Protein AF-0000000076618784 (afdb_homodimer)

pLDDT: mean 94.61, std 9.06, range [37.25, 99.0]

Secondary structure (DSSP, 8-state):
-------TT-EEEETTTTSHHHHHHHHHHHHTT-EEEEE-----TTS----SHHHHHHHHHHHHTT-EEEEE-S-GGGHHHHHHHHHHHHS---EEEE---------TTT--HHHHHHHIIIIIIHHHHHHHHHHHHHHHHT-EEEEEE--HHHHH--TT-HHHHHHHHHHHHHHHHHHHHHGGGTEEEEEEEE----HHHHTTS-HHHHHHTSGGGTHHHHHHHHSTT----S-EEEEETTEEEEEEEEEE--EE--S---HHHHHHTHHHHT--SSEE---SHHHHHHHHHHHHHHTTPPPP--/-------TT-EEEEETTTSHHHHHHHHHHHHTT-EEEEE-----TTS----SHHHHHHHHHHHHTT-EEEEE-S-GGGHHHHHHHHHHHHS---EEEE---------TTT--HHHHHHHIIIIIIHHHHHHHHHHHHHHHHT-EEEEEE--HHHHH--TT-HHHHHHHHHHHHHHHHHHHHHGGGTEEEEEEEE----HHHHTTS-HHHHHHTSGGGTHHHHHHHHSTT----S-EEEEETTEEEEEEEEEE--EE--S---HHHHHHTHHHHT--SSEE---SHHHHHHHHHHHHHHTTPPPP--

Sequence (612 aa):
MAGRLRFDNRVVVITGAGSGLGKAYALEFAKRGAKVVVNDLGCSLSGEGSSHGPADSTVAEIKQTGGIAFPNYDSAEFGDKIIKAALDHFGRVDIIINNAGVLRDNSMVKITEKDWDTVQRFHLKTTFSVTKSAWNHMKNQRYGRIINTSSGAGLYGNFGQVNYSSAKMGIHGFTQSLAKEGEKHNIKINTIAPIGASRMTSSIFTKDILEMLSADKIVPLIICLAHENCSDNGALFETSGGWVTKLRWQRGKGTFFSKNFTAEDIEKHWVEINSFEHCDYPRNGNETFQKVLTLMEEANFPKPKIMAGRLRFDNRVVVITGAGSGLGKAYALEFAKRGAKVVVNDLGCSLSGEGSSHGPADSTVAEIKQTGGIAFPNYDSAEFGDKIIKAALDHFGRVDIIINNAGVLRDNSMVKITEKDWDTVQRFHLKTTFSVTKSAWNHMKNQRYGRIINTSSGAGLYGNFGQVNYSSAKMGIHGFTQSLAKEGEKHNIKINTIAPIGASRMTSSIFTKDILEMLSADKIVPLIICLAHENCSDNGALFETSGGWVTKLRWQRGKGTFFSKNFTAEDIEKHWVEINSFEHCDYPRNGNETFQKVLTLMEEANFPKPKI

Solvent-accessible surface area (backbone atoms only — not comparable to full-atom values): 29487 Å² total; per-residue (Å²): 124,90,70,82,85,63,34,70,90,32,29,34,40,31,32,37,13,32,46,69,55,29,25,52,42,51,47,54,44,19,74,31,45,16,35,32,34,28,22,10,40,39,42,44,63,69,60,48,72,68,36,61,58,35,9,49,53,42,34,51,54,33,43,72,73,71,26,46,56,44,66,38,56,60,55,50,67,46,10,53,60,56,43,47,51,33,35,76,74,68,69,44,62,36,32,39,36,43,56,37,63,52,54,67,75,36,42,77,89,68,49,47,70,64,43,40,51,51,33,32,43,41,38,36,45,18,48,50,29,34,48,53,49,40,42,65,59,14,48,75,65,48,31,31,22,36,42,38,59,38,23,39,3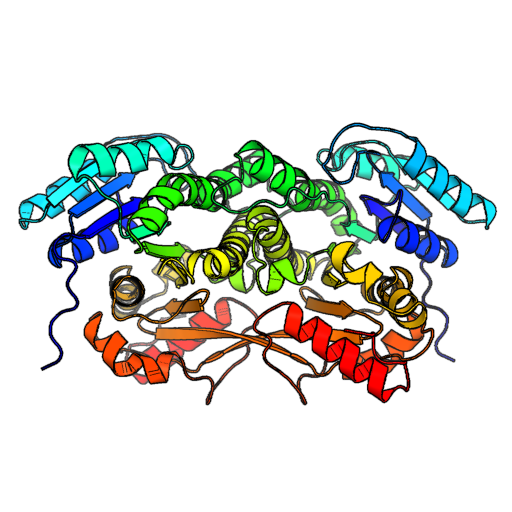7,12,76,32,13,31,74,34,25,33,48,55,6,12,25,22,21,13,47,46,8,28,31,25,6,44,17,62,63,24,50,88,31,50,24,33,20,34,33,36,20,56,50,63,70,46,80,82,51,49,79,46,42,46,68,69,55,48,59,37,30,34,54,74,54,53,40,25,58,54,52,37,64,55,32,89,84,44,80,73,54,39,42,42,31,42,35,32,52,31,31,37,23,30,49,48,57,36,29,23,65,26,45,74,45,89,58,93,72,47,31,64,56,49,60,75,41,42,68,51,21,68,33,66,89,49,62,49,67,73,73,38,47,65,57,54,52,52,49,43,50,50,54,39,42,74,67,67,40,81,75,54,71,124,125,89,71,82,83,64,34,70,91,33,29,34,39,30,33,36,13,32,45,70,55,29,26,51,43,51,48,52,44,20,73,32,46,15,35,30,36,28,22,10,41,39,41,43,63,69,61,49,72,67,35,60,59,36,10,48,53,40,34,49,55,33,43,73,74,73,26,45,57,42,67,37,55,59,53,49,68,46,9,54,60,57,43,46,50,34,36,74,76,68,68,44,64,37,32,38,36,43,56,36,64,51,54,67,76,37,42,76,88,67,51,46,70,65,43,38,50,50,32,33,42,42,37,35,46,16,46,49,29,34,49,54,50,40,42,65,58,13,49,74,65,48,31,30,22,36,42,37,59,40,24,40,37,12,77,33,14,30,74,34,27,33,47,54,6,12,24,22,20,13,44,48,9,26,31,26,5,44,17,61,62,24,49,88,31,51,24,32,19,33,32,37,21,59,49,60,67,44,81,82,51,48,79,45,42,44,68,69,54,50,58,36,30,33,54,73,55,52,38,25,58,53,51,38,64,56,32,89,83,43,79,73,55,41,43,43,32,42,35,34,53,31,28,39,24,29,50,47,56,35,29,23,65,27,45,75,43,89,58,94,71,48,32,65,56,48,59,75,40,41,69,49,21,66,32,66,88,49,61,50,69,72,74,39,46,63,56,54,52,51,50,42,51,49,52,39,40,74,68,69,40,81,75,53,69,124

InterPro domains:
  IPR002347 Short-chain dehydrogenase/reductase SDR [PF00106] (10-196)
  IPR002347 Short-chain dehydrogenase/reductase SDR [PR00080] (91-102)
  IPR002347 Short-chain dehydrogenase/reductase SDR [PR00080] (144-152)
  IPR002347 Short-chain dehydrogenase/reductase SDR [PR00080] (164-183)
  IPR002347 Short-chain dehydrogenase/reductase SDR [PR00081] (11-28)
  IPR002347 Short-chain dehydrogenase/reductase SDR [PR00081] (91-102)
  IPR002347 Short-chain dehydrogenase/reductase SDR [PR00081] (138-154)
  IPR002347 Short-chain dehydrogenase/reductase SDR [PR00081] (164-183)
  IPR002347 Short-chain dehydrogenase/reductase SDR [PR00081] (185-202)
  IPR020904 Short-chain dehydrogenase/reductase, conserved site [PS00061] (151-179)
  IPR036291 NAD(P)-binding domain superfamily [SSF51735] (5-266)
  IPR051687 Peroxisomal Beta-Oxidation Enzymes [PTHR45024] (4-299)
  IPR057326 Ketoreductase domain [SM00822] (10-198)

Organism: NCBI:txid5963

Structure (mmCIF, N/CA/C/O backbone):
data_AF-0000000076618784-model_v1
#
loop_
_entity.id
_entity.type
_entity.pdbx_description
1 polymer 'Ketoreductase domain-containing protein'
#
loop_
_atom_site.group_PDB
_atom_site.id
_atom_site.type_symbol
_atom_site.label_atom_id
_atom_site.label_alt_id
_atom_site.label_comp_id
_atom_site.label_asym_id
_atom_site.label_entity_id
_atom_site.label_seq_id
_atom_site.pdbx_PDB_ins_code
_atom_site.Cartn_x
_atom_site.Cartn_y
_atom_site.Cartn_z
_atom_site.occupancy
_atom_site.B_iso_or_equiv
_atom_site.auth_seq_id
_atom_site.auth_comp_id
_atom_site.auth_asym_id
_atom_site.auth_atom_id
_atom_site.pdbx_PDB_model_num
ATOM 1 N N . MET A 1 1 ? 5.652 23.969 32.438 1 37.5 1 MET A N 1
ATOM 2 C CA . MET A 1 1 ? 4.328 23.891 31.812 1 37.5 1 MET A CA 1
ATOM 3 C C . MET A 1 1 ? 4.438 23.609 30.328 1 37.5 1 MET A C 1
ATOM 5 O O . MET A 1 1 ? 5.141 24.328 29.609 1 37.5 1 MET A O 1
ATOM 9 N N . ALA A 1 2 ? 4.391 22.438 29.844 1 50.88 2 ALA A N 1
ATOM 10 C CA . ALA A 1 2 ? 4.949 22.078 28.547 1 50.88 2 ALA A CA 1
ATOM 11 C C . ALA A 1 2 ? 4.402 22.969 27.438 1 50.88 2 ALA A C 1
ATOM 13 O O . ALA A 1 2 ? 3.189 23.156 27.328 1 50.88 2 ALA A O 1
ATOM 14 N N . GLY A 1 3 ? 5.113 24 26.938 1 75.5 3 GLY A N 1
ATOM 15 C CA . GLY A 1 3 ? 4.727 25.125 26.094 1 75.5 3 GLY A CA 1
ATOM 16 C C . GLY A 1 3 ? 4.07 24.703 24.797 1 75.5 3 GLY A C 1
ATOM 17 O O . GLY A 1 3 ? 4.039 23.5 24.469 1 75.5 3 GLY A O 1
ATOM 18 N N . ARG A 1 4 ? 3.18 25.547 24.203 1 92 4 ARG A N 1
ATOM 19 C CA . ARG A 1 4 ? 2.486 25.359 22.938 1 92 4 ARG A CA 1
ATOM 20 C C . ARG A 1 4 ? 3.441 24.859 21.859 1 92 4 ARG A C 1
ATOM 22 O O . ARG A 1 4 ? 4.578 25.328 21.75 1 92 4 ARG A O 1
ATOM 29 N N . LEU A 1 5 ? 3.092 23.719 21.188 1 97.88 5 LEU A N 1
ATOM 30 C CA . LEU A 1 5 ? 3.875 23.266 20.031 1 97.88 5 LEU A CA 1
ATOM 31 C C . LEU A 1 5 ? 3.875 24.312 18.922 1 97.88 5 LEU A C 1
ATOM 33 O O . LEU A 1 5 ? 2.852 24.531 18.281 1 97.88 5 LEU A O 1
ATOM 37 N N . ARG A 1 6 ? 4.996 24.922 18.797 1 98.44 6 ARG A N 1
ATOM 38 C CA . ARG A 1 6 ? 5.102 26.047 17.859 1 98.44 6 ARG A CA 1
ATOM 39 C C . ARG A 1 6 ? 5.961 25.672 16.656 1 98.44 6 ARG A C 1
ATOM 41 O O . ARG A 1 6 ? 6.715 24.688 16.703 1 98.44 6 ARG A O 1
ATOM 48 N N . PHE A 1 7 ? 5.859 26.469 15.586 1 98.62 7 PHE A N 1
ATOM 49 C CA . PHE A 1 7 ? 6.582 26.25 14.336 1 98.62 7 PHE A CA 1
ATOM 50 C C . PHE A 1 7 ? 7.207 27.531 13.828 1 98.62 7 PHE A C 1
ATOM 52 O O . PHE A 1 7 ? 7.262 27.781 12.625 1 98.62 7 PHE A O 1
ATOM 59 N N . ASP A 1 8 ? 7.695 28.328 14.773 1 97.81 8 ASP A N 1
ATOM 60 C CA . ASP A 1 8 ? 8.32 29.594 14.391 1 97.81 8 ASP A CA 1
ATOM 61 C C . ASP A 1 8 ? 9.484 29.359 13.438 1 97.81 8 ASP A C 1
ATOM 63 O O . ASP A 1 8 ? 10.328 28.484 13.672 1 97.81 8 ASP A O 1
ATOM 67 N N . ASN A 1 9 ? 9.5 30.078 12.328 1 96 9 ASN A N 1
ATOM 68 C CA . ASN A 1 9 ? 10.539 30.078 11.297 1 96 9 ASN A CA 1
ATOM 69 C C . ASN A 1 9 ? 10.508 28.812 10.453 1 96 9 ASN A C 1
ATOM 71 O O . ASN A 1 9 ? 11.445 28.531 9.711 1 96 9 ASN A O 1
ATOM 75 N N . ARG A 1 10 ? 9.453 28.031 10.664 1 98.69 10 ARG A N 1
ATOM 76 C CA . ARG A 1 10 ? 9.289 26.859 9.812 1 98.69 10 ARG A CA 1
ATOM 77 C C . ARG A 1 10 ? 8.367 27.156 8.633 1 98.69 10 ARG A C 1
ATOM 79 O O . ARG A 1 10 ? 7.43 27.953 8.758 1 98.69 10 ARG A O 1
ATOM 86 N N . VAL A 1 11 ? 8.664 26.562 7.551 1 98.94 11 VAL A N 1
ATOM 87 C CA . VAL A 1 11 ? 7.84 26.688 6.352 1 98.94 11 VAL A CA 1
ATOM 88 C C . VAL A 1 11 ? 7.129 25.359 6.082 1 98.94 11 VAL A C 1
ATOM 90 O O . VAL A 1 11 ? 7.766 24.312 6.008 1 98.94 11 VAL A O 1
ATOM 93 N N . VAL A 1 12 ? 5.82 25.438 5.934 1 98.94 12 VAL A N 1
ATOM 94 C CA . VAL A 1 12 ? 4.977 24.266 5.723 1 98.94 12 VAL A CA 1
ATOM 95 C C . VAL A 1 12 ? 4.309 24.344 4.352 1 98.94 12 VAL A C 1
ATOM 97 O O . VAL A 1 12 ? 3.768 25.391 3.979 1 98.94 12 VAL A O 1
ATOM 100 N N . VAL A 1 13 ? 4.43 23.281 3.578 1 99 13 VAL A N 1
ATOM 101 C CA . VAL A 1 13 ? 3.707 23.125 2.32 1 99 13 VAL A CA 1
ATOM 102 C C . VAL A 1 13 ? 2.568 22.125 2.498 1 99 13 VAL A C 1
ATOM 104 O O . VAL A 1 13 ? 2.791 21 2.939 1 99 13 VAL A O 1
ATOM 107 N N . ILE A 1 14 ? 1.367 22.547 2.182 1 98.94 14 ILE A N 1
ATOM 108 C CA . ILE A 1 14 ? 0.205 21.672 2.305 1 98.94 14 ILE A CA 1
ATOM 109 C C . ILE A 1 14 ? -0.521 21.578 0.963 1 98.94 14 ILE A C 1
ATOM 111 O O . ILE A 1 14 ? -0.968 22.594 0.427 1 98.94 14 ILE A O 1
ATOM 115 N N . THR A 1 15 ? -0.634 20.406 0.425 1 98.88 15 THR A N 1
ATOM 116 C CA . THR A 1 15 ? -1.369 20.219 -0.822 1 98.88 15 THR A CA 1
ATOM 117 C C . THR A 1 15 ? -2.852 19.984 -0.547 1 98.88 15 THR A C 1
ATOM 119 O O . THR A 1 15 ? -3.217 19.375 0.458 1 98.88 15 THR A O 1
ATOM 122 N N . GLY A 1 16 ? -3.68 20.453 -1.468 1 97.94 16 GLY A N 1
ATOM 123 C CA . GLY A 1 16 ? -5.113 20.375 -1.243 1 97.94 16 GLY A CA 1
ATOM 124 C C . GLY A 1 16 ? -5.574 21.188 -0.051 1 97.94 16 GLY A C 1
ATOM 125 O O . GLY A 1 16 ? -6.406 20.734 0.735 1 97.94 16 GLY A O 1
ATOM 126 N N . ALA A 1 17 ? -5.074 22.391 0.111 1 98.25 17 ALA A N 1
ATOM 127 C CA . ALA A 1 17 ? -5.254 23.156 1.346 1 98.25 17 ALA A CA 1
ATOM 128 C C . ALA A 1 17 ? -6.324 24.219 1.18 1 98.25 17 ALA A C 1
ATOM 130 O O . ALA A 1 17 ? -6.426 25.141 1.997 1 98.25 17 ALA A O 1
ATOM 131 N N . GLY A 1 18 ? -7.07 24.141 0.115 1 97.5 18 GLY A N 1
ATOM 132 C CA . GLY A 1 18 ? -8.102 25.141 -0.137 1 97.5 18 GLY A CA 1
ATOM 133 C C . GLY A 1 18 ? -9.406 24.844 0.583 1 97.5 18 GLY A C 1
ATOM 134 O O . GLY A 1 18 ? -10.266 25.703 0.695 1 97.5 18 GLY A O 1
ATOM 135 N N . SER A 1 19 ? -9.586 23.641 1.077 1 94.38 19 SER A N 1
ATOM 136 C CA . SER A 1 19 ? -10.805 23.25 1.779 1 94.38 19 SER A CA 1
ATOM 137 C C . SER A 1 19 ? -10.547 22.047 2.684 1 94.38 19 SER A C 1
ATOM 139 O O . SER A 1 19 ? -9.438 21.516 2.717 1 94.38 19 SER A O 1
ATOM 141 N N . GLY A 1 20 ? -11.5 21.781 3.5 1 93.06 20 GLY A N 1
ATOM 142 C CA . GLY A 1 20 ? -11.492 20.531 4.262 1 93.06 20 GLY A CA 1
ATOM 143 C C . GLY A 1 20 ? -10.312 20.422 5.203 1 93.06 20 GLY A C 1
ATOM 144 O O . GLY A 1 20 ? -9.984 21.375 5.914 1 93.06 20 GLY A O 1
ATOM 145 N N . LEU A 1 21 ? -9.773 19.219 5.242 1 95.38 21 LEU A N 1
ATOM 146 C CA . LEU A 1 21 ? -8.656 18.891 6.129 1 95.38 21 LEU A CA 1
ATOM 147 C C . LEU A 1 21 ? -7.465 19.812 5.859 1 95.38 21 LEU A C 1
ATOM 149 O O . LEU A 1 21 ? -6.883 20.359 6.793 1 95.38 21 LEU A O 1
ATOM 153 N N . GLY A 1 22 ? -7.148 19.969 4.559 1 97.5 22 GLY A N 1
ATOM 154 C CA . GLY A 1 22 ? -5.992 20.781 4.199 1 97.5 22 GLY A CA 1
ATOM 155 C C . GLY A 1 22 ? -6.094 22.219 4.688 1 97.5 22 GLY A C 1
ATOM 156 O O . GLY A 1 22 ? -5.117 22.766 5.199 1 97.5 22 GLY A O 1
ATOM 157 N N . LYS A 1 23 ? -7.281 22.75 4.531 1 98.06 23 LYS A N 1
ATOM 158 C CA . LYS A 1 23 ? -7.5 24.109 5.016 1 98.06 23 LYS A CA 1
ATOM 159 C C . LYS A 1 23 ? -7.336 24.188 6.531 1 98.06 23 LYS A C 1
ATOM 161 O O . LYS A 1 23 ? -6.688 25.094 7.047 1 98.06 23 LYS A O 1
ATOM 166 N N . ALA A 1 24 ? -7.91 23.234 7.234 1 97.31 24 ALA A N 1
ATOM 167 C CA . ALA A 1 24 ? -7.82 23.203 8.688 1 97.31 24 ALA A CA 1
ATOM 168 C C . ALA A 1 24 ? -6.371 23.094 9.148 1 97.31 24 ALA A C 1
ATOM 170 O O . ALA A 1 24 ? -5.969 23.75 10.117 1 97.31 24 ALA A O 1
ATOM 171 N N . TYR A 1 25 ? -5.57 22.25 8.461 1 98.69 25 TYR A N 1
ATOM 172 C CA . TYR A 1 25 ? -4.148 22.156 8.766 1 98.69 25 TYR A CA 1
ATOM 173 C C . TYR A 1 25 ? -3.453 23.5 8.594 1 98.69 25 TYR A C 1
ATOM 175 O O . TYR A 1 25 ? -2.709 23.938 9.469 1 98.69 25 TYR A O 1
ATOM 183 N N . ALA A 1 26 ? -3.73 24.125 7.434 1 98.88 26 ALA A N 1
ATOM 184 C CA . ALA A 1 26 ? -3.066 25.375 7.082 1 98.88 26 ALA A CA 1
ATOM 185 C C . ALA A 1 26 ? -3.328 26.453 8.133 1 98.88 26 ALA A C 1
ATOM 187 O O . ALA A 1 26 ? -2.4 27.125 8.578 1 98.88 26 ALA A O 1
ATOM 188 N N . LEU A 1 27 ? -4.551 26.578 8.516 1 98.69 27 LEU A N 1
ATOM 189 C CA . LEU A 1 27 ? -4.934 27.578 9.508 1 98.69 27 LEU A CA 1
ATOM 190 C C . LEU A 1 27 ? -4.23 27.328 10.836 1 98.69 27 LEU A C 1
ATOM 192 O O . LEU A 1 27 ? -3.709 28.25 11.453 1 98.69 27 LEU A O 1
ATOM 196 N N . GLU A 1 28 ? -4.195 26.094 11.258 1 98.5 28 GLU A N 1
ATOM 197 C CA . GLU A 1 28 ? -3.602 25.781 12.555 1 98.5 28 GLU A CA 1
ATOM 198 C C . GLU A 1 28 ? -2.09 25.984 12.539 1 98.5 28 GLU A C 1
ATOM 200 O O . GLU A 1 28 ? -1.52 26.531 13.492 1 98.5 28 GLU A O 1
ATOM 205 N N . PHE A 1 29 ? -1.391 25.562 11.469 1 98.81 29 PHE A N 1
ATOM 206 C CA . PHE A 1 29 ? 0.048 25.766 11.359 1 98.81 29 PHE A CA 1
ATOM 207 C C . PHE A 1 29 ? 0.383 27.25 11.406 1 98.81 29 PHE A C 1
ATOM 209 O O . PHE A 1 29 ? 1.316 27.656 12.102 1 98.81 29 PHE A O 1
ATOM 216 N N . ALA A 1 30 ? -0.395 28.047 10.68 1 98.81 30 ALA A N 1
ATOM 217 C CA . ALA A 1 30 ? -0.165 29.5 10.664 1 98.81 30 ALA A CA 1
ATOM 218 C C . ALA A 1 30 ? -0.364 30.094 12.055 1 98.81 30 ALA A C 1
ATOM 220 O O . ALA A 1 30 ? 0.436 30.922 12.5 1 98.81 30 ALA A O 1
ATOM 221 N N . LYS A 1 31 ? -1.385 29.656 12.688 1 98.25 31 LYS A N 1
ATOM 222 C CA . LYS A 1 31 ? -1.679 30.125 14.039 1 98.25 31 LYS A CA 1
ATOM 223 C C . LYS A 1 31 ? -0.522 29.828 14.992 1 98.25 31 LYS A C 1
ATOM 225 O O . LYS A 1 31 ? -0.297 30.562 15.953 1 98.25 31 LYS A O 1
ATOM 230 N N . ARG A 1 32 ? 0.18 28.828 14.648 1 98.38 32 ARG A N 1
ATOM 231 C CA . ARG A 1 32 ? 1.261 28.375 15.523 1 98.38 32 ARG A CA 1
ATOM 232 C C . ARG A 1 32 ? 2.607 28.906 15.047 1 98.38 32 ARG A C 1
ATOM 234 O O . ARG A 1 32 ? 3.658 28.422 15.461 1 98.38 32 ARG A O 1
ATOM 241 N N . GLY A 1 33 ? 2.637 29.781 14.117 1 98.5 33 GLY A N 1
ATOM 242 C CA . GLY A 1 33 ? 3.826 30.562 13.797 1 98.5 33 GLY A CA 1
ATOM 243 C C . GLY A 1 33 ? 4.484 30.125 12.5 1 98.5 33 GLY A C 1
ATOM 244 O O . GLY A 1 33 ? 5.457 30.75 12.055 1 98.5 33 GLY A O 1
ATOM 245 N N . ALA A 1 34 ? 3.955 29.172 11.852 1 98.88 34 ALA A N 1
ATOM 246 C CA . ALA A 1 34 ? 4.555 28.703 10.602 1 98.88 34 ALA A CA 1
ATOM 247 C C . ALA A 1 34 ? 4.211 29.625 9.445 1 98.88 34 ALA A C 1
ATOM 249 O O . ALA A 1 34 ? 3.197 30.328 9.477 1 98.88 34 ALA A O 1
ATOM 250 N N . LYS A 1 35 ? 5.09 29.672 8.477 1 98.94 35 LYS A N 1
ATOM 251 C CA . LYS A 1 35 ? 4.762 30.188 7.16 1 98.94 35 LYS A CA 1
ATOM 252 C C . LYS A 1 35 ? 4.219 29.094 6.246 1 98.94 35 LYS A C 1
ATOM 254 O O . LYS A 1 35 ? 4.824 28.031 6.125 1 98.94 35 LYS A O 1
ATOM 259 N N . VAL A 1 36 ? 3.068 29.391 5.613 1 98.94 36 VAL A N 1
ATOM 260 C CA . VAL A 1 36 ? 2.359 28.281 4.98 1 98.94 36 VAL A CA 1
ATOM 261 C C . VAL A 1 36 ? 2.236 28.547 3.48 1 98.94 36 VAL A C 1
ATOM 263 O O . VAL A 1 36 ? 1.802 29.625 3.061 1 98.94 36 VAL A O 1
ATOM 266 N N . VAL A 1 37 ? 2.715 27.609 2.672 1 98.94 37 VAL A N 1
ATOM 267 C CA . VAL A 1 37 ? 2.318 27.562 1.27 1 98.94 37 VAL A CA 1
ATOM 268 C C . VAL A 1 37 ? 1.023 26.766 1.13 1 98.94 37 VAL A C 1
ATOM 270 O O . VAL A 1 37 ? 1.002 25.547 1.38 1 98.94 37 VAL A O 1
ATOM 273 N N . VAL A 1 38 ? -0.051 27.469 0.711 1 98.94 38 VAL A N 1
ATOM 274 C CA . VAL A 1 38 ? -1.372 26.875 0.519 1 98.94 38 VAL A CA 1
ATOM 275 C C . VAL A 1 38 ? -1.541 26.453 -0.938 1 98.94 38 VAL A C 1
ATOM 277 O O . VAL A 1 38 ? -1.907 27.266 -1.79 1 98.94 38 VAL A O 1
ATOM 280 N N . ASN A 1 39 ? -1.307 25.172 -1.191 1 98.88 39 ASN A N 1
ATOM 281 C CA . ASN A 1 39 ? -1.49 24.656 -2.545 1 98.88 39 ASN A CA 1
ATOM 282 C C . ASN A 1 39 ? -2.887 24.078 -2.738 1 98.88 39 ASN A C 1
ATOM 284 O O . ASN A 1 39 ? -3.355 23.297 -1.913 1 98.88 39 ASN A O 1
ATOM 288 N N . ASP A 1 40 ? -3.508 24.469 -3.797 1 98.62 40 ASP A N 1
ATOM 289 C CA . ASP A 1 40 ? -4.777 23.875 -4.203 1 98.62 40 ASP A CA 1
ATOM 290 C C . ASP A 1 40 ? -5.059 24.141 -5.684 1 98.62 40 ASP A C 1
ATOM 292 O O . ASP A 1 40 ? -5.141 25.281 -6.109 1 98.62 40 ASP A O 1
ATOM 296 N N . LEU A 1 41 ? -5.223 23.062 -6.395 1 96.38 41 LEU A N 1
ATOM 297 C CA . LEU A 1 41 ? -5.539 23.188 -7.812 1 96.38 41 LEU A CA 1
ATOM 298 C C . LEU A 1 41 ? -6.918 23.797 -8.016 1 96.38 41 LEU A C 1
ATOM 300 O O . LEU A 1 41 ? -7.168 24.453 -9.031 1 96.38 41 LEU A O 1
ATOM 304 N N . GLY A 1 42 ? -7.797 23.609 -7.031 1 95.94 42 GLY A N 1
ATOM 305 C CA . GLY A 1 42 ? -9.148 24.156 -7.062 1 95.94 42 GLY A CA 1
ATOM 306 C C . GLY A 1 42 ? -10.094 23.344 -7.938 1 95.94 42 GLY A C 1
ATOM 307 O O . GLY A 1 42 ? -11.008 23.906 -8.547 1 95.94 42 GLY A O 1
ATOM 308 N N . CYS A 1 43 ? -9.836 22.047 -8.023 1 92.75 43 CYS A N 1
ATOM 309 C CA . CYS A 1 43 ? -10.719 21.188 -8.797 1 92.75 43 CYS A CA 1
ATOM 310 C C . CYS A 1 43 ? -11.82 20.609 -7.922 1 92.75 43 CYS A C 1
ATOM 312 O O . CYS A 1 43 ? -11.789 20.766 -6.699 1 92.75 43 CYS A O 1
ATOM 314 N N . SER A 1 44 ? -12.773 20.016 -8.594 1 90.06 44 SER A N 1
ATOM 315 C CA . SER A 1 44 ? -13.852 19.344 -7.875 1 90.06 44 SER A CA 1
ATOM 316 C C . SER A 1 44 ? -13.352 18.078 -7.184 1 90.06 44 SER A C 1
ATOM 318 O O . SER A 1 44 ? -12.219 17.656 -7.402 1 90.06 44 SER A O 1
ATOM 320 N N . LEU A 1 45 ? -14.227 17.5 -6.398 1 87.5 45 LEU A N 1
ATOM 321 C CA . LEU A 1 45 ? -13.891 16.266 -5.699 1 87.5 45 LEU A CA 1
ATOM 322 C C . LEU A 1 45 ? -13.594 15.141 -6.691 1 87.5 45 LEU A C 1
ATOM 324 O O . LEU A 1 45 ? -12.898 14.18 -6.355 1 87.5 45 LEU A O 1
ATOM 328 N N . SER A 1 46 ? -14.086 15.273 -7.922 1 89.88 46 SER A N 1
ATOM 329 C CA . SER A 1 46 ? -13.844 14.258 -8.938 1 89.88 46 SER A CA 1
ATOM 330 C C . SER A 1 46 ? -12.633 14.602 -9.797 1 89.88 46 SER A C 1
ATOM 332 O O . SER A 1 46 ? -12.297 13.875 -10.727 1 89.88 46 SER A O 1
ATOM 334 N N . GLY A 1 47 ? -12.016 15.742 -9.492 1 90.88 47 GLY A N 1
ATOM 335 C CA . GLY A 1 47 ? -10.789 16.109 -10.172 1 90.88 47 GLY A CA 1
ATOM 336 C C . GLY A 1 47 ? -11.023 16.938 -11.43 1 90.88 47 GLY A C 1
ATOM 337 O O . GLY A 1 47 ? -10.172 16.969 -12.32 1 90.88 47 GLY A O 1
ATOM 338 N N . GLU A 1 48 ? -12.148 17.531 -11.508 1 92.69 48 GLU A N 1
ATOM 339 C CA . GLU A 1 48 ? -12.484 18.312 -12.695 1 92.69 48 GLU A CA 1
ATOM 340 C C . GLU A 1 48 ? -12.375 19.812 -12.422 1 92.69 48 GLU A C 1
ATOM 342 O O . GLU A 1 48 ? -12.711 20.281 -11.328 1 92.69 48 GLU A O 1
ATOM 347 N N . GLY A 1 49 ? -11.875 20.516 -13.352 1 91.44 49 GLY A N 1
ATOM 348 C CA . GLY A 1 49 ? -11.82 21.969 -13.273 1 91.44 49 GLY A CA 1
ATOM 349 C C . GLY A 1 49 ? -10.664 22.484 -12.43 1 91.44 49 GLY A C 1
ATOM 350 O O . GLY A 1 49 ? -9.883 21.688 -11.891 1 91.44 49 GLY A O 1
ATOM 351 N N . SER A 1 50 ? -10.492 23.781 -12.484 1 93.5 50 SER A N 1
ATOM 352 C CA . SER A 1 50 ? -9.477 24.453 -11.672 1 93.5 50 SER A CA 1
ATOM 353 C C . SER A 1 50 ? -9.875 25.891 -11.383 1 93.5 50 SER A C 1
ATOM 355 O O . SER A 1 50 ? -10.57 26.531 -12.18 1 93.5 50 SER A O 1
ATOM 357 N N . SER A 1 51 ? -9.5 26.281 -10.164 1 95.88 51 SER A N 1
ATOM 358 C CA . SER A 1 51 ? -9.758 27.656 -9.75 1 95.88 51 SER A CA 1
ATOM 359 C C . SER A 1 51 ? -8.773 28.109 -8.672 1 95.88 51 SER A C 1
ATOM 361 O O . SER A 1 51 ? -8.273 27.281 -7.898 1 95.88 51 SER A O 1
ATOM 363 N N . HIS A 1 52 ? -8.531 29.422 -8.641 1 96.88 52 HIS A N 1
ATOM 364 C CA . HIS A 1 52 ? -7.645 29.953 -7.613 1 96.88 52 HIS A CA 1
ATOM 365 C C . HIS A 1 52 ? -8.391 30.188 -6.305 1 96.88 52 HIS A C 1
ATOM 367 O O . HIS A 1 52 ? -7.777 30.344 -5.25 1 96.88 52 HIS A O 1
ATOM 373 N N . GLY A 1 53 ? -9.641 30.125 -6.34 1 96.38 53 GLY A N 1
ATOM 374 C CA . GLY A 1 53 ? -10.531 30.547 -5.266 1 96.38 53 GLY A CA 1
ATOM 375 C C . GLY A 1 53 ? -10.234 29.859 -3.947 1 96.38 53 GLY A C 1
ATOM 376 O O . GLY A 1 53 ? -10 30.516 -2.936 1 96.38 53 GLY A O 1
ATOM 377 N N . PRO A 1 54 ? -10.219 28.594 -3.998 1 97.75 54 PRO A N 1
ATOM 378 C CA . PRO A 1 54 ? -10.039 27.875 -2.732 1 97.75 54 PRO A CA 1
ATOM 379 C C . PRO A 1 54 ? -8.727 28.219 -2.039 1 97.75 54 PRO A C 1
ATOM 381 O O . PRO A 1 54 ? -8.719 28.516 -0.84 1 97.75 54 PRO A O 1
ATOM 384 N N . ALA A 1 55 ? -7.609 28.25 -2.707 1 98.69 55 ALA A N 1
ATOM 385 C CA . ALA A 1 55 ? -6.324 28.594 -2.109 1 98.69 55 ALA A CA 1
ATOM 386 C C . ALA A 1 55 ? -6.32 30.047 -1.62 1 98.69 55 ALA A C 1
ATOM 388 O O . ALA A 1 55 ? -5.848 30.328 -0.519 1 98.69 55 ALA A O 1
ATOM 389 N N . ASP A 1 56 ? -6.852 30.953 -2.393 1 98.81 56 ASP A N 1
ATOM 390 C CA . ASP A 1 56 ? -6.898 32.375 -2.035 1 98.81 56 ASP A CA 1
ATOM 391 C C . ASP A 1 56 ? -7.715 32.562 -0.761 1 98.81 56 ASP A C 1
ATOM 393 O O . ASP A 1 56 ? -7.344 33.406 0.088 1 98.81 56 ASP A O 1
ATOM 397 N N . SER A 1 57 ? -8.82 31.891 -0.729 1 98.69 57 SER A N 1
ATOM 398 C CA . SER A 1 57 ? -9.68 32.031 0.442 1 98.69 57 SER A CA 1
ATOM 399 C C . SER A 1 57 ? -8.961 31.594 1.714 1 98.69 57 SER A C 1
ATOM 401 O O . SER A 1 57 ? -9.047 32.281 2.74 1 98.69 57 SER A O 1
ATOM 403 N N . THR A 1 58 ? -8.258 30.5 1.662 1 98.81 58 THR A N 1
ATOM 404 C CA . THR A 1 58 ? -7.504 30.016 2.812 1 98.81 58 THR A CA 1
ATOM 405 C C . THR A 1 58 ? -6.395 31 3.18 1 98.81 58 THR A C 1
ATOM 407 O O . THR A 1 58 ? -6.211 31.328 4.355 1 98.81 58 THR A O 1
ATOM 410 N N . VAL A 1 59 ? -5.672 31.516 2.25 1 98.88 59 VAL A N 1
ATOM 411 C CA . VAL A 1 59 ? -4.598 32.469 2.48 1 98.88 59 VAL A CA 1
ATOM 412 C C . VAL A 1 59 ? -5.164 33.75 3.119 1 98.88 59 VAL A C 1
ATOM 414 O O . VAL A 1 59 ? -4.59 34.281 4.07 1 98.88 59 VAL A O 1
ATOM 417 N N . ALA A 1 60 ? -6.297 34.188 2.588 1 98.81 60 ALA A N 1
ATOM 418 C CA . ALA A 1 60 ? -6.934 35.406 3.127 1 98.81 60 ALA A CA 1
ATOM 419 C C . ALA A 1 60 ? -7.297 35.219 4.598 1 98.81 60 ALA A C 1
ATOM 421 O O . ALA A 1 60 ? -7.082 36.094 5.414 1 98.81 60 ALA A O 1
ATOM 422 N N . GLU A 1 61 ? -7.832 34.062 4.887 1 98.75 61 GLU A N 1
ATOM 423 C CA . GLU A 1 61 ? -8.211 33.781 6.262 1 98.75 61 GLU A CA 1
ATOM 424 C C . GLU A 1 61 ? -6.992 33.75 7.18 1 98.75 61 GLU A C 1
ATOM 426 O O . GLU A 1 61 ? -7.039 34.25 8.305 1 98.75 61 GLU A O 1
ATOM 431 N N . ILE A 1 62 ? -5.91 33.125 6.719 1 98.81 62 ILE A N 1
ATOM 432 C CA . ILE A 1 62 ? -4.676 33.094 7.488 1 98.81 62 ILE A CA 1
ATOM 433 C C . ILE A 1 62 ? -4.168 34.5 7.746 1 98.81 62 ILE A C 1
ATOM 435 O O . ILE A 1 62 ? -3.834 34.844 8.883 1 98.81 62 ILE A O 1
ATOM 439 N N . LYS A 1 63 ? -4.156 35.312 6.766 1 98.69 63 LYS A N 1
ATOM 440 C CA . LYS A 1 63 ? -3.627 36.656 6.867 1 98.69 63 LYS A CA 1
ATOM 441 C C . LYS A 1 63 ? -4.508 37.531 7.77 1 98.69 63 LYS A C 1
ATOM 443 O O . LYS A 1 63 ? -4.008 38.406 8.477 1 98.69 63 LYS A O 1
ATOM 448 N N . GLN A 1 64 ? -5.746 37.281 7.742 1 98.38 64 GLN A N 1
ATOM 449 C CA . GLN A 1 64 ? -6.688 38 8.578 1 98.38 64 GLN A CA 1
ATOM 450 C C . GLN A 1 64 ? -6.379 37.812 10.062 1 98.38 64 GLN A C 1
ATOM 452 O O . GLN A 1 64 ? -6.656 38.688 10.875 1 98.38 64 GLN A O 1
ATOM 457 N N . THR A 1 65 ? -5.805 36.719 10.375 1 96.94 65 THR A N 1
ATOM 458 C CA . THR A 1 65 ? -5.508 36.438 11.773 1 96.94 65 THR A CA 1
ATOM 459 C C . THR A 1 65 ? -4.031 36.656 12.078 1 96.94 65 THR A C 1
ATOM 461 O O . THR A 1 65 ? -3.518 36.219 13.102 1 96.94 65 THR A O 1
ATOM 464 N N . GLY A 1 66 ? -3.326 37.281 11.172 1 97.81 66 GLY A N 1
ATOM 465 C CA . GLY A 1 66 ? -1.951 37.688 11.398 1 97.81 66 GLY A CA 1
ATOM 466 C C . GLY A 1 66 ? -0.936 36.656 10.961 1 97.81 66 GLY A C 1
ATOM 467 O O . GLY A 1 66 ? 0.265 36.812 11.188 1 97.81 66 GLY A O 1
ATOM 468 N N . GLY A 1 67 ? -1.427 35.594 10.312 1 98.5 67 GLY A N 1
ATOM 469 C CA . GLY A 1 67 ? -0.519 34.562 9.836 1 98.5 67 GLY A CA 1
ATOM 470 C C . GLY A 1 67 ? 0.127 34.906 8.508 1 98.5 67 GLY A C 1
ATOM 471 O O . GLY A 1 67 ? -0.202 35.938 7.898 1 98.5 67 GLY A O 1
ATOM 472 N N . ILE A 1 68 ? 1.092 34.125 8.133 1 98.81 68 ILE A N 1
ATOM 473 C CA . ILE A 1 68 ? 1.817 34.312 6.883 1 98.81 68 ILE A CA 1
ATOM 474 C C . ILE A 1 68 ? 1.549 33.125 5.953 1 98.81 68 ILE A C 1
ATOM 476 O O . ILE A 1 68 ? 1.736 31.969 6.336 1 98.81 68 ILE A O 1
ATOM 480 N N . ALA A 1 69 ? 1.082 33.406 4.793 1 98.88 69 ALA A N 1
ATOM 481 C CA . ALA A 1 69 ? 0.8 32.344 3.832 1 98.88 69 ALA A CA 1
ATOM 482 C C . ALA A 1 69 ? 0.934 32.844 2.398 1 98.88 69 ALA A C 1
ATOM 484 O O . ALA A 1 69 ? 0.839 34.062 2.145 1 98.88 69 ALA A O 1
ATOM 485 N N . PHE A 1 70 ? 1.222 32 1.522 1 98.81 70 PHE A N 1
ATOM 486 C CA . PHE A 1 70 ? 1.315 32.25 0.087 1 98.81 70 PHE A CA 1
ATOM 487 C C . PHE A 1 70 ? 0.536 31.188 -0.688 1 98.81 70 PHE A C 1
ATOM 489 O O . PHE A 1 70 ? 0.665 29.984 -0.421 1 98.81 70 PHE A O 1
ATOM 496 N N . PRO A 1 71 ? -0.33 31.625 -1.65 1 98.81 71 PRO A N 1
ATOM 497 C CA . PRO A 1 71 ? -1.094 30.656 -2.439 1 98.81 71 PRO A CA 1
ATOM 498 C C . PRO A 1 71 ? -0.279 30.062 -3.582 1 98.81 71 PRO A C 1
ATOM 500 O O . PRO A 1 71 ? 0.622 30.719 -4.113 1 98.81 71 PRO A O 1
ATOM 503 N N . ASN A 1 72 ? -0.496 28.844 -3.887 1 98.81 72 ASN A N 1
ATOM 504 C CA . ASN A 1 72 ? -0.003 28.156 -5.074 1 98.81 72 ASN A CA 1
ATOM 505 C C . ASN A 1 72 ? -1.113 27.375 -5.77 1 98.81 72 ASN A C 1
ATOM 507 O O . ASN A 1 72 ? -1.898 26.688 -5.117 1 98.81 72 ASN A O 1
ATOM 511 N N . TYR A 1 73 ? -1.154 27.469 -7.105 1 98.44 73 TYR A N 1
ATOM 512 C CA . TYR A 1 73 ? -2.301 26.938 -7.836 1 98.44 73 TYR A CA 1
ATOM 513 C C . TYR A 1 73 ? -1.888 25.781 -8.734 1 98.44 73 TYR A C 1
ATOM 515 O O . TYR A 1 73 ? -2.697 25.281 -9.516 1 98.44 73 TYR A O 1
ATOM 523 N N . ASP A 1 74 ? -0.681 25.406 -8.672 1 98 74 ASP A N 1
ATOM 524 C CA . ASP A 1 74 ? -0.162 24.359 -9.547 1 98 74 ASP A CA 1
ATOM 525 C C . ASP A 1 74 ? -0.705 22.984 -9.148 1 98 74 ASP A C 1
ATOM 527 O O . ASP A 1 74 ? -1.021 22.75 -7.977 1 98 74 ASP A O 1
ATOM 531 N N . SER A 1 75 ? -0.829 22.109 -10.156 1 97.5 75 SER A N 1
ATOM 532 C CA . SER A 1 75 ? -1.053 20.703 -9.836 1 97.5 75 SER A CA 1
ATOM 533 C C . SER A 1 75 ? 0.102 20.125 -9.023 1 97.5 75 SER A C 1
ATOM 535 O O . SER A 1 75 ? 1.27 20.391 -9.328 1 97.5 75 SER A O 1
ATOM 537 N N . ALA A 1 76 ? -0.255 19.344 -8.039 1 97.44 76 ALA A N 1
ATOM 538 C CA . ALA A 1 76 ? 0.772 18.734 -7.199 1 97.44 76 ALA A CA 1
ATOM 539 C C . ALA A 1 76 ? 1.591 17.719 -7.984 1 97.44 76 ALA A C 1
ATOM 541 O O . ALA A 1 76 ? 2.652 17.281 -7.531 1 97.44 76 ALA A O 1
ATOM 542 N N . GLU A 1 77 ? 1.148 17.344 -9.195 1 96.5 77 GLU A N 1
ATOM 543 C CA . GLU A 1 77 ? 1.976 16.531 -10.078 1 96.5 77 GLU A CA 1
ATOM 544 C C . GLU A 1 77 ? 3.277 17.25 -10.43 1 96.5 77 GLU A C 1
ATOM 546 O O . GLU A 1 77 ? 4.273 16.609 -10.766 1 96.5 77 GLU A O 1
ATOM 551 N N . PHE A 1 78 ? 3.16 18.5 -10.352 1 97.94 78 PHE A N 1
ATOM 552 C CA . PHE A 1 78 ? 4.34 19.328 -10.594 1 97.94 78 PHE A CA 1
ATOM 553 C C . PHE A 1 78 ? 4.875 19.906 -9.281 1 97.94 78 PHE A C 1
ATOM 555 O O . PHE A 1 78 ? 4.91 21.125 -9.102 1 97.94 78 PHE A O 1
ATOM 562 N N . GLY A 1 79 ? 5.391 19.016 -8.422 1 98.69 79 GLY A N 1
ATOM 563 C CA . GLY A 1 79 ? 5.863 19.359 -7.098 1 98.69 79 GLY A CA 1
ATOM 564 C C . GLY A 1 79 ? 6.988 20.391 -7.117 1 98.69 79 GLY A C 1
ATOM 565 O O . GLY A 1 79 ? 7.133 21.172 -6.18 1 98.69 79 GLY A O 1
ATOM 566 N N . ASP A 1 80 ? 7.719 20.391 -8.188 1 98.69 80 ASP A N 1
ATOM 567 C CA . ASP A 1 80 ? 8.836 21.328 -8.312 1 98.69 80 ASP A CA 1
ATOM 568 C C . ASP A 1 80 ? 8.344 22.766 -8.312 1 98.69 80 ASP A C 1
ATOM 570 O O . ASP A 1 80 ? 8.992 23.656 -7.734 1 98.69 80 ASP A O 1
ATOM 574 N N . LYS A 1 81 ? 7.207 23.016 -8.859 1 98.81 81 LYS A N 1
ATOM 575 C CA . LYS A 1 81 ? 6.645 24.359 -8.891 1 98.81 81 LYS A CA 1
ATOM 576 C C . LYS A 1 81 ? 6.164 24.781 -7.508 1 98.81 81 LYS A C 1
ATOM 578 O O . LYS A 1 81 ? 6.293 25.953 -7.129 1 98.81 81 LYS A O 1
ATOM 583 N N . ILE A 1 82 ? 5.621 23.875 -6.809 1 98.88 82 ILE A N 1
ATOM 584 C CA . ILE A 1 82 ? 5.117 24.156 -5.469 1 98.88 82 ILE A CA 1
ATOM 585 C C . ILE A 1 82 ? 6.285 24.438 -4.527 1 98.88 82 ILE A C 1
ATOM 587 O O . ILE A 1 82 ? 6.258 25.406 -3.762 1 98.88 82 ILE A O 1
ATOM 591 N N . ILE A 1 83 ? 7.312 23.578 -4.586 1 98.94 83 ILE A N 1
ATOM 592 C CA . ILE A 1 83 ? 8.469 23.734 -3.713 1 98.94 83 ILE A CA 1
ATOM 593 C C . ILE A 1 83 ? 9.227 25.016 -4.086 1 98.94 83 ILE A C 1
ATOM 595 O O . ILE A 1 83 ? 9.719 25.719 -3.211 1 98.94 83 ILE A O 1
ATOM 599 N N . LYS A 1 84 ? 9.281 25.297 -5.367 1 98.81 84 LYS A N 1
ATOM 600 C CA . LYS A 1 84 ? 9.898 26.531 -5.805 1 98.81 84 LYS A CA 1
ATOM 601 C C . LYS A 1 84 ? 9.195 27.75 -5.191 1 98.81 84 LYS A C 1
ATOM 603 O O . LYS A 1 84 ? 9.844 28.734 -4.832 1 98.81 84 LYS A O 1
ATOM 608 N N . ALA A 1 85 ? 7.902 27.719 -5.098 1 98.5 85 ALA A N 1
ATOM 609 C CA . ALA A 1 85 ? 7.152 28.812 -4.477 1 98.5 85 ALA A CA 1
ATOM 610 C C . ALA A 1 85 ? 7.562 28.984 -3.016 1 98.5 85 ALA A C 1
ATOM 612 O O . ALA A 1 85 ? 7.715 30.125 -2.547 1 98.5 85 ALA A O 1
ATOM 613 N N . ALA A 1 86 ? 7.695 27.859 -2.301 1 98.81 86 ALA A N 1
ATOM 614 C CA . ALA A 1 86 ? 8.133 27.922 -0.909 1 98.81 86 ALA A CA 1
ATOM 615 C C . ALA A 1 86 ? 9.523 28.547 -0.798 1 98.81 86 ALA A C 1
ATOM 617 O O . ALA A 1 86 ? 9.758 29.406 0.05 1 98.81 86 ALA A O 1
ATOM 618 N N . LEU A 1 87 ? 10.43 28.141 -1.659 1 98.81 87 LEU A N 1
ATOM 619 C CA . LEU A 1 87 ? 11.805 28.625 -1.627 1 98.81 87 LEU A CA 1
ATOM 620 C C . LEU A 1 87 ? 11.883 30.094 -2.02 1 98.81 87 LEU A C 1
ATOM 622 O O . LEU A 1 87 ? 12.594 30.875 -1.384 1 98.81 87 LEU A O 1
ATOM 626 N N . ASP A 1 88 ? 11.148 30.484 -3.045 1 98.69 88 ASP A N 1
ATOM 627 C CA . ASP A 1 88 ? 11.172 31.859 -3.529 1 98.69 88 ASP A CA 1
ATOM 628 C C . ASP A 1 88 ? 10.617 32.812 -2.48 1 98.69 88 ASP A C 1
ATOM 630 O O . ASP A 1 88 ? 11.125 33.938 -2.316 1 98.69 88 ASP A O 1
ATOM 634 N N . HIS A 1 89 ? 9.625 32.406 -1.768 1 98.5 89 HIS A N 1
ATOM 635 C CA . HIS A 1 89 ? 8.906 33.312 -0.891 1 98.5 89 HIS A CA 1
ATOM 636 C C . HIS A 1 89 ? 9.438 33.25 0.536 1 98.5 89 HIS A C 1
ATOM 638 O O . HIS A 1 89 ? 9.43 34.25 1.261 1 98.5 89 HIS A O 1
ATOM 644 N N . PHE A 1 90 ? 9.891 32.031 0.895 1 98.69 90 PHE A N 1
ATOM 645 C CA . PHE A 1 90 ? 10.203 31.891 2.311 1 98.69 90 PHE A CA 1
ATOM 646 C C . PHE A 1 90 ? 11.617 31.359 2.5 1 98.69 90 PHE A C 1
ATOM 648 O O . PHE A 1 90 ? 12.125 31.312 3.625 1 98.69 90 PHE A O 1
ATOM 655 N N . GLY A 1 91 ? 12.297 30.812 1.445 1 98.56 91 GLY A N 1
ATOM 656 C CA . GLY A 1 91 ? 13.719 30.5 1.446 1 98.56 91 GLY A CA 1
ATOM 657 C C . GLY A 1 91 ?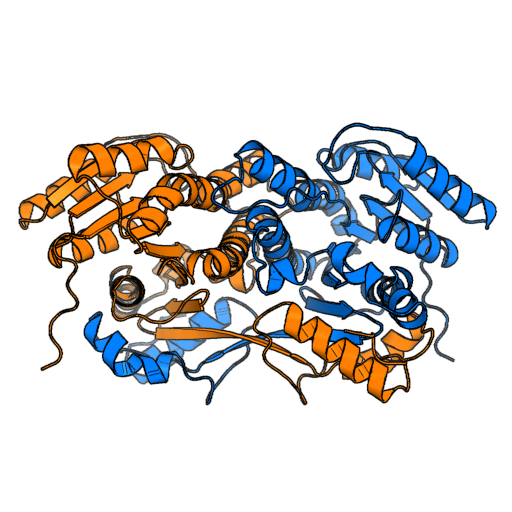 14.008 29.078 1.916 1 98.56 91 GLY A C 1
ATOM 658 O O . GLY A 1 91 ? 15.164 28.641 1.908 1 98.56 91 GLY A O 1
ATOM 659 N N . ARG A 1 92 ? 12.984 28.391 2.352 1 98.5 92 ARG A N 1
ATOM 660 C CA . ARG A 1 92 ? 13.195 27.047 2.871 1 98.5 92 ARG A CA 1
ATOM 661 C C . ARG A 1 92 ? 11.906 26.234 2.818 1 98.5 92 ARG A C 1
ATOM 663 O O . ARG A 1 92 ? 10.844 26.766 2.484 1 98.5 92 ARG A O 1
ATOM 670 N N . VAL A 1 93 ? 11.969 24.969 3.057 1 98.88 93 VAL A N 1
ATOM 671 C CA . VAL A 1 93 ? 10.852 24.047 3.219 1 98.88 93 VAL A CA 1
ATOM 672 C C . VAL A 1 93 ? 11.156 23.047 4.328 1 98.88 93 VAL A C 1
ATOM 674 O O . VAL A 1 93 ? 12.172 22.328 4.273 1 98.88 93 VAL A O 1
ATOM 677 N N . ASP A 1 94 ? 10.289 22.969 5.336 1 98.94 94 ASP A N 1
ATOM 678 C CA . ASP A 1 94 ? 10.578 22.188 6.531 1 98.94 94 ASP A CA 1
ATOM 679 C C . ASP A 1 94 ? 9.562 21.062 6.703 1 98.94 94 ASP A C 1
ATOM 681 O O . ASP A 1 94 ? 9.906 19.969 7.184 1 98.94 94 ASP A O 1
ATOM 685 N N . ILE A 1 95 ? 8.32 21.344 6.355 1 98.94 95 ILE A N 1
ATOM 686 C CA . ILE A 1 95 ? 7.215 20.422 6.609 1 98.94 95 ILE A CA 1
ATOM 687 C C . ILE A 1 95 ? 6.359 20.281 5.355 1 98.94 95 ILE A C 1
ATOM 689 O O . ILE A 1 95 ? 6.047 21.266 4.691 1 98.94 95 ILE A O 1
ATOM 693 N N . ILE A 1 96 ? 6.07 19.078 4.988 1 98.94 96 ILE A N 1
ATOM 694 C CA . ILE A 1 96 ? 5.168 18.781 3.879 1 98.94 96 ILE A CA 1
ATOM 695 C C . ILE A 1 96 ? 3.975 17.969 4.383 1 98.94 96 ILE A C 1
ATOM 697 O O . ILE A 1 96 ? 4.148 16.938 5.039 1 98.94 96 ILE A O 1
ATOM 701 N N . ILE A 1 97 ? 2.797 18.469 4.145 1 98.94 97 ILE A N 1
ATOM 702 C CA . ILE A 1 97 ? 1.574 17.688 4.348 1 98.94 97 ILE A CA 1
ATOM 703 C C . ILE A 1 97 ? 0.985 17.297 2.994 1 98.94 97 ILE A C 1
ATOM 705 O O . ILE A 1 97 ? 0.394 18.125 2.301 1 98.94 97 ILE A O 1
ATOM 709 N N . ASN A 1 98 ? 1.212 16.062 2.613 1 98.88 98 ASN A N 1
ATOM 710 C CA . ASN A 1 98 ? 0.568 15.531 1.417 1 98.88 98 ASN A CA 1
ATOM 711 C C . ASN A 1 98 ? -0.879 15.133 1.689 1 98.88 98 ASN A C 1
ATOM 713 O O . ASN A 1 98 ? -1.139 14.07 2.258 1 98.88 98 ASN A O 1
ATOM 717 N N . ASN A 1 99 ? -1.764 16.016 1.207 1 97.62 99 ASN A N 1
ATOM 718 C CA . ASN A 1 99 ? -3.166 15.875 1.587 1 97.62 99 ASN A CA 1
ATOM 719 C C . ASN A 1 99 ? -4.082 15.898 0.368 1 97.62 99 ASN A C 1
ATOM 721 O O . ASN A 1 99 ? -5.246 15.508 0.453 1 97.62 99 ASN A O 1
ATOM 725 N N . ALA A 1 100 ? -3.531 16.297 -0.775 1 95.44 100 ALA A N 1
ATOM 726 C CA . ALA A 1 100 ? -4.344 16.422 -1.981 1 95.44 100 ALA A CA 1
ATOM 727 C C . ALA A 1 100 ? -4.922 15.078 -2.402 1 95.44 100 ALA A C 1
ATOM 729 O O . ALA A 1 100 ? -4.266 14.047 -2.266 1 95.44 100 ALA A O 1
ATOM 730 N N . GLY A 1 101 ? -6.148 15.133 -2.957 1 93.5 101 GLY A N 1
ATOM 731 C CA . GLY A 1 101 ? -6.754 13.914 -3.467 1 93.5 101 GLY A CA 1
ATOM 732 C C . GLY A 1 101 ? -8.117 14.141 -4.102 1 93.5 101 GLY A C 1
ATOM 733 O O . GLY A 1 101 ? -8.688 15.219 -3.973 1 93.5 101 GLY A O 1
ATOM 734 N N . VAL A 1 102 ? -8.547 13.18 -4.824 1 94.62 102 VAL A N 1
ATOM 735 C CA . VAL A 1 102 ? -9.852 13.156 -5.473 1 94.62 102 VAL A CA 1
ATOM 736 C C . VAL A 1 102 ? -10.508 11.789 -5.27 1 94.62 102 VAL A C 1
ATOM 738 O O . VAL A 1 102 ? -9.859 10.852 -4.805 1 94.62 102 VAL A O 1
ATOM 741 N N . LEU A 1 103 ? -11.805 11.758 -5.574 1 92.88 103 LEU A N 1
ATOM 742 C CA . LEU A 1 103 ? -12.539 10.5 -5.492 1 92.88 103 LEU A CA 1
ATOM 743 C C . LEU A 1 103 ? -13.133 10.133 -6.848 1 92.88 103 LEU A C 1
ATOM 745 O O . LEU A 1 103 ? -13.688 10.992 -7.539 1 92.88 103 LEU A O 1
ATOM 749 N N . ARG A 1 104 ? -12.898 8.906 -7.223 1 94.38 104 ARG A N 1
ATOM 750 C CA . ARG A 1 104 ? -13.555 8.258 -8.352 1 94.38 104 ARG A CA 1
ATOM 751 C C . ARG A 1 104 ? -14 6.848 -7.988 1 94.38 104 ARG A C 1
ATOM 753 O O . ARG A 1 104 ? -13.5 5.867 -8.547 1 94.38 104 ARG A O 1
ATOM 760 N N . ASP A 1 105 ? -15.062 6.762 -7.16 1 95 105 ASP A N 1
ATOM 761 C CA . ASP A 1 105 ? -15.523 5.473 -6.656 1 95 105 ASP A CA 1
ATOM 762 C C . ASP A 1 105 ? -16.359 4.738 -7.699 1 95 105 ASP A C 1
ATOM 764 O O . ASP A 1 105 ? -17.266 5.324 -8.297 1 95 105 ASP A O 1
ATOM 768 N N . ASN A 1 106 ? -16.016 3.584 -7.941 1 96.88 106 ASN A N 1
ATOM 769 C CA . ASN A 1 106 ? -16.781 2.688 -8.805 1 96.88 106 ASN A CA 1
ATOM 770 C C . ASN A 1 106 ? -16.422 1.227 -8.555 1 96.88 106 ASN A C 1
ATOM 772 O O . ASN A 1 106 ? -15.289 0.917 -8.18 1 96.88 106 ASN A O 1
ATOM 776 N N . SER A 1 107 ? -17.422 0.353 -8.711 1 97.62 107 SER A N 1
ATOM 777 C CA . SER A 1 107 ? -17.125 -1.074 -8.656 1 97.62 107 SER A CA 1
ATOM 778 C C . SER A 1 107 ? -16.172 -1.485 -9.773 1 97.62 107 SER A C 1
ATOM 780 O O . SER A 1 107 ? -16 -0.757 -10.75 1 97.62 107 SER A O 1
ATOM 782 N N . MET A 1 108 ? -15.531 -2.686 -9.633 1 98.31 108 MET A N 1
ATOM 783 C CA . MET A 1 108 ? -14.609 -3.191 -10.648 1 98.31 108 MET A CA 1
ATOM 784 C C . MET A 1 108 ? -15.32 -3.389 -11.984 1 98.31 108 MET A C 1
ATOM 786 O O . MET A 1 108 ? -14.719 -3.229 -13.047 1 98.31 108 MET A O 1
ATOM 790 N N . VAL A 1 109 ? -16.594 -3.658 -11.922 1 97.62 109 VAL A N 1
ATOM 791 C CA . VAL A 1 109 ? -17.375 -3.84 -13.133 1 97.62 109 VAL A CA 1
ATOM 792 C C . VAL A 1 109 ? -17.406 -2.535 -13.93 1 97.62 109 VAL A C 1
ATOM 794 O O . VAL A 1 109 ? -17.281 -2.543 -15.156 1 97.62 109 VAL A O 1
ATOM 797 N N . LYS A 1 110 ? -17.438 -1.436 -13.242 1 97.88 110 LYS A N 1
ATOM 798 C CA . LYS A 1 110 ? -17.75 -0.172 -13.898 1 97.88 110 LYS A CA 1
ATOM 799 C C . LYS A 1 110 ? -16.516 0.732 -13.969 1 97.88 110 LYS A C 1
ATOM 801 O O . LYS A 1 110 ? -16.484 1.675 -14.766 1 97.88 110 LYS A O 1
ATOM 806 N N . ILE A 1 111 ? -15.547 0.501 -13.18 1 98 111 ILE A N 1
ATOM 807 C CA . ILE A 1 111 ? -14.383 1.377 -13.094 1 98 111 ILE A CA 1
ATOM 808 C C . ILE A 1 111 ? -13.695 1.443 -14.453 1 98 111 ILE A C 1
ATOM 810 O O . ILE A 1 111 ? -13.578 0.431 -15.148 1 98 111 ILE A O 1
ATOM 814 N N . THR A 1 112 ? -13.289 2.633 -14.875 1 97.56 112 THR A N 1
ATOM 815 C CA . THR A 1 112 ? -12.586 2.816 -16.141 1 97.56 112 THR A CA 1
ATOM 816 C C . THR A 1 112 ? -11.094 3.033 -15.914 1 97.56 112 THR A C 1
ATOM 818 O O . THR A 1 112 ? -10.672 3.297 -14.781 1 97.56 112 THR A O 1
ATOM 821 N N . GLU A 1 113 ? -10.344 2.908 -16.969 1 97.19 113 GLU A N 1
ATOM 822 C CA . GLU A 1 113 ? -8.922 3.225 -16.891 1 97.19 113 GLU A CA 1
ATOM 823 C C . GLU A 1 113 ? -8.695 4.68 -16.484 1 97.19 113 GLU A C 1
ATOM 825 O O . GLU A 1 113 ? -7.758 4.988 -15.75 1 97.19 113 GLU A O 1
ATOM 830 N N . LYS A 1 114 ? -9.492 5.516 -16.984 1 97.25 114 LYS A N 1
ATOM 831 C CA . LYS A 1 114 ? -9.398 6.926 -16.625 1 97.25 114 LYS A CA 1
ATOM 832 C C . LYS A 1 114 ? -9.625 7.137 -15.133 1 97.25 114 LYS A C 1
ATOM 834 O O . LYS A 1 114 ? -8.93 7.934 -14.5 1 97.25 114 LYS A O 1
ATOM 839 N N . ASP A 1 115 ? -10.602 6.434 -14.547 1 97.81 115 ASP A N 1
ATOM 840 C CA . ASP A 1 115 ? -10.844 6.5 -13.109 1 97.81 115 ASP A CA 1
ATOM 841 C C . ASP A 1 115 ? -9.609 6.074 -12.328 1 97.81 115 ASP A C 1
ATOM 843 O O . ASP A 1 115 ? -9.211 6.75 -11.375 1 97.81 115 ASP A O 1
ATOM 847 N N . TRP A 1 116 ? -9.047 4.973 -12.773 1 98.38 116 TRP A N 1
ATOM 848 C CA . TRP A 1 116 ? -7.852 4.441 -12.117 1 98.38 116 TRP A CA 1
ATOM 849 C C . TRP A 1 116 ? -6.699 5.441 -12.195 1 98.38 116 TRP A C 1
ATOM 851 O O . TRP A 1 116 ? -6.117 5.805 -11.172 1 98.38 116 TRP A O 1
ATOM 861 N N . ASP A 1 117 ? -6.457 5.934 -13.367 1 97.69 117 ASP A N 1
ATOM 862 C CA . ASP A 1 117 ? -5.309 6.801 -13.594 1 97.69 117 ASP A CA 1
ATOM 863 C C . ASP A 1 117 ? -5.461 8.125 -12.844 1 97.69 117 ASP A C 1
ATOM 865 O O . ASP A 1 117 ? -4.488 8.648 -12.297 1 97.69 117 ASP A O 1
ATOM 869 N N . THR A 1 118 ? -6.633 8.648 -12.859 1 97.38 118 THR A N 1
ATOM 870 C CA . THR A 1 118 ? -6.895 9.914 -12.18 1 97.38 118 THR A CA 1
ATOM 871 C C . THR A 1 118 ? -6.605 9.797 -10.68 1 97.38 118 THR A C 1
ATOM 873 O O . THR A 1 118 ? -5.906 10.633 -10.109 1 97.38 118 THR A O 1
ATOM 876 N N . VAL A 1 119 ? -7.059 8.758 -10.094 1 98.19 119 VAL A N 1
ATOM 877 C CA . VAL A 1 119 ? -6.902 8.578 -8.648 1 98.19 119 VAL A CA 1
ATOM 878 C C . VAL A 1 119 ? -5.434 8.32 -8.32 1 98.19 119 VAL A C 1
ATOM 880 O O . VAL A 1 119 ? -4.895 8.898 -7.371 1 98.19 119 VAL A O 1
ATOM 883 N N . GLN A 1 120 ? -4.781 7.473 -9.117 1 98.56 120 GLN A N 1
ATOM 884 C CA . GLN A 1 120 ? -3.365 7.215 -8.883 1 98.56 120 GLN A CA 1
ATOM 885 C C . GLN A 1 120 ? -2.539 8.484 -9.039 1 98.56 120 GLN A C 1
ATOM 887 O O . GLN A 1 120 ? -1.627 8.742 -8.25 1 98.56 120 GLN A O 1
ATOM 892 N N . ARG A 1 121 ? -2.889 9.258 -9.969 1 97.25 121 ARG A N 1
ATOM 893 C CA . ARG A 1 121 ? -2.166 10.492 -10.242 1 97.25 121 ARG A CA 1
ATOM 894 C C . ARG A 1 121 ? -2.352 11.492 -9.109 1 97.25 121 ARG A C 1
ATOM 896 O O . ARG A 1 121 ? -1.375 12.047 -8.594 1 97.25 121 ARG A O 1
ATOM 903 N N . PHE A 1 122 ? -3.543 11.672 -8.648 1 96.94 122 PHE A N 1
ATOM 904 C CA . PHE A 1 122 ? -3.883 12.75 -7.734 1 96.94 122 PHE A CA 1
ATOM 905 C C . PHE A 1 122 ? -3.496 12.398 -6.305 1 96.94 122 PHE A C 1
ATOM 907 O O . PHE A 1 122 ? -3.41 13.273 -5.441 1 96.94 122 PHE A O 1
ATOM 914 N N . HIS A 1 123 ? -3.299 11.133 -6.062 1 98.19 123 HIS A N 1
ATOM 915 C CA . HIS A 1 123 ? -2.938 10.75 -4.703 1 98.19 123 HIS A CA 1
ATOM 916 C C . HIS A 1 123 ? -1.485 10.289 -4.629 1 98.19 123 HIS A C 1
ATOM 918 O O . HIS A 1 123 ? -0.667 10.914 -3.945 1 98.19 123 HIS A O 1
ATOM 924 N N . LEU A 1 124 ? -1.143 9.281 -5.406 1 98.5 124 LEU A N 1
ATOM 925 C CA . LEU A 1 124 ? 0.146 8.617 -5.273 1 98.5 124 LEU A CA 1
ATOM 926 C C . LEU A 1 124 ? 1.245 9.406 -5.977 1 98.5 124 LEU A C 1
ATOM 928 O O . LEU A 1 124 ? 2.279 9.711 -5.375 1 98.5 124 LEU A O 1
ATOM 932 N N . LYS A 1 125 ? 0.99 9.766 -7.234 1 98.38 125 LYS A N 1
ATOM 933 C CA . LYS A 1 125 ? 1.996 10.492 -8.008 1 98.38 125 LYS A CA 1
ATOM 934 C C . LYS A 1 125 ? 2.283 11.859 -7.391 1 98.38 125 LYS A C 1
ATOM 936 O O . LYS A 1 125 ? 3.434 12.297 -7.352 1 98.38 125 LYS A O 1
ATOM 941 N N . THR A 1 126 ? 1.292 12.531 -6.949 1 98.62 126 THR A N 1
ATOM 942 C CA . THR A 1 126 ? 1.481 13.844 -6.355 1 98.62 126 THR A CA 1
ATOM 943 C C . THR A 1 126 ? 2.307 13.75 -5.074 1 98.62 126 THR A C 1
ATOM 945 O O . THR A 1 126 ? 3.154 14.602 -4.809 1 98.62 126 THR A O 1
ATOM 948 N N . THR A 1 127 ? 2.041 12.719 -4.215 1 98.88 127 THR A N 1
ATOM 949 C CA . THR A 1 127 ? 2.824 12.492 -3.004 1 98.88 127 THR A CA 1
ATOM 950 C C . THR A 1 127 ? 4.305 12.344 -3.34 1 98.88 127 THR A C 1
ATOM 952 O O . THR A 1 127 ? 5.156 12.961 -2.697 1 98.88 127 THR A O 1
ATOM 955 N N . PHE A 1 128 ? 4.582 11.594 -4.359 1 98.88 128 PHE A N 1
ATOM 956 C CA . PHE A 1 128 ? 5.953 11.391 -4.809 1 98.88 128 PHE A CA 1
ATOM 957 C C . PHE A 1 128 ? 6.547 12.703 -5.32 1 98.88 128 PHE A C 1
ATOM 959 O O . PHE A 1 128 ? 7.652 13.086 -4.93 1 98.88 128 PHE A O 1
ATOM 966 N N . SER A 1 129 ? 5.824 13.391 -6.188 1 98.81 129 SER A N 1
ATOM 967 C CA . SER A 1 129 ? 6.305 14.57 -6.898 1 98.81 129 SER A CA 1
ATOM 968 C C . SER A 1 129 ? 6.688 15.688 -5.93 1 98.81 129 SER A C 1
ATOM 970 O O . SER A 1 129 ? 7.789 16.234 -6.004 1 98.81 129 SER A O 1
ATOM 972 N N . VAL A 1 130 ? 5.805 15.945 -4.984 1 98.94 130 VAL A N 1
ATOM 973 C CA . VAL A 1 130 ? 6.043 17.031 -4.039 1 98.94 130 VAL A CA 1
ATOM 974 C C . VAL A 1 130 ? 7.188 16.656 -3.102 1 98.94 130 VAL A C 1
ATOM 976 O O . VAL A 1 130 ? 8.086 17.469 -2.863 1 98.94 130 VAL A O 1
ATOM 979 N N . THR A 1 131 ? 7.172 15.453 -2.6 1 98.94 131 THR A N 1
ATOM 980 C CA . THR A 1 131 ? 8.203 15 -1.667 1 98.94 131 THR A CA 1
ATOM 981 C C . THR A 1 131 ? 9.57 14.984 -2.334 1 98.94 131 THR A C 1
ATOM 983 O O . THR A 1 131 ? 10.555 15.453 -1.754 1 98.94 131 THR A O 1
ATOM 986 N N . LYS A 1 132 ? 9.609 14.492 -3.592 1 98.81 132 LYS A N 1
ATOM 987 C CA . LYS A 1 132 ? 10.852 14.453 -4.348 1 98.81 132 LYS A CA 1
ATOM 988 C C . LYS A 1 132 ? 11.43 15.859 -4.527 1 98.81 132 LYS A C 1
ATOM 990 O O . LYS A 1 132 ? 12.633 16.062 -4.371 1 98.81 132 LYS A O 1
ATOM 995 N N . SER A 1 133 ? 10.609 16.766 -4.828 1 98.88 133 SER A N 1
ATOM 996 C CA . SER A 1 133 ? 11.039 18.141 -5.109 1 98.88 133 SER A CA 1
ATOM 997 C C . SER A 1 133 ? 11.602 18.812 -3.863 1 98.88 133 SER A C 1
ATOM 999 O O . SER A 1 133 ? 12.469 19.672 -3.961 1 98.88 133 SER A O 1
ATOM 1001 N N . ALA A 1 134 ? 11.148 18.375 -2.684 1 98.88 134 ALA A N 1
ATOM 1002 C CA . ALA A 1 134 ? 11.578 18.984 -1.432 1 98.88 134 ALA A CA 1
ATOM 1003 C C . ALA A 1 134 ? 12.773 18.266 -0.838 1 98.88 134 ALA A C 1
ATOM 1005 O O . ALA A 1 134 ? 13.469 18.797 0.029 1 98.88 134 ALA A O 1
ATOM 1006 N N . TRP A 1 135 ? 13.039 17.062 -1.245 1 98.81 135 TRP A N 1
ATOM 1007 C CA . TRP A 1 135 ? 13.867 16.094 -0.541 1 98.81 135 TRP A CA 1
ATOM 1008 C C . TRP A 1 135 ? 15.289 16.625 -0.354 1 98.81 135 TRP A C 1
ATOM 1010 O O . TRP A 1 135 ? 15.805 16.656 0.765 1 98.81 135 TRP A O 1
ATOM 1020 N N . ASN A 1 136 ? 15.883 17.094 -1.435 1 98.56 136 ASN A N 1
ATOM 1021 C CA . ASN A 1 136 ? 17.281 17.516 -1.338 1 98.56 136 ASN A CA 1
ATOM 1022 C C . ASN A 1 136 ? 17.422 18.766 -0.479 1 98.56 136 ASN A C 1
ATOM 1024 O O . ASN A 1 136 ? 18.438 18.953 0.199 1 98.56 136 ASN A O 1
ATOM 1028 N N . HIS A 1 137 ? 16.453 19.625 -0.494 1 98.81 137 HIS A N 1
ATOM 1029 C CA . HIS A 1 137 ? 16.469 20.812 0.361 1 98.81 137 HIS A CA 1
ATOM 1030 C C . HIS A 1 137 ? 16.391 20.422 1.835 1 98.81 137 HIS A C 1
ATOM 1032 O O . HIS A 1 137 ? 17.141 20.953 2.658 1 98.81 137 HIS A O 1
ATOM 1038 N N . MET A 1 138 ? 15.508 19.484 2.127 1 98.88 138 MET A N 1
ATOM 1039 C CA . MET A 1 138 ? 15.375 19 3.498 1 98.88 138 MET A CA 1
ATOM 1040 C C . MET A 1 138 ? 16.641 18.297 3.953 1 98.88 138 MET A C 1
ATOM 1042 O O . MET A 1 138 ? 17.094 18.469 5.09 1 98.88 138 MET A O 1
ATOM 1046 N N . LYS A 1 139 ? 17.156 17.516 3.053 1 98.69 139 LYS A N 1
ATOM 1047 C CA . LYS A 1 139 ? 18.391 16.812 3.354 1 98.69 139 LYS A CA 1
ATOM 1048 C C . LYS A 1 139 ? 19.5 17.781 3.707 1 98.69 139 LYS A C 1
ATOM 1050 O O . LYS A 1 139 ? 20.188 17.609 4.715 1 98.69 139 LYS A O 1
ATOM 1055 N N . ASN A 1 140 ? 19.641 18.797 2.926 1 98.38 140 ASN A N 1
ATOM 1056 C CA . ASN A 1 140 ? 20.688 19.781 3.15 1 98.38 140 ASN A CA 1
ATOM 1057 C C . ASN A 1 140 ? 20.453 20.562 4.441 1 98.38 140 ASN A C 1
ATOM 1059 O O . ASN A 1 140 ? 21.406 20.938 5.129 1 98.38 140 ASN A O 1
ATOM 1063 N N . GLN A 1 141 ? 19.219 20.781 4.777 1 98.25 141 GLN A N 1
ATOM 1064 C CA . GLN A 1 141 ? 18.828 21.484 5.988 1 98.25 141 GLN A CA 1
ATOM 1065 C C . GLN A 1 141 ? 18.969 20.594 7.219 1 98.25 141 GLN A C 1
ATOM 1067 O O . GLN A 1 141 ? 18.906 21.078 8.352 1 98.25 141 GLN A O 1
ATOM 1072 N N . ARG A 1 142 ? 19.062 19.312 7.012 1 98.5 142 ARG A N 1
ATOM 1073 C CA . ARG A 1 142 ? 19.078 18.297 8.062 1 98.5 142 ARG A CA 1
ATOM 1074 C C . ARG A 1 142 ? 17.812 18.391 8.922 1 98.5 142 ARG A C 1
ATOM 1076 O O . ARG A 1 142 ? 17.891 18.359 10.148 1 98.5 142 ARG A O 1
ATOM 1083 N N . TYR A 1 143 ? 16.75 18.625 8.242 1 98.75 143 TYR A N 1
ATOM 1084 C CA . TYR A 1 143 ? 15.445 18.672 8.898 1 98.75 143 TYR A CA 1
ATOM 1085 C C . TYR A 1 143 ? 14.32 18.453 7.891 1 98.75 143 TYR A C 1
ATOM 1087 O O . TYR A 1 143 ? 14.344 19.016 6.789 1 98.75 143 TYR A O 1
ATOM 1095 N N . GLY A 1 144 ? 13.406 17.703 8.219 1 98.81 144 GLY A N 1
ATOM 1096 C CA . GLY A 1 144 ? 12.188 17.5 7.449 1 98.81 144 GLY A CA 1
ATOM 1097 C C . GLY A 1 144 ? 11.109 16.75 8.211 1 98.81 144 GLY A C 1
ATOM 1098 O O . GLY A 1 144 ? 11.414 15.82 8.969 1 98.81 144 GLY A O 1
ATOM 1099 N N . ARG A 1 145 ? 9.898 17.172 8.125 1 98.94 145 ARG A N 1
ATOM 1100 C CA . ARG A 1 145 ? 8.711 16.469 8.602 1 98.94 145 ARG A CA 1
ATOM 1101 C C . ARG A 1 145 ? 7.684 16.312 7.484 1 98.94 145 ARG A C 1
ATOM 1103 O O . ARG A 1 145 ? 7.227 17.297 6.91 1 98.94 145 ARG A O 1
ATOM 1110 N N . ILE A 1 146 ? 7.43 15.062 7.145 1 98.94 146 ILE A N 1
ATOM 1111 C CA . ILE A 1 146 ? 6.48 14.781 6.074 1 98.94 146 ILE A CA 1
ATOM 1112 C C . ILE A 1 146 ? 5.332 13.93 6.617 1 98.94 146 ILE A C 1
ATOM 1114 O O . ILE A 1 146 ? 5.562 12.898 7.254 1 98.94 146 ILE A O 1
ATOM 1118 N N . ILE A 1 147 ? 4.133 14.391 6.469 1 98.94 147 ILE A N 1
ATOM 1119 C CA . ILE A 1 147 ? 2.943 13.625 6.836 1 98.94 147 ILE A CA 1
ATOM 1120 C C . ILE A 1 147 ? 2.15 13.273 5.578 1 98.94 147 ILE A C 1
ATOM 1122 O O . ILE A 1 147 ? 1.749 14.156 4.82 1 98.94 147 ILE A O 1
ATOM 1126 N N . ASN A 1 148 ? 2.021 11.992 5.371 1 98.94 148 ASN A N 1
ATOM 1127 C CA . ASN A 1 148 ? 1.265 11.461 4.242 1 98.94 148 ASN A CA 1
ATOM 1128 C C . ASN A 1 148 ? -0.115 10.977 4.672 1 98.94 148 ASN A C 1
ATOM 1130 O O . ASN A 1 148 ? -0.274 10.438 5.766 1 98.94 148 ASN A O 1
ATOM 1134 N N . THR A 1 149 ? -1.074 11.141 3.797 1 98.5 149 THR A N 1
ATOM 1135 C CA . THR A 1 149 ? -2.457 10.82 4.137 1 98.5 149 THR A CA 1
ATOM 1136 C C . THR A 1 149 ? -2.908 9.547 3.422 1 98.5 149 THR A C 1
ATOM 1138 O O . THR A 1 149 ? -3.084 9.547 2.203 1 98.5 149 THR A O 1
ATOM 1141 N N . SER A 1 150 ? -3.047 8.539 4.176 1 98.12 150 SER A N 1
ATOM 1142 C CA . SER A 1 150 ? -3.729 7.34 3.715 1 98.12 150 SER A CA 1
ATOM 1143 C C . SER A 1 150 ? -5.211 7.375 4.062 1 98.12 150 SER A C 1
ATOM 1145 O O . SER A 1 150 ? -5.863 8.414 3.928 1 98.12 150 SER A O 1
ATOM 1147 N N . SER A 1 151 ? -5.785 6.215 4.375 1 96.44 151 SER A N 1
ATOM 1148 C CA . SER A 1 151 ? -7.199 6.098 4.723 1 96.44 151 SER A CA 1
ATOM 1149 C C . SER A 1 151 ? -7.523 4.707 5.258 1 96.44 151 SER A C 1
ATOM 1151 O O . SER A 1 151 ? -6.746 3.77 5.07 1 96.44 151 SER A O 1
ATOM 1153 N N . GLY A 1 152 ? -8.68 4.68 5.961 1 94.81 152 GLY A N 1
ATOM 1154 C CA . GLY A 1 152 ? -9.18 3.363 6.316 1 94.81 152 GLY A CA 1
ATOM 1155 C C . GLY A 1 152 ? -9.383 2.457 5.117 1 94.81 152 GLY A C 1
ATOM 1156 O O . GLY A 1 152 ? -9.133 1.253 5.191 1 94.81 152 GLY A O 1
ATOM 1157 N N . ALA A 1 153 ? -9.852 3.031 4.051 1 95.25 153 ALA A N 1
ATOM 1158 C CA . ALA A 1 153 ? -10.016 2.258 2.822 1 95.25 153 ALA A CA 1
ATOM 1159 C C . ALA A 1 153 ? -8.672 1.702 2.346 1 95.25 153 ALA A C 1
ATOM 1161 O O . ALA A 1 153 ? -8.609 0.605 1.785 1 95.25 153 ALA A O 1
ATOM 1162 N N . GLY A 1 154 ? -7.613 2.473 2.494 1 96.94 154 GLY A N 1
ATOM 1163 C CA . GLY A 1 154 ? -6.285 1.977 2.172 1 96.94 154 GLY A CA 1
ATOM 1164 C C . GLY A 1 154 ? -5.863 0.803 3.037 1 96.94 154 GLY A C 1
ATOM 1165 O O . GLY A 1 154 ? -5.41 -0.222 2.521 1 96.94 154 GLY A O 1
ATOM 1166 N N . LEU A 1 155 ? -6.145 0.924 4.309 1 97.31 155 LEU A N 1
ATOM 1167 C CA . LEU A 1 155 ? -5.66 -0.046 5.285 1 97.31 155 LEU A CA 1
ATOM 1168 C C . LEU A 1 155 ? -6.41 -1.367 5.156 1 97.31 155 LEU A C 1
ATOM 1170 O O . LEU A 1 155 ? -5.812 -2.439 5.273 1 97.31 155 LEU A O 1
ATOM 1174 N N . TYR A 1 156 ? -7.766 -1.243 4.855 1 97.25 156 TYR A N 1
ATOM 1175 C CA . TYR A 1 156 ? -8.578 -2.445 5.016 1 97.25 156 TYR A CA 1
ATOM 1176 C C . TYR A 1 156 ? -9.305 -2.791 3.721 1 97.25 156 TYR A C 1
ATOM 1178 O O . TYR A 1 156 ? -9.961 -3.828 3.631 1 97.25 156 TYR A O 1
ATOM 1186 N N . GLY A 1 157 ? -9.195 -1.958 2.754 1 96.94 157 GLY A N 1
ATOM 1187 C CA . GLY A 1 157 ? -10.023 -2.1 1.569 1 96.94 157 GLY A CA 1
ATOM 1188 C C . GLY A 1 157 ? -11.445 -1.601 1.771 1 96.94 157 GLY A C 1
ATOM 1189 O O . GLY A 1 157 ? -11.922 -1.504 2.904 1 96.94 157 GLY A O 1
ATOM 1190 N N . ASN A 1 158 ? -12.031 -1.246 0.692 1 95.88 158 ASN A N 1
ATOM 1191 C CA . ASN A 1 158 ? -13.43 -0.811 0.679 1 95.88 158 ASN A CA 1
ATOM 1192 C C . ASN A 1 158 ? -14.102 -1.128 -0.654 1 95.88 158 ASN A C 1
ATOM 1194 O O . ASN A 1 158 ? -13.531 -0.87 -1.717 1 95.88 158 ASN A O 1
ATOM 1198 N N . PHE A 1 159 ? -15.352 -1.682 -0.541 1 96.06 159 PHE A N 1
ATOM 1199 C CA . PHE A 1 159 ? -16.109 -1.98 -1.752 1 96.06 159 PHE A CA 1
ATOM 1200 C C . PHE A 1 159 ? -16.203 -0.749 -2.645 1 96.06 159 PHE A C 1
ATOM 1202 O O . PHE A 1 159 ? -16.562 0.336 -2.176 1 96.06 159 PHE A O 1
ATOM 1209 N N . GLY A 1 160 ? -15.828 -0.885 -3.893 1 96.94 160 GLY A N 1
ATOM 1210 C CA . GLY A 1 160 ? -16.016 0.18 -4.863 1 96.94 160 GLY A CA 1
ATOM 1211 C C . GLY A 1 160 ? -14.906 1.209 -4.848 1 96.94 160 GLY A C 1
ATOM 1212 O O . GLY A 1 160 ? -15.062 2.311 -5.379 1 96.94 160 GLY A O 1
ATOM 1213 N N . GLN A 1 161 ? -13.781 0.843 -4.211 1 97.62 161 GLN A N 1
ATOM 1214 C CA . GLN A 1 161 ? -12.703 1.816 -4.094 1 97.62 161 GLN A CA 1
ATOM 1215 C C . GLN A 1 161 ? -11.344 1.165 -4.355 1 97.62 161 GLN A C 1
ATOM 1217 O O . GLN A 1 161 ? -10.367 1.461 -3.664 1 97.62 161 GLN A O 1
ATOM 1222 N N . VAL A 1 162 ? -11.242 0.274 -5.324 1 98.5 162 VAL A N 1
ATOM 1223 C CA . VAL A 1 162 ? -10 -0.443 -5.594 1 98.5 162 VAL A CA 1
ATOM 1224 C C . VAL A 1 162 ? -8.906 0.548 -5.969 1 98.5 162 VAL A C 1
ATOM 1226 O O . VAL A 1 162 ? -7.754 0.4 -5.547 1 98.5 162 VAL A O 1
ATOM 1229 N N . ASN A 1 163 ? -9.273 1.55 -6.809 1 98.62 163 ASN A N 1
ATOM 1230 C CA . ASN A 1 163 ? -8.289 2.555 -7.207 1 98.62 163 ASN A CA 1
ATOM 1231 C C . ASN A 1 163 ? -7.836 3.396 -6.016 1 98.62 163 ASN A C 1
ATOM 1233 O O . ASN A 1 163 ? -6.637 3.578 -5.801 1 98.62 163 ASN A O 1
ATOM 1237 N N . TYR A 1 164 ? -8.734 3.867 -5.207 1 98.19 164 TYR A N 1
ATOM 1238 C CA . TYR A 1 164 ? -8.461 4.707 -4.043 1 98.19 164 TYR A CA 1
ATOM 1239 C C . TYR A 1 164 ? -7.691 3.932 -2.98 1 98.19 164 TYR A C 1
ATOM 1241 O O . TYR A 1 164 ? -6.672 4.402 -2.477 1 98.19 164 TYR A O 1
ATOM 1249 N N . SER A 1 165 ? -8.18 2.695 -2.689 1 98.5 165 SER A N 1
ATOM 1250 C CA . SER A 1 165 ? -7.52 1.859 -1.69 1 98.5 165 SER A CA 1
ATOM 1251 C C . SER A 1 165 ? -6.082 1.544 -2.094 1 98.5 165 SER A C 1
ATOM 1253 O O . SER A 1 165 ? -5.18 1.549 -1.252 1 98.5 165 SER A O 1
ATOM 1255 N N . SER A 1 166 ? -5.91 1.277 -3.328 1 98.88 166 SER A N 1
ATOM 1256 C CA . SER A 1 166 ? -4.574 0.998 -3.85 1 98.88 166 SER A CA 1
ATOM 1257 C C . SER A 1 166 ? -3.65 2.195 -3.668 1 98.88 166 SER A C 1
ATOM 1259 O O . SER A 1 166 ? -2.535 2.055 -3.16 1 98.88 166 SER A O 1
ATOM 1261 N N . ALA A 1 167 ? -4.102 3.354 -4.012 1 98.81 167 ALA A N 1
ATOM 1262 C CA . ALA A 1 167 ? -3.295 4.562 -3.898 1 98.81 167 ALA A CA 1
ATOM 1263 C C . ALA A 1 167 ? -2.93 4.848 -2.443 1 98.81 167 ALA A C 1
ATOM 1265 O O . ALA A 1 167 ? -1.77 5.121 -2.131 1 98.81 167 ALA A O 1
ATOM 1266 N N . LYS A 1 168 ? -3.895 4.762 -1.625 1 98.75 168 LYS A N 1
ATOM 1267 C CA . LYS A 1 168 ? -3.709 5.137 -0.227 1 98.75 168 LYS A CA 1
ATOM 1268 C C . LYS A 1 168 ? -2.777 4.16 0.487 1 98.75 168 LYS A C 1
ATOM 1270 O O . LYS A 1 168 ? -1.979 4.562 1.333 1 98.75 168 LYS A O 1
ATOM 1275 N N . MET A 1 169 ? -2.891 2.891 0.154 1 98.81 169 MET A N 1
ATOM 1276 C CA . MET A 1 169 ? -1.945 1.937 0.726 1 98.81 169 MET A CA 1
ATOM 1277 C C . MET A 1 169 ? -0.556 2.119 0.126 1 98.81 169 MET A C 1
ATOM 1279 O O . MET A 1 169 ? 0.45 1.95 0.817 1 98.81 169 MET A O 1
ATOM 1283 N N . GLY A 1 170 ? -0.515 2.412 -1.162 1 98.94 170 GLY A N 1
ATOM 1284 C CA . GLY A 1 170 ? 0.755 2.723 -1.8 1 98.94 170 GLY A CA 1
ATOM 1285 C C . GLY A 1 170 ? 1.49 3.871 -1.136 1 98.94 170 GLY A C 1
ATOM 1286 O O . GLY A 1 170 ? 2.719 3.852 -1.034 1 98.94 170 GLY A O 1
ATOM 1287 N N . ILE A 1 171 ? 0.756 4.812 -0.646 1 98.88 171 ILE A N 1
ATOM 1288 C CA . ILE A 1 171 ? 1.33 5.961 0.046 1 98.88 171 ILE A CA 1
ATOM 1289 C C . ILE A 1 171 ? 2.029 5.496 1.322 1 98.88 171 ILE A C 1
ATOM 1291 O O . ILE A 1 171 ? 3.092 6.012 1.677 1 98.88 171 ILE A O 1
ATOM 1295 N N . HIS A 1 172 ? 1.443 4.543 1.999 1 98.88 172 HIS A N 1
ATOM 1296 C CA . HIS A 1 172 ? 2.109 4.047 3.197 1 98.88 172 HIS A CA 1
ATOM 1297 C C . HIS A 1 172 ? 3.369 3.264 2.844 1 98.88 172 HIS A C 1
ATOM 1299 O O . HIS A 1 172 ? 4.371 3.34 3.557 1 98.88 172 HIS A O 1
ATOM 1305 N N . GLY A 1 173 ? 3.324 2.471 1.75 1 98.81 173 GLY A N 1
ATOM 1306 C CA . GLY A 1 173 ? 4.543 1.834 1.277 1 98.81 173 GLY A CA 1
ATOM 1307 C C . GLY A 1 173 ? 5.645 2.824 0.949 1 98.81 173 GLY A C 1
ATOM 1308 O O . GLY A 1 173 ? 6.805 2.611 1.303 1 98.81 173 GLY A O 1
ATOM 1309 N N . PHE A 1 174 ? 5.262 3.908 0.299 1 98.88 174 PHE A N 1
ATOM 1310 C CA . PHE A 1 174 ? 6.152 5.027 0.01 1 98.88 174 PHE A CA 1
ATOM 1311 C C . PHE A 1 174 ? 6.77 5.574 1.292 1 98.88 174 PHE A C 1
ATOM 1313 O O . PHE A 1 174 ? 7.984 5.758 1.374 1 98.88 174 PHE A O 1
ATOM 1320 N N . THR A 1 175 ? 5.969 5.734 2.312 1 98.94 175 THR A N 1
ATOM 1321 C CA . THR A 1 175 ? 6.34 6.34 3.586 1 98.94 175 THR A CA 1
ATOM 1322 C C . THR A 1 175 ? 7.387 5.496 4.305 1 98.94 175 THR A C 1
ATOM 1324 O O . THR A 1 175 ? 8.406 6.016 4.754 1 98.94 175 THR A O 1
ATOM 1327 N N . GLN A 1 176 ? 7.145 4.242 4.355 1 98.69 176 GLN A N 1
ATOM 1328 C CA . GLN A 1 176 ? 8.016 3.35 5.105 1 98.69 176 GLN A CA 1
ATOM 1329 C C . GLN A 1 176 ? 9.414 3.297 4.492 1 98.69 176 GLN A C 1
ATOM 1331 O O . GLN A 1 176 ? 10.414 3.264 5.211 1 98.69 176 GLN A O 1
ATOM 1336 N N . SER A 1 177 ? 9.469 3.254 3.18 1 98.56 177 SER A N 1
ATOM 1337 C CA . SER A 1 177 ? 10.758 3.225 2.504 1 98.56 177 SER A CA 1
ATOM 1338 C C . SER A 1 177 ? 11.5 4.547 2.674 1 98.56 177 SER A C 1
ATOM 1340 O O . SER A 1 177 ? 12.695 4.559 2.99 1 98.56 177 SER A O 1
ATOM 1342 N N . LEU A 1 178 ? 10.766 5.594 2.506 1 98.75 178 LEU A N 1
ATOM 1343 C CA . LEU A 1 178 ? 11.43 6.898 2.531 1 98.75 178 LEU A CA 1
ATOM 1344 C C . LEU A 1 178 ? 11.859 7.258 3.947 1 98.75 178 LEU A C 1
ATOM 1346 O O . LEU A 1 178 ? 12.867 7.945 4.137 1 98.75 178 LEU A O 1
ATOM 1350 N N . ALA A 1 179 ? 11.133 6.832 4.934 1 98.81 179 ALA A N 1
ATOM 1351 C CA . ALA A 1 179 ? 11.516 7.035 6.324 1 98.81 179 ALA A CA 1
ATOM 1352 C C . ALA A 1 179 ? 12.914 6.477 6.594 1 98.81 179 ALA A C 1
ATOM 1354 O O . ALA A 1 179 ? 13.703 7.082 7.32 1 98.81 179 ALA A O 1
ATOM 1355 N N . LYS A 1 180 ? 13.203 5.352 6.004 1 98.12 180 LYS A N 1
ATOM 1356 C CA . LYS A 1 180 ? 14.516 4.734 6.176 1 98.12 180 LYS A CA 1
ATOM 1357 C C . LYS A 1 180 ? 15.609 5.586 5.539 1 98.12 180 LYS A C 1
ATOM 1359 O O . LYS A 1 180 ? 16.703 5.711 6.09 1 98.12 180 LYS A O 1
ATOM 1364 N N . GLU A 1 181 ? 15.297 6.203 4.449 1 97.88 181 GLU A N 1
ATOM 1365 C CA . GLU A 1 181 ? 16.281 7.047 3.771 1 97.88 181 GLU A CA 1
ATOM 1366 C C . GLU A 1 181 ? 16.5 8.352 4.527 1 97.88 181 GLU A C 1
ATOM 1368 O O . GLU A 1 181 ? 17.594 8.914 4.508 1 97.88 181 GLU A O 1
ATOM 1373 N N . GLY A 1 182 ? 15.461 8.836 5.129 1 98.31 182 GLY A N 1
ATOM 1374 C CA . GLY A 1 182 ? 15.5 10.164 5.723 1 98.31 182 GLY A CA 1
ATOM 1375 C C . GLY A 1 182 ? 16.078 10.18 7.121 1 98.31 182 GLY A C 1
ATOM 1376 O O . GLY A 1 182 ? 16.5 11.227 7.617 1 98.31 182 GLY A O 1
ATOM 1377 N N . GLU A 1 183 ? 16.156 9 7.738 1 97.56 183 GLU A N 1
ATOM 1378 C CA . GLU A 1 183 ? 16.5 8.898 9.156 1 97.56 183 GLU A CA 1
ATOM 1379 C C . GLU A 1 183 ? 17.828 9.578 9.453 1 97.56 183 GLU A C 1
ATOM 1381 O O . GLU A 1 183 ? 17.938 10.383 10.383 1 97.56 183 GLU A O 1
ATOM 1386 N N . LYS A 1 184 ? 18.812 9.375 8.656 1 96.94 184 LYS A N 1
ATOM 1387 C CA . LYS A 1 184 ? 20.156 9.883 8.922 1 96.94 184 LYS A CA 1
ATOM 1388 C C . LYS A 1 184 ? 20.234 11.391 8.68 1 96.94 184 LYS A C 1
ATOM 1390 O O . LYS A 1 184 ? 21.203 12.031 9.062 1 96.94 184 LYS A O 1
ATOM 1395 N N . HIS A 1 185 ? 19.234 11.93 8.07 1 98.25 185 HIS A N 1
ATOM 1396 C CA . HIS A 1 185 ? 19.219 13.352 7.738 1 98.25 185 HIS A CA 1
ATOM 1397 C C . HIS A 1 185 ? 18.219 14.109 8.586 1 98.25 185 HIS A C 1
ATOM 1399 O O . HIS A 1 185 ? 17.828 15.234 8.25 1 98.25 185 HIS A O 1
ATOM 1405 N N . ASN A 1 186 ? 17.719 13.453 9.664 1 98.56 186 ASN A N 1
ATOM 1406 C CA . ASN A 1 186 ? 16.703 14.039 10.539 1 98.56 186 ASN A CA 1
ATOM 1407 C C . ASN A 1 186 ? 15.445 14.406 9.766 1 98.56 186 ASN A C 1
ATOM 1409 O O . ASN A 1 186 ? 14.867 15.469 9.984 1 98.56 186 ASN A O 1
ATOM 1413 N N . ILE A 1 187 ? 15.117 13.633 8.797 1 98.81 187 ILE A N 1
ATOM 1414 C CA . ILE A 1 187 ? 13.836 13.719 8.109 1 98.81 187 ILE A CA 1
ATOM 1415 C C . ILE A 1 187 ? 12.922 12.586 8.578 1 98.81 187 ILE A C 1
ATOM 1417 O O . ILE A 1 187 ? 13.273 11.406 8.453 1 98.81 187 ILE A O 1
ATOM 1421 N N . LYS A 1 188 ? 11.781 12.953 9.195 1 98.81 188 LYS A N 1
ATOM 1422 C CA . LYS A 1 188 ? 10.797 11.984 9.664 1 98.81 188 LYS A CA 1
ATOM 1423 C C . LYS A 1 188 ? 9.539 12.016 8.805 1 98.81 188 LYS A C 1
ATOM 1425 O O . LYS A 1 188 ? 9.07 13.094 8.414 1 98.81 188 LYS A O 1
ATOM 1430 N N . ILE A 1 189 ? 9.062 10.859 8.438 1 98.88 189 ILE A N 1
ATOM 1431 C CA . ILE A 1 189 ? 7.906 10.711 7.555 1 98.88 189 ILE A CA 1
ATOM 1432 C C . ILE A 1 189 ? 6.91 9.734 8.172 1 98.88 189 ILE A C 1
ATOM 1434 O O . ILE A 1 189 ? 7.273 8.609 8.531 1 98.88 189 ILE A O 1
ATOM 1438 N N . ASN A 1 190 ? 5.703 10.148 8.336 1 98.94 190 ASN A N 1
ATOM 1439 C CA . ASN A 1 190 ? 4.664 9.312 8.93 1 98.94 190 ASN A CA 1
ATOM 1440 C C . ASN A 1 190 ? 3.373 9.359 8.117 1 98.94 190 ASN A C 1
ATOM 1442 O O . ASN A 1 190 ? 3.184 10.258 7.293 1 98.94 190 ASN A O 1
ATOM 1446 N N . THR A 1 191 ? 2.551 8.352 8.32 1 98.94 191 THR A N 1
ATOM 1447 C CA . THR A 1 191 ? 1.274 8.219 7.625 1 98.94 191 THR A CA 1
ATOM 1448 C C . THR A 1 191 ? 0.111 8.305 8.609 1 98.94 191 THR A C 1
ATOM 1450 O O . THR A 1 191 ? 0.161 7.715 9.688 1 98.94 191 THR A O 1
ATOM 1453 N N . ILE A 1 192 ? -0.919 9.055 8.219 1 98.75 192 ILE A N 1
ATOM 1454 C CA . ILE A 1 192 ? -2.172 9.023 8.961 1 98.75 192 ILE A CA 1
ATOM 1455 C C . ILE A 1 192 ? -3.273 8.422 8.086 1 98.75 192 ILE A C 1
ATOM 1457 O O . ILE A 1 192 ? -3.23 8.531 6.863 1 98.75 192 ILE A O 1
ATOM 1461 N N . ALA A 1 193 ? -4.184 7.789 8.703 1 98 193 ALA A N 1
ATOM 1462 C CA . ALA A 1 193 ? -5.406 7.277 8.086 1 98 193 ALA A CA 1
ATOM 1463 C C . ALA A 1 193 ? -6.645 7.828 8.789 1 98 193 ALA A C 1
ATOM 1465 O O . ALA A 1 193 ? -7.23 7.16 9.641 1 98 193 ALA A O 1
ATOM 1466 N N . PRO A 1 194 ? -7.07 8.969 8.375 1 95.38 194 PRO A N 1
ATOM 1467 C CA . PRO A 1 194 ? -8.266 9.555 8.984 1 95.38 194 PRO A CA 1
ATOM 1468 C C . PRO A 1 194 ? -9.562 8.914 8.492 1 95.38 194 PRO A C 1
ATOM 1470 O O . PRO A 1 194 ? -9.633 8.484 7.332 1 95.38 194 PRO A O 1
ATOM 1473 N N . ILE A 1 195 ? -10.508 8.828 9.367 1 85.31 195 ILE A N 1
ATOM 1474 C CA . ILE A 1 195 ? -11.852 8.398 9 1 85.31 195 ILE A CA 1
ATOM 1475 C C . ILE A 1 195 ? -12.859 9.484 9.375 1 85.31 195 ILE A C 1
ATOM 1477 O O . ILE A 1 195 ? -12.922 9.914 10.523 1 85.31 195 ILE A O 1
ATOM 1481 N N . GLY A 1 196 ? -13.492 10.008 8.438 1 77.56 196 GLY A N 1
ATOM 1482 C CA . GLY A 1 196 ? -14.508 11.023 8.648 1 77.56 196 GLY A CA 1
ATOM 1483 C C . GLY A 1 196 ? -15.914 10.547 8.32 1 77.56 196 GLY A C 1
ATOM 1484 O O . GLY A 1 196 ? -16.125 9.367 8.039 1 77.56 196 GLY A O 1
ATOM 1485 N N . ALA A 1 197 ? -16.766 11.492 8.555 1 69.81 197 ALA A N 1
ATOM 1486 C CA . ALA A 1 197 ? -18.141 11.195 8.148 1 69.81 197 ALA A CA 1
ATOM 1487 C C . ALA A 1 197 ? -18.281 11.18 6.629 1 69.81 197 ALA A C 1
ATOM 1489 O O . ALA A 1 197 ? -17.672 12.008 5.941 1 69.81 197 ALA A O 1
ATOM 1490 N N . SER A 1 198 ? -18.797 10.023 6.191 1 62.72 198 SER A N 1
ATOM 1491 C CA . SER A 1 198 ? -19.125 10.078 4.77 1 62.72 198 SER A CA 1
ATOM 1492 C C . SER A 1 198 ? -20.422 10.836 4.527 1 62.72 198 SER A C 1
ATOM 1494 O O . SER A 1 198 ? -21.219 11.039 5.453 1 62.72 198 SER A O 1
ATOM 1496 N N . ARG A 1 199 ? -20.453 11.359 3.342 1 55.81 199 ARG A N 1
ATOM 1497 C CA . ARG A 1 199 ? -21.688 12.023 2.965 1 55.81 199 ARG A CA 1
ATOM 1498 C C . ARG A 1 199 ? -22.891 11.125 3.223 1 55.81 199 ARG A C 1
ATOM 1500 O O . ARG A 1 199 ? -23.938 11.594 3.672 1 55.81 199 ARG A O 1
ATOM 1507 N N . MET A 1 200 ? -22.641 9.883 3.02 1 50.91 200 MET A N 1
ATOM 1508 C CA . MET A 1 200 ? -23.75 8.93 3.107 1 50.91 200 MET A CA 1
ATOM 1509 C C . MET A 1 200 ? -24.188 8.75 4.551 1 50.91 200 MET A C 1
ATOM 1511 O O . MET A 1 200 ? -25.391 8.562 4.816 1 50.91 200 MET A O 1
ATOM 1515 N N . THR A 1 201 ? -23.328 8.914 5.383 1 62.25 201 THR A N 1
ATOM 1516 C CA . THR A 1 201 ? -23.688 8.594 6.758 1 62.25 201 THR A CA 1
ATOM 1517 C C . THR A 1 201 ? -24.031 9.859 7.535 1 62.25 201 THR A C 1
ATOM 1519 O O . THR A 1 201 ? -24.547 9.781 8.648 1 62.25 201 THR A O 1
ATOM 1522 N N . SER A 1 202 ? -23.891 10.953 6.824 1 70.38 202 SER A N 1
ATOM 1523 C CA . SER A 1 202 ? -24.031 12.211 7.559 1 70.38 202 SER A CA 1
ATOM 1524 C C . SER A 1 202 ? -25.484 12.453 7.957 1 70.38 202 SER A C 1
ATOM 1526 O O . SER A 1 202 ? -25.75 13.102 8.969 1 70.38 202 SER A O 1
ATOM 1528 N N . SER A 1 203 ? -26.297 11.867 7.168 1 70.25 203 SER A N 1
ATOM 1529 C CA . SER A 1 203 ? -27.719 12.141 7.43 1 70.25 203 SER A CA 1
ATOM 1530 C C . SER A 1 203 ? -28.219 11.375 8.648 1 70.25 203 SER A C 1
ATOM 1532 O O . SER A 1 203 ? -29.234 11.727 9.242 1 70.25 203 SER A O 1
ATOM 1534 N N . ILE A 1 204 ? -27.5 10.414 9.055 1 74.69 204 ILE A N 1
ATOM 1535 C CA . ILE A 1 204 ? -28 9.547 10.117 1 74.69 204 ILE A CA 1
ATOM 1536 C C . ILE A 1 204 ? -27.359 9.945 11.445 1 74.69 204 ILE A C 1
ATOM 1538 O O . ILE A 1 204 ? -27.812 9.516 12.508 1 74.69 204 ILE A O 1
ATOM 1542 N N . PHE A 1 205 ? -26.469 10.891 11.375 1 80.69 205 PHE A N 1
ATOM 1543 C CA . PHE A 1 205 ? -25.734 11.203 12.594 1 80.69 205 PHE A CA 1
ATOM 1544 C C . PHE A 1 205 ? -26.266 12.477 13.242 1 80.69 205 PHE A C 1
ATOM 1546 O O . PHE A 1 205 ? -26.766 13.367 12.547 1 80.69 205 PHE A O 1
ATOM 1553 N N . THR A 1 206 ? -26.281 12.477 14.57 1 84.69 206 THR A N 1
ATOM 1554 C CA . THR A 1 206 ? -26.625 13.695 15.297 1 84.69 206 THR A CA 1
ATOM 1555 C C . THR A 1 206 ? -25.578 14.781 15.047 1 84.69 206 THR A C 1
ATOM 1557 O O . THR A 1 206 ? -24.484 14.492 14.539 1 84.69 206 THR A O 1
ATOM 1560 N N . LYS A 1 207 ? -25.922 15.953 15.359 1 85.44 207 LYS A N 1
ATOM 1561 C CA . LYS A 1 207 ? -25 17.078 15.195 1 85.44 207 LYS A CA 1
ATOM 1562 C C . LYS A 1 207 ? -23.734 16.875 16.016 1 85.44 207 LYS A C 1
ATOM 1564 O O . LYS A 1 207 ? -22.641 17.203 15.555 1 85.44 207 LYS A O 1
ATOM 1569 N N . ASP A 1 208 ? -23.906 16.359 17.156 1 83.94 208 ASP A N 1
ATOM 1570 C CA . ASP A 1 208 ? -22.766 16.141 18.047 1 83.94 208 ASP A CA 1
ATOM 1571 C C . ASP A 1 208 ? -21.797 15.133 17.453 1 83.94 208 ASP A C 1
ATOM 1573 O O . ASP A 1 208 ? -20.578 15.312 17.531 1 83.94 208 ASP A O 1
ATOM 1577 N N . ILE A 1 209 ? -22.391 14.172 16.859 1 83.81 209 ILE A N 1
ATOM 1578 C CA . ILE A 1 209 ? -21.562 13.141 16.25 1 83.81 209 ILE A CA 1
ATOM 1579 C C . ILE A 1 209 ? -20.859 13.711 15.016 1 83.81 209 ILE A C 1
ATOM 1581 O O . ILE A 1 209 ? -19.672 13.469 14.797 1 83.81 209 ILE A O 1
ATOM 1585 N N . LEU A 1 210 ? -21.562 14.484 14.328 1 86.38 210 LEU A N 1
ATOM 1586 C CA . LEU A 1 210 ? -21 15.094 13.133 1 86.38 210 LEU A CA 1
ATOM 1587 C C . LEU A 1 210 ? -19.844 16.031 13.492 1 86.38 210 LEU A C 1
ATOM 1589 O O . LEU A 1 210 ? -18.844 16.094 12.773 1 86.38 210 LEU A O 1
ATOM 1593 N N . GLU A 1 211 ? -19.984 16.703 14.594 1 86.94 211 GLU A N 1
ATOM 1594 C CA . GLU A 1 211 ? -18.938 17.594 15.055 1 86.94 211 GLU A CA 1
ATOM 1595 C C . GLU A 1 211 ? -17.672 16.812 15.43 1 86.94 211 GLU A C 1
ATOM 1597 O O . GLU A 1 211 ? -16.562 17.281 15.188 1 86.94 211 GLU A O 1
ATOM 1602 N N . MET A 1 212 ? -17.891 15.664 15.977 1 87.5 212 MET A N 1
ATOM 1603 C CA . MET A 1 212 ? -16.75 14.852 16.391 1 87.5 212 MET A CA 1
ATOM 1604 C C . MET A 1 212 ? -16.031 14.25 15.18 1 87.5 212 MET A C 1
ATOM 1606 O O . MET A 1 212 ? -14.867 13.867 15.266 1 87.5 212 MET A O 1
ATOM 1610 N N . LEU A 1 213 ? -16.75 14.211 14.094 1 88.12 213 LEU A N 1
ATOM 1611 C CA . LEU A 1 213 ? -16.188 13.625 12.891 1 88.12 213 LEU A CA 1
ATOM 1612 C C . LEU A 1 213 ? -15.656 14.703 11.945 1 88.12 213 LEU A C 1
ATOM 1614 O O . LEU A 1 213 ? -15.312 14.422 10.797 1 88.12 213 LEU A O 1
ATOM 1618 N N . SER A 1 214 ? -15.625 15.922 12.523 1 88.94 214 SER A N 1
ATOM 1619 C CA . SER A 1 214 ? -15.188 17.047 11.711 1 88.94 214 SER A CA 1
ATOM 1620 C C . SER A 1 214 ? -13.672 17.047 11.531 1 88.94 214 SER A C 1
ATOM 1622 O O . SER A 1 214 ? -12.953 16.391 12.289 1 88.94 214 SER A O 1
ATOM 1624 N N . ALA A 1 215 ? -13.125 17.781 10.57 1 87.88 215 ALA A N 1
ATOM 1625 C CA . ALA A 1 215 ? -11.719 17.891 10.211 1 87.88 215 ALA A CA 1
ATOM 1626 C C . ALA A 1 215 ? -10.883 18.375 11.398 1 87.88 215 ALA A C 1
ATOM 1628 O O . ALA A 1 215 ? -9.727 17.969 11.562 1 87.88 215 ALA A O 1
ATOM 1629 N N . ASP A 1 216 ? -11.461 19.203 12.25 1 91.06 216 ASP A N 1
ATOM 1630 C CA . ASP A 1 216 ? -10.742 19.828 13.359 1 91.06 216 ASP A CA 1
ATOM 1631 C C . ASP A 1 216 ? -10.219 18.766 14.328 1 91.06 216 ASP A C 1
ATOM 1633 O O . ASP A 1 216 ? -9.266 19 15.07 1 91.06 216 ASP A O 1
ATOM 1637 N N . LYS A 1 217 ? -10.867 17.594 14.297 1 94.19 217 LYS A N 1
ATOM 1638 C CA . LYS A 1 217 ? -10.492 16.547 15.234 1 94.19 217 LYS A CA 1
ATOM 1639 C C . LYS A 1 217 ? -9.258 15.781 14.742 1 94.19 217 LYS A C 1
ATOM 1641 O O . LYS A 1 217 ? -8.633 15.047 15.508 1 94.19 217 LYS A O 1
ATOM 1646 N N . ILE A 1 218 ? -8.859 16.031 13.508 1 96.44 218 ILE A N 1
ATOM 1647 C CA . ILE A 1 218 ? -7.695 15.367 12.922 1 96.44 218 ILE A CA 1
ATOM 1648 C C . ILE A 1 218 ? -6.461 16.25 13.086 1 96.44 218 ILE A C 1
ATOM 1650 O O . ILE A 1 218 ? -5.336 15.75 13.164 1 96.44 218 ILE A O 1
ATOM 1654 N N . VAL A 1 219 ? -6.613 17.562 13.188 1 97.31 219 VAL A N 1
ATOM 1655 C CA . VAL A 1 219 ? -5.578 18.594 13.125 1 97.31 219 VAL A CA 1
ATOM 1656 C C . VAL A 1 219 ? -4.559 18.359 14.242 1 97.31 219 VAL A C 1
ATOM 1658 O O . VAL A 1 219 ? -3.35 18.406 14 1 97.31 219 VAL A O 1
ATOM 1661 N N . PRO A 1 220 ? -4.996 17.984 15.477 1 97.94 220 PRO A N 1
ATOM 1662 C CA . PRO A 1 220 ? -4.027 17.844 16.578 1 97.94 220 PRO A CA 1
ATOM 1663 C C . PRO A 1 220 ? -2.979 16.766 16.297 1 97.94 220 PRO A C 1
ATOM 1665 O O . PRO A 1 220 ? -1.808 16.938 16.656 1 97.94 220 PRO A O 1
ATOM 1668 N N . LEU A 1 221 ? -3.395 15.711 15.695 1 98.56 221 LEU A N 1
ATOM 1669 C CA . LEU A 1 221 ? -2.436 14.648 15.398 1 98.56 221 LEU A CA 1
ATOM 1670 C C . LEU A 1 221 ? -1.404 15.125 14.383 1 98.56 221 LEU A C 1
ATOM 1672 O O . LEU A 1 221 ? -0.212 14.844 14.516 1 98.56 221 LEU A O 1
ATOM 1676 N N . ILE A 1 222 ? -1.828 15.883 13.383 1 98.69 222 ILE A N 1
ATOM 1677 C CA . ILE A 1 222 ? -0.951 16.391 12.336 1 98.69 222 ILE A CA 1
ATOM 1678 C C . ILE A 1 222 ? 0.094 17.328 12.945 1 98.69 222 ILE A C 1
ATOM 1680 O O . ILE A 1 222 ? 1.282 17.219 12.633 1 98.69 222 ILE A O 1
ATOM 1684 N N . ILE A 1 223 ? -0.348 18.172 13.836 1 98.75 223 ILE A N 1
ATOM 1685 C CA . ILE A 1 223 ? 0.537 19.125 14.492 1 98.75 223 ILE A CA 1
ATOM 1686 C C . ILE A 1 223 ? 1.578 18.375 15.32 1 98.75 223 ILE A C 1
ATOM 1688 O O . ILE A 1 223 ? 2.768 18.703 15.273 1 98.75 223 ILE A O 1
ATOM 1692 N N . CYS A 1 224 ? 1.167 17.359 16.016 1 98.56 224 CYS A N 1
ATOM 1693 C CA . CYS A 1 224 ? 2.078 16.594 16.844 1 98.56 224 CYS A CA 1
ATOM 1694 C C . CYS A 1 224 ? 3.109 15.859 16 1 98.56 224 CYS A C 1
ATOM 1696 O O . CYS A 1 224 ? 4.305 15.906 16.281 1 98.56 224 CYS A O 1
ATOM 1698 N N . LEU A 1 225 ? 2.664 15.266 14.93 1 98.69 225 LEU A N 1
ATOM 1699 C CA . LEU A 1 225 ? 3.547 14.484 14.07 1 98.69 225 LEU A CA 1
ATOM 1700 C C . LEU A 1 225 ? 4.539 15.383 13.344 1 98.69 225 LEU A C 1
ATOM 1702 O O . LEU A 1 225 ? 5.66 14.969 13.047 1 98.69 225 LEU A O 1
ATOM 1706 N N . ALA A 1 226 ? 4.156 16.609 13.109 1 98.81 226 ALA A N 1
ATOM 1707 C CA . ALA A 1 226 ? 4.984 17.516 12.328 1 98.81 226 ALA A CA 1
ATOM 1708 C C . ALA A 1 226 ? 5.969 18.266 13.227 1 98.81 226 ALA A C 1
ATOM 1710 O O . ALA A 1 226 ? 6.887 18.922 12.742 1 98.81 226 ALA A O 1
ATOM 1711 N N . HIS A 1 227 ? 5.793 18.219 14.516 1 98.75 227 HIS A N 1
ATOM 1712 C CA . HIS A 1 227 ? 6.621 18.984 15.438 1 98.75 227 HIS A CA 1
ATOM 1713 C C . HIS A 1 227 ? 7.977 18.328 15.648 1 98.75 227 HIS A C 1
ATOM 1715 O O . HIS A 1 227 ? 8.094 17.094 15.523 1 98.75 227 HIS A O 1
ATOM 1721 N N . GLU A 1 228 ? 8.945 19.062 16 1 97.75 228 GLU A N 1
ATOM 1722 C CA . GLU A 1 228 ? 10.312 18.578 16.172 1 97.75 228 GLU A CA 1
ATOM 1723 C C . GLU A 1 228 ? 10.414 17.625 17.359 1 97.75 228 GLU A C 1
ATOM 1725 O O . GLU A 1 228 ? 11.336 16.812 17.422 1 97.75 228 GLU A O 1
ATOM 1730 N N . ASN A 1 229 ? 9.391 17.672 18.234 1 97.25 229 ASN A N 1
ATOM 1731 C CA . ASN A 1 229 ? 9.391 16.781 19.391 1 97.25 229 ASN A CA 1
ATOM 1732 C C . ASN A 1 229 ? 9.023 15.352 19.016 1 97.25 229 ASN A C 1
ATOM 1734 O O . ASN A 1 229 ? 9.258 14.422 19.797 1 97.25 229 ASN A O 1
ATOM 1738 N N . CYS A 1 230 ? 8.359 15.18 17.875 1 96.19 230 CYS A N 1
ATOM 1739 C CA . CYS A 1 230 ? 7.906 13.844 17.484 1 96.19 230 CYS A CA 1
ATOM 1740 C C . CYS A 1 230 ? 9.086 12.969 17.078 1 96.19 230 CYS A C 1
ATOM 1742 O O . CYS A 1 230 ? 9.922 13.383 16.266 1 96.19 230 CYS A O 1
ATOM 1744 N N . SER A 1 231 ? 9.117 11.781 17.594 1 96.56 231 SER A N 1
ATOM 1745 C CA . SER A 1 231 ? 10.234 10.891 17.297 1 96.56 231 SER A CA 1
ATOM 1746 C C . SER A 1 231 ? 9.812 9.773 16.344 1 96.56 231 SER A C 1
ATOM 1748 O O . SER A 1 231 ? 10.664 9.078 15.781 1 96.56 231 SER A O 1
ATOM 1750 N N . ASP A 1 232 ? 8.531 9.648 16.141 1 98.38 232 ASP A N 1
ATOM 1751 C CA . ASP A 1 232 ? 8.062 8.57 15.273 1 98.38 232 ASP A CA 1
ATOM 1752 C C . ASP A 1 232 ? 8.484 8.812 13.828 1 98.38 232 ASP A C 1
ATOM 1754 O O . ASP A 1 232 ? 8.547 9.961 13.375 1 98.38 232 ASP A O 1
ATOM 1758 N N . ASN A 1 233 ? 8.82 7.785 13.18 1 98.69 233 ASN A N 1
ATOM 1759 C CA . ASN A 1 233 ? 9.266 7.762 11.789 1 98.69 233 ASN A CA 1
ATOM 1760 C C . ASN A 1 233 ? 8.844 6.473 11.086 1 98.69 233 ASN A C 1
ATOM 1762 O O . ASN A 1 233 ? 9.109 5.379 11.578 1 98.69 233 ASN A O 1
ATOM 1766 N N . GLY A 1 234 ? 8.156 6.605 9.961 1 98.69 234 GLY A N 1
ATOM 1767 C CA . GLY A 1 234 ? 7.656 5.453 9.234 1 98.69 234 GLY A CA 1
ATOM 1768 C C . GLY A 1 234 ? 6.414 4.848 9.867 1 98.69 234 GLY A C 1
ATOM 1769 O O . GLY A 1 234 ? 6.031 3.725 9.539 1 98.69 234 GLY A O 1
ATOM 1770 N N . ALA A 1 235 ? 5.75 5.605 10.75 1 98.75 235 ALA A N 1
ATOM 1771 C CA . ALA A 1 235 ? 4.641 5.074 11.539 1 98.75 235 ALA A CA 1
ATOM 1772 C C . ALA A 1 235 ? 3.311 5.277 10.82 1 98.75 235 ALA A C 1
ATOM 1774 O O . ALA A 1 235 ? 3.219 6.078 9.883 1 98.75 235 ALA A O 1
ATOM 1775 N N . LEU A 1 236 ? 2.352 4.5 11.25 1 98.75 236 LEU A N 1
ATOM 1776 C CA . LEU A 1 236 ? 0.98 4.555 10.758 1 98.75 236 LEU A CA 1
ATOM 1777 C C . LEU A 1 236 ? 0.003 4.805 11.898 1 98.75 236 LEU A C 1
ATOM 1779 O O . LEU A 1 236 ? -0.029 4.043 12.867 1 98.75 236 LEU A O 1
ATOM 1783 N N . PHE A 1 237 ? -0.779 5.898 11.758 1 98.88 237 PHE A N 1
ATOM 1784 C CA . PHE A 1 237 ? -1.765 6.242 12.773 1 98.88 237 PHE A CA 1
ATOM 1785 C C . PHE A 1 237 ? -3.166 6.281 12.18 1 98.88 237 PHE A C 1
ATOM 1787 O O . PHE A 1 237 ? -3.359 6.777 11.07 1 98.88 237 PHE A O 1
ATOM 1794 N N . GLU A 1 238 ? -4.066 5.742 12.852 1 97.81 238 GLU A N 1
ATOM 1795 C CA . GLU A 1 238 ? -5.484 5.898 12.547 1 97.81 238 GLU A CA 1
ATOM 1796 C C . GLU A 1 238 ? -6.148 6.898 13.484 1 97.81 238 GLU A C 1
ATOM 1798 O O . GLU A 1 238 ? -5.84 6.938 14.68 1 97.81 238 GLU A O 1
ATOM 1803 N N . THR A 1 239 ? -7.008 7.746 12.945 1 96.69 239 THR A N 1
ATOM 1804 C CA . THR A 1 239 ? -7.684 8.742 13.766 1 96.69 239 THR A CA 1
ATOM 1805 C C . THR A 1 239 ? -9.102 8.992 13.25 1 96.69 239 THR A C 1
ATOM 1807 O O . THR A 1 239 ? -9.336 9.016 12.039 1 96.69 239 THR A O 1
ATOM 1810 N N . SER A 1 240 ? -10.008 9.016 14.188 1 93.31 240 SER A N 1
ATOM 1811 C CA . SER A 1 240 ? -11.422 9.25 13.898 1 93.31 240 SER A CA 1
ATOM 1812 C C . SER A 1 240 ? -12.172 9.688 15.156 1 93.31 240 SER A C 1
ATOM 1814 O O . SER A 1 240 ? -11.984 9.125 16.234 1 93.31 240 SER A O 1
ATOM 1816 N N . GLY A 1 241 ? -13.016 10.664 15.039 1 90.88 241 GLY A N 1
ATOM 1817 C CA . GLY A 1 241 ? -13.922 11.062 16.109 1 90.88 241 GLY A CA 1
ATOM 1818 C C . GLY A 1 241 ? -13.227 11.289 17.438 1 90.88 241 GLY A C 1
ATOM 1819 O O . GLY A 1 241 ? -13.711 10.836 18.469 1 90.88 241 GLY A O 1
ATOM 1820 N N . GLY A 1 242 ? -12.039 11.82 17.375 1 94 242 GLY A N 1
ATOM 1821 C CA . GLY A 1 242 ? -11.297 12.086 18.594 1 94 242 GLY A CA 1
ATOM 1822 C C . GLY A 1 242 ? -10.453 10.914 19.047 1 94 242 GLY A C 1
ATOM 1823 O O . GLY A 1 242 ? -9.758 10.992 20.062 1 94 242 GLY A O 1
ATOM 1824 N N . TRP A 1 243 ? -10.594 9.852 18.359 1 96.69 243 TRP A N 1
ATOM 1825 C CA . TRP A 1 243 ? -9.805 8.656 18.641 1 96.69 243 TRP A CA 1
ATOM 1826 C C . TRP A 1 243 ? -8.531 8.633 17.812 1 96.69 243 TRP A C 1
ATOM 1828 O O . TRP A 1 243 ? -8.555 8.938 16.625 1 96.69 243 TRP A O 1
ATOM 1838 N N . VAL A 1 244 ? -7.344 8.398 18.484 1 98.12 244 VAL A N 1
ATOM 1839 C CA . VAL A 1 244 ? -6.047 8.305 17.828 1 98.12 244 VAL A CA 1
ATOM 1840 C C . VAL A 1 244 ? -5.336 7.027 18.266 1 98.12 244 VAL A C 1
ATOM 1842 O O . VAL A 1 244 ? -5.246 6.746 19.469 1 98.12 244 VAL A O 1
ATOM 1845 N N . THR A 1 245 ? -4.828 6.285 17.344 1 98.38 245 THR A N 1
ATOM 1846 C CA . THR A 1 245 ? -4.145 5.039 17.688 1 98.38 245 THR A CA 1
ATOM 1847 C C . THR A 1 245 ? -3.09 4.695 16.641 1 98.38 245 THR A C 1
ATOM 1849 O O . THR A 1 245 ? -3.07 5.277 15.555 1 98.38 245 THR A O 1
ATOM 1852 N N . LYS A 1 246 ? -2.199 3.832 17 1 98.62 246 LYS A N 1
ATOM 1853 C CA . LYS A 1 246 ? -1.123 3.379 16.125 1 98.62 246 LYS A CA 1
ATOM 1854 C C . LYS A 1 246 ? -1.369 1.95 15.648 1 98.62 246 LYS A C 1
ATOM 1856 O O . LYS A 1 246 ? -2.02 1.162 16.344 1 98.62 246 LYS A O 1
ATOM 1861 N N . LEU A 1 247 ? -0.917 1.635 14.445 1 98.56 247 LEU A N 1
ATOM 1862 C CA . LEU A 1 247 ? -1.002 0.287 13.898 1 98.56 247 LEU A CA 1
ATOM 1863 C C . LEU A 1 247 ? 0.384 -0.246 13.547 1 98.56 247 LEU A C 1
ATOM 1865 O O . LEU A 1 247 ? 1.296 0.53 13.258 1 98.56 247 LEU A O 1
ATOM 1869 N N . ARG A 1 248 ? 0.495 -1.569 13.547 1 98.38 248 ARG A N 1
ATOM 1870 C CA . ARG A 1 248 ? 1.667 -2.271 13.039 1 98.38 248 ARG A CA 1
ATOM 1871 C C . ARG A 1 248 ? 1.289 -3.648 12.5 1 98.38 248 ARG A C 1
ATOM 1873 O O . ARG A 1 248 ? 0.167 -4.113 12.703 1 98.38 248 ARG A O 1
ATOM 1880 N N . TRP A 1 249 ? 2.209 -4.285 11.75 1 98.25 249 TRP A N 1
ATOM 1881 C CA . TRP A 1 249 ? 1.983 -5.652 11.289 1 98.25 249 TRP A CA 1
ATOM 1882 C C . TRP A 1 249 ? 2.162 -6.645 12.438 1 98.25 249 TRP A C 1
ATOM 1884 O O . TRP A 1 249 ? 3.104 -6.531 13.227 1 98.25 249 TRP A O 1
ATOM 1894 N N . GLN A 1 250 ? 1.234 -7.488 12.539 1 98.62 250 GLN A N 1
ATOM 1895 C CA . GLN A 1 250 ? 1.412 -8.719 13.305 1 98.62 250 GLN A CA 1
ATOM 1896 C C . GLN A 1 250 ? 1.64 -9.914 12.375 1 98.62 250 GLN A C 1
ATOM 1898 O O . GLN A 1 250 ? 0.858 -10.141 11.453 1 98.62 250 GLN A O 1
ATOM 1903 N N . ARG A 1 251 ? 2.719 -10.609 12.586 1 98.25 251 ARG A N 1
ATOM 1904 C CA . ARG A 1 251 ? 3.088 -11.758 11.758 1 98.25 251 ARG A CA 1
ATOM 1905 C C . ARG A 1 251 ? 2.998 -13.055 12.547 1 98.25 251 ARG A C 1
ATOM 1907 O O . ARG A 1 251 ? 3.549 -13.164 13.641 1 98.25 251 ARG A O 1
ATOM 1914 N N . GLY A 1 252 ? 2.271 -14.016 12.016 1 98.38 252 GLY A N 1
ATOM 1915 C CA . GLY A 1 252 ? 2.17 -15.312 12.672 1 98.38 252 GLY A CA 1
ATOM 1916 C C . GLY A 1 252 ? 3.48 -16.078 12.688 1 98.38 252 GLY A C 1
ATOM 1917 O O . GLY A 1 252 ? 4.43 -15.711 11.992 1 98.38 252 GLY A O 1
ATOM 1918 N N . LYS A 1 253 ? 3.449 -17.125 13.461 1 97.19 253 LYS A N 1
ATOM 1919 C CA . LYS A 1 253 ? 4.625 -17.984 13.508 1 97.19 253 LYS A CA 1
ATOM 1920 C C . LYS A 1 253 ? 4.855 -18.672 12.164 1 97.19 253 LYS A C 1
ATOM 1922 O O . LYS A 1 253 ? 5.996 -18.812 11.719 1 97.19 253 LYS A O 1
ATOM 1927 N N . GLY A 1 254 ? 3.762 -19.125 11.594 1 97.88 254 GLY A N 1
ATOM 1928 C CA . GLY A 1 254 ? 3.83 -19.828 10.328 1 97.88 254 GLY A CA 1
ATOM 1929 C C . GLY A 1 254 ? 4.422 -21.219 10.461 1 97.88 254 GLY A C 1
ATOM 1930 O O . GLY A 1 254 ? 4.383 -21.812 11.539 1 97.88 254 GLY A O 1
ATOM 1931 N N . THR A 1 255 ? 4.789 -21.75 9.359 1 98.06 255 THR A N 1
ATOM 1932 C CA . THR A 1 255 ? 5.395 -23.078 9.281 1 98.06 255 THR A CA 1
ATOM 1933 C C . THR A 1 255 ? 6.656 -23.047 8.422 1 98.06 255 THR A C 1
ATOM 1935 O O . THR A 1 255 ? 6.691 -22.391 7.379 1 98.06 255 THR A O 1
ATOM 1938 N N . PHE A 1 256 ? 7.684 -23.703 8.875 1 97.25 256 PHE A N 1
ATOM 1939 C CA . PHE A 1 256 ? 8.93 -23.859 8.133 1 97.25 256 PHE A CA 1
ATOM 1940 C C . PHE A 1 256 ? 9.086 -25.281 7.617 1 97.25 256 PHE A C 1
ATOM 1942 O O . PHE A 1 256 ? 9.039 -26.234 8.398 1 97.25 256 PHE A O 1
ATOM 1949 N N . PHE A 1 257 ? 9.227 -25.406 6.297 1 96.31 257 PHE A N 1
ATOM 1950 C CA . PHE A 1 257 ? 9.469 -26.688 5.645 1 96.31 257 PHE A CA 1
ATOM 1951 C C . PHE A 1 257 ? 10.945 -26.844 5.293 1 96.31 257 PHE A C 1
ATOM 1953 O O . PHE A 1 257 ? 11.438 -26.203 4.363 1 96.31 257 PHE A O 1
ATOM 1960 N N . SER A 1 258 ? 11.664 -27.688 5.926 1 89.94 258 SER A N 1
ATOM 1961 C CA . SER A 1 258 ? 13.125 -27.781 5.844 1 89.94 258 SER A CA 1
ATOM 1962 C C . SER A 1 258 ? 13.562 -28.578 4.621 1 89.94 258 SER A C 1
ATOM 1964 O O . SER A 1 258 ? 14.742 -28.578 4.273 1 89.94 258 SER A O 1
ATOM 1966 N N . LYS A 1 259 ? 12.734 -29.281 4.035 1 88.31 259 LYS A N 1
ATOM 1967 C CA . LYS A 1 259 ? 13.016 -30.047 2.834 1 88.31 259 LYS A CA 1
ATOM 1968 C C . LYS A 1 259 ? 12.125 -29.625 1.677 1 88.31 259 LYS A C 1
ATOM 1970 O O . LYS A 1 259 ? 11.438 -28.594 1.76 1 88.31 259 LYS A O 1
ATOM 1975 N N . ASN A 1 260 ? 12.258 -30.344 0.624 1 90.12 260 ASN A N 1
ATOM 1976 C CA . ASN A 1 260 ? 11.297 -30.125 -0.449 1 90.12 260 ASN A CA 1
ATOM 1977 C C . ASN A 1 260 ? 9.867 -30.422 0.008 1 90.12 260 ASN A C 1
ATOM 1979 O O . ASN A 1 260 ? 9.641 -31.375 0.75 1 90.12 260 ASN A O 1
ATOM 1983 N N . PHE A 1 261 ? 9.016 -29.516 -0.244 1 95.06 261 PHE A N 1
ATOM 1984 C CA . PHE A 1 261 ? 7.617 -29.656 0.16 1 95.06 261 PHE A CA 1
ATOM 1985 C C . PHE A 1 261 ? 6.684 -29.312 -0.997 1 95.06 261 PHE A C 1
ATOM 1987 O O . PHE A 1 261 ? 7.082 -28.625 -1.943 1 95.06 261 PHE A O 1
ATOM 1994 N N . THR A 1 262 ? 5.512 -29.828 -0.936 1 96.06 262 THR A N 1
ATOM 1995 C CA . THR A 1 262 ? 4.527 -29.672 -1.998 1 96.06 262 THR A CA 1
ATOM 1996 C C . THR A 1 262 ? 3.395 -28.75 -1.548 1 96.06 262 THR A C 1
ATOM 1998 O O . THR A 1 262 ? 3.357 -28.328 -0.392 1 96.06 262 THR A O 1
ATOM 2001 N N . ALA A 1 263 ? 2.488 -28.422 -2.482 1 97.69 263 ALA A N 1
ATOM 2002 C CA . ALA A 1 263 ? 1.286 -27.656 -2.164 1 97.69 263 ALA A CA 1
ATOM 2003 C C . ALA A 1 263 ? 0.413 -28.406 -1.156 1 97.69 263 ALA A C 1
ATOM 2005 O O . ALA A 1 263 ? -0.207 -27.781 -0.288 1 97.69 263 ALA A O 1
ATOM 2006 N N . GLU A 1 264 ? 0.375 -29.734 -1.283 1 98 264 GLU A N 1
ATOM 2007 C CA . GLU A 1 264 ? -0.404 -30.562 -0.366 1 98 264 GLU A CA 1
ATOM 2008 C C . GLU A 1 264 ? 0.171 -30.516 1.047 1 98 264 GLU A C 1
ATOM 2010 O O . GLU A 1 264 ? -0.572 -30.578 2.027 1 98 264 GLU A O 1
ATOM 2015 N N . ASP A 1 265 ? 1.462 -30.391 1.139 1 97.19 265 ASP A N 1
ATOM 2016 C CA . ASP A 1 265 ? 2.084 -30.188 2.445 1 97.19 265 ASP A CA 1
ATOM 2017 C C . ASP A 1 265 ? 1.635 -28.875 3.07 1 97.19 265 ASP A C 1
ATOM 2019 O O . ASP A 1 265 ? 1.354 -28.812 4.27 1 97.19 265 ASP A O 1
ATOM 2023 N N . ILE A 1 266 ? 1.582 -27.812 2.301 1 97.81 266 ILE A N 1
ATOM 2024 C CA . ILE A 1 266 ? 1.109 -26.516 2.775 1 97.81 266 ILE A CA 1
ATOM 2025 C C . ILE A 1 266 ? -0.338 -26.641 3.246 1 97.81 266 ILE A C 1
ATOM 2027 O O . ILE A 1 266 ? -0.688 -26.156 4.324 1 97.81 266 ILE A O 1
ATOM 2031 N N . GLU A 1 267 ? -1.161 -27.266 2.443 1 97.69 267 GLU A N 1
ATOM 2032 C CA . GLU A 1 267 ? -2.572 -27.438 2.781 1 97.69 267 GLU A CA 1
ATOM 2033 C C . GLU A 1 267 ? -2.742 -28.141 4.121 1 97.69 267 GLU A C 1
ATOM 2035 O O . GLU A 1 267 ? -3.59 -27.766 4.93 1 97.69 267 GLU A O 1
ATOM 2040 N N . LYS A 1 268 ? -1.907 -29.156 4.34 1 97.44 268 LYS A N 1
ATOM 2041 C CA . LYS A 1 268 ? -1.975 -29.922 5.582 1 97.44 268 LYS A CA 1
ATOM 2042 C C . LYS A 1 268 ? -1.669 -29.031 6.789 1 97.44 268 LYS A C 1
ATOM 2044 O O . LYS A 1 268 ? -2.125 -29.312 7.898 1 97.44 268 LYS A O 1
ATOM 2049 N N . HIS A 1 269 ? -0.874 -27.984 6.562 1 97.88 269 HIS A N 1
ATOM 2050 C CA . HIS A 1 269 ? -0.452 -27.141 7.668 1 97.88 269 HIS A CA 1
ATOM 2051 C C . HIS A 1 269 ? -1.136 -25.766 7.602 1 97.88 269 HIS A C 1
ATOM 2053 O O . HIS A 1 269 ? -0.636 -24.797 8.164 1 97.88 269 HIS A O 1
ATOM 2059 N N . TRP A 1 270 ? -2.279 -25.734 6.887 1 98 270 TRP A N 1
ATOM 2060 C CA . TRP A 1 270 ? -2.916 -24.453 6.609 1 98 270 TRP A CA 1
ATOM 2061 C C . TRP A 1 270 ? -3.385 -23.797 7.898 1 98 270 TRP A C 1
ATOM 2063 O O . TRP A 1 270 ? -3.297 -22.562 8.047 1 98 270 TRP A O 1
ATOM 2073 N N . VAL A 1 271 ? -3.842 -24.578 8.875 1 97.75 271 VAL A N 1
ATOM 2074 C CA . VAL A 1 271 ? -4.309 -24.031 10.148 1 97.75 271 VAL A CA 1
ATOM 2075 C C . VAL A 1 271 ? -3.148 -23.359 10.883 1 97.75 271 VAL A C 1
ATOM 2077 O O . VAL A 1 271 ? -3.299 -22.25 11.414 1 97.75 271 VAL A O 1
ATOM 2080 N N . GLU A 1 272 ? -1.993 -23.984 10.867 1 98 272 GLU A N 1
ATOM 2081 C CA . GLU A 1 272 ? -0.805 -23.422 11.5 1 98 272 GLU A CA 1
ATOM 2082 C C . GLU A 1 272 ? -0.352 -22.141 10.797 1 98 272 GLU A C 1
ATOM 2084 O O . GLU A 1 272 ? 0.01 -21.172 11.453 1 98 272 GLU A O 1
ATOM 2089 N N . ILE A 1 273 ? -0.375 -22.172 9.523 1 98.31 273 ILE A N 1
ATOM 2090 C CA . ILE A 1 273 ? 0.061 -21.047 8.703 1 98.31 273 ILE A CA 1
ATOM 2091 C C . ILE A 1 273 ? -0.845 -19.844 8.961 1 98.31 273 ILE A C 1
ATOM 2093 O O . ILE A 1 273 ? -0.38 -18.703 8.977 1 98.31 273 ILE A O 1
ATOM 2097 N N . ASN A 1 274 ? -2.096 -20.125 9.281 1 98.19 274 ASN A N 1
ATOM 2098 C CA . ASN A 1 274 ? -3.08 -19.062 9.469 1 98.19 274 ASN A CA 1
ATOM 2099 C C . ASN A 1 274 ? -3.17 -18.625 10.93 1 98.19 274 ASN A C 1
ATOM 2101 O O . ASN A 1 274 ? -3.92 -17.703 11.266 1 98.19 274 ASN A O 1
ATOM 2105 N N . SER A 1 275 ? -2.396 -19.25 11.836 1 98.31 275 SER A N 1
ATOM 2106 C CA . SER A 1 275 ? -2.531 -19 13.266 1 98.31 275 SER A CA 1
ATOM 2107 C C . SER A 1 275 ? -1.737 -17.781 13.695 1 98.31 275 SER A C 1
ATOM 2109 O O . SER A 1 275 ? -0.622 -17.547 13.219 1 98.31 275 SER A O 1
ATOM 2111 N N . PHE A 1 276 ? -2.297 -17.047 14.672 1 98.06 276 PHE A N 1
ATOM 2112 C CA . PHE A 1 276 ? -1.607 -15.914 15.273 1 98.06 276 PHE A CA 1
ATOM 2113 C C . PHE A 1 276 ? -1.338 -16.172 16.75 1 98.06 276 PHE A C 1
ATOM 2115 O O . PHE A 1 276 ? -1.121 -15.234 17.531 1 98.06 276 PHE A O 1
ATOM 2122 N N . GLU A 1 277 ? -1.371 -17.406 17.172 1 96.44 277 GLU A N 1
ATOM 2123 C CA . GLU A 1 277 ? -1.089 -17.781 18.562 1 96.44 277 GLU A CA 1
ATOM 2124 C C . GLU A 1 277 ? 0.343 -17.422 18.953 1 96.44 277 GLU A C 1
ATOM 2126 O O . GLU A 1 277 ? 0.604 -17.047 20.094 1 96.44 277 GLU A O 1
ATOM 2131 N N . HIS A 1 278 ? 1.312 -17.594 18.078 1 95.69 278 HIS A N 1
ATOM 2132 C CA . HIS A 1 278 ? 2.688 -17.125 18.234 1 95.69 278 HIS A CA 1
ATOM 2133 C C . HIS A 1 278 ? 3.062 -16.141 17.125 1 95.69 278 HIS A C 1
ATOM 2135 O O . HIS A 1 278 ? 2.934 -16.453 15.945 1 95.69 278 HIS A O 1
ATOM 2141 N N . CYS A 1 279 ? 3.271 -14.922 17.594 1 97.5 279 CYS A N 1
ATOM 2142 C CA . CYS A 1 279 ? 3.455 -13.867 16.594 1 97.5 279 CYS A CA 1
ATOM 2143 C C . CYS A 1 279 ? 4.719 -13.062 16.891 1 97.5 279 CYS A C 1
ATOM 2145 O O . CYS A 1 279 ? 5.289 -13.164 17.969 1 97.5 279 CYS A O 1
ATOM 2147 N N . ASP A 1 280 ? 5.18 -12.414 15.906 1 97.5 280 ASP A N 1
ATOM 2148 C CA . ASP A 1 280 ? 6.203 -11.391 16.062 1 97.5 280 ASP A CA 1
ATOM 2149 C C . ASP A 1 280 ? 5.836 -10.125 15.281 1 97.5 280 ASP A C 1
ATOM 2151 O O . ASP A 1 280 ? 4.758 -10.047 14.688 1 97.5 280 ASP A O 1
ATOM 2155 N N . TYR A 1 281 ? 6.629 -9.062 15.43 1 97.56 281 TYR A N 1
ATOM 2156 C CA . TYR A 1 281 ? 6.301 -7.742 14.906 1 97.56 281 TYR A CA 1
ATOM 2157 C C . TYR A 1 281 ? 7.477 -7.152 14.133 1 97.56 281 TYR A C 1
ATOM 2159 O O . TYR A 1 281 ? 8.172 -6.262 14.625 1 97.56 281 TYR A O 1
ATOM 2167 N N . PRO A 1 282 ? 7.539 -7.637 12.844 1 95.56 282 PRO A N 1
ATOM 2168 C CA . PRO A 1 282 ? 8.703 -7.211 12.062 1 95.56 282 PRO A CA 1
ATOM 2169 C C . PRO A 1 282 ? 8.672 -5.723 11.719 1 95.56 282 PRO A C 1
ATOM 2171 O O . PRO A 1 282 ? 7.594 -5.16 11.492 1 95.56 282 PRO A O 1
ATOM 2174 N N . ARG A 1 283 ? 9.875 -5.148 11.594 1 92.44 283 ARG A N 1
ATOM 2175 C CA . ARG A 1 283 ? 9.992 -3.719 11.32 1 92.44 283 ARG A CA 1
ATOM 2176 C C . ARG A 1 283 ? 10.68 -3.473 9.984 1 92.44 283 ARG A C 1
ATOM 2178 O O . ARG A 1 283 ? 10.641 -2.357 9.453 1 92.44 283 ARG A O 1
ATOM 2185 N N . ASN A 1 284 ? 11.336 -4.52 9.477 1 92.44 284 ASN A N 1
ATOM 2186 C CA . ASN A 1 284 ? 12.047 -4.422 8.195 1 92.44 284 ASN A CA 1
ATOM 2187 C C . ASN A 1 284 ? 12.266 -5.797 7.574 1 92.44 284 ASN A C 1
ATOM 2189 O O . ASN A 1 284 ? 12.055 -6.82 8.227 1 92.44 284 ASN A O 1
ATOM 2193 N N . GLY A 1 285 ? 12.68 -5.824 6.34 1 88.88 285 GLY A N 1
ATOM 2194 C CA . GLY A 1 285 ? 12.867 -7.062 5.602 1 88.88 285 GLY A CA 1
ATOM 2195 C C . GLY A 1 285 ? 13.992 -7.922 6.152 1 88.88 285 GLY A C 1
ATOM 2196 O O . GLY A 1 285 ? 13.93 -9.148 6.078 1 88.88 285 GLY A O 1
ATOM 2197 N N . ASN A 1 286 ? 14.969 -7.316 6.738 1 88.5 286 ASN A N 1
ATOM 2198 C CA . ASN A 1 286 ? 16.109 -8.039 7.289 1 88.5 286 ASN A CA 1
ATOM 2199 C C . ASN A 1 286 ? 15.68 -8.969 8.43 1 88.5 286 ASN A C 1
ATOM 2201 O O . ASN A 1 286 ? 16.266 -10.039 8.609 1 88.5 286 ASN A O 1
ATOM 2205 N N . GLU A 1 287 ? 14.711 -8.531 9.133 1 92.31 287 GLU A N 1
ATOM 2206 C CA . GLU A 1 287 ? 14.227 -9.367 10.227 1 92.31 287 GLU A CA 1
ATOM 2207 C C . GLU A 1 287 ? 13.609 -10.656 9.703 1 92.31 287 GLU A C 1
ATOM 2209 O O . GLU A 1 287 ? 13.695 -11.703 10.352 1 92.31 287 GLU A O 1
ATOM 2214 N N . THR A 1 288 ? 12.961 -10.594 8.539 1 90.62 288 THR A N 1
ATOM 2215 C CA . THR A 1 288 ? 12.438 -11.797 7.898 1 90.62 288 THR A CA 1
ATOM 2216 C C . THR A 1 288 ? 13.578 -12.711 7.465 1 90.62 288 THR A C 1
ATOM 2218 O O . THR A 1 288 ? 13.531 -13.922 7.695 1 90.62 288 THR A O 1
ATOM 2221 N N . PHE A 1 289 ? 14.508 -12.125 6.875 1 86.38 289 PHE A N 1
ATOM 2222 C CA . PHE A 1 289 ? 15.656 -12.891 6.41 1 86.38 289 PHE A CA 1
ATOM 2223 C C . PHE A 1 289 ? 16.359 -13.578 7.578 1 86.38 289 PHE A C 1
ATOM 2225 O O . PHE A 1 289 ? 16.719 -14.758 7.492 1 86.38 289 PHE A O 1
ATOM 2232 N N . GLN A 1 290 ? 16.578 -12.852 8.641 1 89.06 290 GLN A N 1
ATOM 2233 C CA . GLN A 1 290 ? 17.219 -13.406 9.828 1 89.06 290 GLN A CA 1
ATOM 2234 C C . GLN A 1 290 ? 16.406 -14.562 10.398 1 89.06 290 GLN A C 1
ATOM 2236 O O . GLN A 1 290 ? 16.984 -15.562 10.844 1 89.06 290 GLN A O 1
ATOM 2241 N N . LYS A 1 291 ? 15.148 -14.383 10.414 1 91.88 291 LYS A N 1
ATOM 2242 C CA . LYS A 1 291 ? 14.273 -15.445 10.898 1 91.88 291 LYS A CA 1
ATOM 2243 C C . LYS A 1 291 ? 14.43 -16.719 10.062 1 91.88 291 LYS A C 1
ATOM 2245 O O . LYS A 1 291 ? 14.555 -17.812 10.617 1 91.88 291 LYS A O 1
ATOM 2250 N N . VAL A 1 292 ? 14.43 -16.609 8.836 1 90.88 292 VAL A N 1
ATOM 2251 C CA . VAL A 1 292 ? 14.547 -17.734 7.918 1 90.88 292 VAL A CA 1
ATOM 2252 C C . VAL A 1 292 ? 15.898 -18.422 8.102 1 90.88 292 VAL A C 1
ATOM 2254 O O . VAL A 1 292 ? 15.992 -19.641 8.133 1 90.88 292 VAL A O 1
ATOM 2257 N N . LEU A 1 293 ? 16.906 -17.562 8.227 1 89.06 293 LEU A N 1
ATOM 2258 C CA . LEU A 1 293 ? 18.234 -18.109 8.43 1 89.06 293 LEU A CA 1
ATOM 2259 C C . LEU A 1 293 ? 18.297 -18.906 9.734 1 89.06 293 LEU A C 1
ATOM 2261 O O . LEU A 1 293 ? 18.938 -19.953 9.789 1 89.06 293 LEU A O 1
ATOM 2265 N N . THR A 1 294 ? 17.719 -18.359 10.727 1 92.31 294 THR A N 1
ATOM 2266 C CA . THR A 1 294 ? 17.688 -19.047 12.008 1 92.31 294 THR A CA 1
ATOM 2267 C C . THR A 1 294 ? 16.969 -20.391 11.883 1 92.31 294 THR A C 1
ATOM 2269 O O . THR A 1 294 ? 17.422 -21.406 12.414 1 92.31 294 THR A O 1
ATOM 2272 N N . LEU A 1 295 ? 15.852 -20.406 11.172 1 92.81 295 LEU A N 1
ATOM 2273 C CA . LEU A 1 295 ? 15.086 -21.641 10.969 1 92.81 295 LEU A CA 1
ATOM 2274 C C . LEU A 1 295 ? 15.898 -22.656 10.18 1 92.81 295 LEU A C 1
ATOM 2276 O O . LEU A 1 295 ? 15.875 -23.844 10.492 1 92.81 295 LEU A O 1
ATOM 2280 N N . MET A 1 296 ? 16.594 -22.188 9.227 1 89.62 296 MET A N 1
ATOM 2281 C CA . MET A 1 296 ? 17.438 -23.078 8.422 1 89.62 296 MET A CA 1
ATOM 2282 C C . MET A 1 296 ? 18.562 -23.656 9.258 1 89.62 296 MET A C 1
ATOM 2284 O O . MET A 1 296 ? 18.891 -24.844 9.125 1 89.62 296 MET A O 1
ATOM 2288 N N . GLU A 1 297 ? 19.156 -22.797 10.062 1 89.25 297 GLU A N 1
ATOM 2289 C CA . GLU A 1 297 ? 20.203 -23.266 10.953 1 89.25 297 GLU A CA 1
ATOM 2290 C C . GLU A 1 297 ? 19.688 -24.344 11.906 1 89.25 297 GLU A C 1
ATOM 2292 O O . GLU A 1 297 ? 20.375 -25.344 12.148 1 89.25 297 GLU A O 1
ATOM 2297 N N . GLU A 1 298 ? 18.594 -24.047 12.398 1 91.06 298 GLU A N 1
ATOM 2298 C CA . GLU A 1 298 ? 17.984 -25.016 13.32 1 91.06 298 GLU A CA 1
ATOM 2299 C C . GLU A 1 298 ? 17.688 -26.344 12.625 1 91.06 298 GLU A C 1
ATOM 2301 O O . GLU A 1 298 ? 17.703 -27.391 13.266 1 91.06 298 GLU A O 1
ATOM 2306 N N . ALA A 1 299 ? 17.5 -26.281 11.344 1 88.81 299 ALA A N 1
ATOM 2307 C CA . ALA A 1 299 ? 17.219 -27.484 10.555 1 88.81 299 ALA A CA 1
ATOM 2308 C C . ALA A 1 299 ? 18.516 -28.109 10.031 1 88.81 299 ALA A C 1
ATOM 2310 O O . ALA A 1 299 ? 18.484 -28.984 9.18 1 88.81 299 ALA A O 1
ATOM 2311 N N . ASN A 1 300 ? 19.641 -27.547 10.469 1 81.88 300 ASN A N 1
ATOM 2312 C CA . ASN A 1 300 ? 20.984 -28.078 10.234 1 81.88 300 ASN A CA 1
ATOM 2313 C C . ASN A 1 300 ? 21.5 -27.703 8.852 1 81.88 300 ASN A C 1
ATOM 2315 O O . ASN A 1 300 ? 22.188 -28.5 8.203 1 81.88 300 ASN A O 1
ATOM 2319 N N . PHE A 1 301 ? 21.031 -26.609 8.43 1 78.56 301 PHE A N 1
ATOM 2320 C CA . PHE A 1 301 ? 21.703 -26.031 7.277 1 78.56 301 PHE A CA 1
ATOM 2321 C C . PHE A 1 301 ? 22.953 -25.266 7.703 1 78.56 301 PHE A C 1
ATOM 2323 O O . PHE A 1 301 ? 23 -24.703 8.797 1 78.56 301 PHE A O 1
ATOM 2330 N N . PRO A 1 302 ? 23.953 -25.438 6.957 1 70.62 302 PRO A N 1
ATOM 2331 C CA . PRO A 1 302 ? 25.156 -24.719 7.371 1 70.62 302 PRO A CA 1
ATOM 2332 C C . PRO A 1 302 ? 24.984 -23.203 7.352 1 70.62 302 PRO A C 1
ATOM 2334 O O . PRO A 1 302 ? 24.219 -22.688 6.527 1 70.62 302 PRO A O 1
ATOM 2337 N N . LYS A 1 303 ? 25.531 -22.547 8.344 1 66 303 LYS A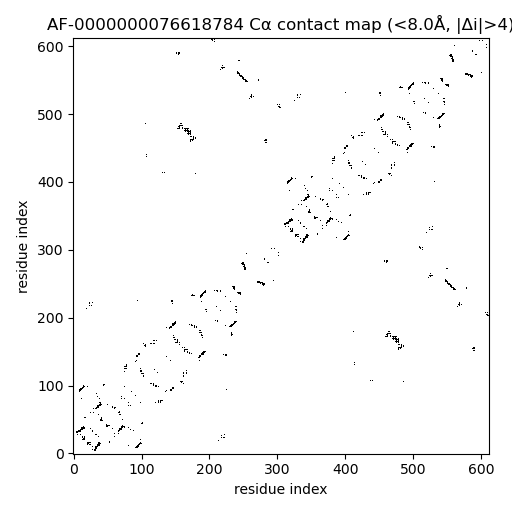 N 1
ATOM 2338 C CA . LYS A 1 303 ? 25.438 -21.094 8.43 1 66 303 LYS A CA 1
ATOM 2339 C C . LYS A 1 303 ? 26.219 -20.422 7.301 1 66 303 LYS A C 1
ATOM 2341 O O . LYS A 1 303 ? 27.344 -20.844 6.984 1 66 303 LYS A O 1
ATOM 2346 N N . PRO A 1 304 ? 25.594 -19.328 6.695 1 62.09 304 PRO A N 1
ATOM 2347 C CA . PRO A 1 304 ? 26.359 -18.625 5.672 1 62.09 304 PRO A CA 1
ATOM 2348 C C . PRO A 1 304 ? 27.641 -17.984 6.219 1 62.09 304 PRO A C 1
ATOM 2350 O O . PRO A 1 304 ? 27.688 -17.594 7.387 1 62.09 304 PRO A O 1
ATOM 2353 N N . LYS A 1 305 ? 28.859 -18.109 5.602 1 53.53 305 LYS A N 1
ATOM 2354 C CA . LYS A 1 305 ? 30.078 -17.406 5.973 1 53.53 305 LYS A CA 1
ATOM 2355 C C . LYS A 1 305 ? 29.875 -15.891 5.914 1 53.53 305 LYS A C 1
ATOM 2357 O O . LYS A 1 305 ? 29.609 -15.336 4.848 1 53.53 305 LYS A O 1
ATOM 2362 N N . ILE A 1 306 ? 29.172 -15.289 6.957 1 47.09 306 ILE A N 1
ATOM 2363 C CA . ILE A 1 306 ? 29.203 -13.828 6.922 1 47.09 306 ILE A CA 1
ATOM 2364 C C . ILE A 1 306 ? 30.656 -13.352 6.887 1 47.09 306 ILE A C 1
ATOM 2366 O O . ILE A 1 306 ? 31.484 -13.812 7.672 1 47.09 306 ILE A O 1
ATOM 2370 N N . MET B 1 1 ? -6.934 -40.438 1.358 1 37.25 1 MET B N 1
ATOM 2371 C CA . MET B 1 1 ? -5.578 -39.969 1.085 1 37.25 1 MET B CA 1
ATOM 2372 C C . MET B 1 1 ? -5.605 -38.625 0.358 1 37.25 1 MET B C 1
ATOM 2374 O O . MET B 1 1 ? -6.242 -38.5 -0.69 1 37.25 1 MET B O 1
ATOM 2378 N N . ALA B 1 2 ? -5.594 -37.5 0.974 1 50.66 2 ALA B N 1
ATOM 2379 C CA . ALA B 1 2 ? -6.09 -36.25 0.421 1 50.66 2 ALA B CA 1
ATOM 2380 C C . ALA B 1 2 ? -5.445 -35.938 -0.93 1 50.66 2 ALA B C 1
ATOM 2382 O O . ALA B 1 2 ? -4.219 -35.969 -1.062 1 50.66 2 ALA B O 1
ATOM 2383 N N . GLY B 1 3 ? -6.086 -36.188 -2.104 1 74.94 3 GLY B N 1
ATOM 2384 C CA . GLY B 1 3 ? -5.605 -36.25 -3.475 1 74.94 3 GLY B CA 1
ATOM 2385 C C . GLY B 1 3 ? -4.879 -34.969 -3.91 1 74.94 3 GLY B C 1
ATOM 2386 O O . GLY B 1 3 ? -4.875 -33.969 -3.191 1 74.94 3 GLY B O 1
ATOM 2387 N N . ARG B 1 4 ? -3.91 -35.094 -4.879 1 92 4 ARG B N 1
ATOM 2388 C CA . ARG B 1 4 ? -3.139 -34 -5.492 1 92 4 ARG B CA 1
ATOM 2389 C C . ARG B 1 4 ? -4.035 -32.812 -5.848 1 92 4 ARG B C 1
ATOM 2391 O O . ARG B 1 4 ? -5.141 -33 -6.355 1 92 4 ARG B O 1
ATOM 2398 N N . LEU B 1 5 ? -3.684 -31.578 -5.371 1 97.88 5 LEU B N 1
ATOM 2399 C CA . LEU B 1 5 ? -4.402 -30.391 -5.793 1 97.88 5 LEU B CA 1
ATOM 2400 C C . LEU B 1 5 ? -4.297 -30.188 -7.301 1 97.88 5 LEU B C 1
ATOM 2402 O O . LEU B 1 5 ? -3.221 -29.875 -7.816 1 97.88 5 LEU B O 1
ATOM 2406 N N . ARG B 1 6 ? -5.387 -30.422 -7.93 1 98.44 6 ARG B N 1
ATOM 2407 C CA . ARG B 1 6 ? -5.391 -30.406 -9.391 1 98.44 6 ARG B CA 1
ATOM 2408 C C . ARG B 1 6 ? -6.18 -29.219 -9.922 1 98.44 6 ARG B C 1
ATOM 2410 O O . ARG B 1 6 ? -6.969 -28.609 -9.188 1 98.44 6 ARG B O 1
ATOM 2417 N N . PHE B 1 7 ? -5.984 -28.891 -11.211 1 98.62 7 PHE B N 1
ATOM 2418 C CA . PHE B 1 7 ? -6.629 -27.766 -11.867 1 98.62 7 PHE B CA 1
ATOM 2419 C C . PHE B 1 7 ? -7.18 -28.172 -13.227 1 98.62 7 PHE B C 1
ATOM 2421 O O . PHE B 1 7 ? -7.148 -27.391 -14.172 1 98.62 7 PHE B O 1
ATOM 2428 N N . ASP B 1 8 ? -7.707 -29.375 -13.273 1 97.81 8 ASP B N 1
ATOM 2429 C CA . ASP B 1 8 ? -8.266 -29.859 -14.531 1 97.81 8 ASP B CA 1
ATOM 2430 C C . ASP B 1 8 ? -9.375 -28.938 -15.031 1 97.81 8 ASP B C 1
ATOM 2432 O O . ASP B 1 8 ? -10.25 -28.547 -14.266 1 97.81 8 ASP B O 1
ATOM 2436 N N . ASN B 1 9 ? -9.289 -28.547 -16.297 1 96 9 ASN B N 1
ATOM 2437 C CA . ASN B 1 9 ? -10.258 -27.734 -17.016 1 96 9 ASN B CA 1
ATOM 2438 C C . ASN B 1 9 ? -10.211 -26.266 -16.562 1 96 9 ASN B C 1
ATOM 2440 O O . ASN B 1 9 ? -11.109 -25.484 -16.875 1 96 9 ASN B O 1
ATOM 2444 N N . ARG B 1 10 ? -9.188 -25.969 -15.766 1 98.69 10 ARG B N 1
ATOM 2445 C CA . ARG B 1 10 ? -9.008 -24.578 -15.375 1 98.69 10 ARG B CA 1
ATOM 2446 C C . ARG B 1 10 ? -8 -23.875 -16.281 1 98.69 10 ARG B C 1
ATOM 2448 O O . ARG B 1 10 ? -7.051 -24.5 -16.766 1 98.69 10 ARG B O 1
ATOM 2455 N N . VAL B 1 11 ? -8.258 -22.656 -16.531 1 98.94 11 VAL B N 1
ATOM 2456 C CA . VAL B 1 11 ? -7.352 -21.828 -17.328 1 98.94 11 VAL B CA 1
ATOM 2457 C C . VAL B 1 11 ? -6.664 -20.797 -16.422 1 98.94 11 VAL B C 1
ATOM 2459 O O . VAL B 1 11 ? -7.332 -20.062 -15.695 1 98.94 11 VAL B O 1
ATOM 2462 N N . VAL B 1 12 ? -5.348 -20.781 -16.484 1 98.94 12 VAL B N 1
ATOM 2463 C CA . VAL B 1 12 ? -4.531 -19.891 -15.656 1 98.94 12 VAL B CA 1
ATOM 2464 C C . VAL B 1 12 ? -3.773 -18.906 -16.547 1 98.94 12 VAL B C 1
ATOM 2466 O O . VAL B 1 12 ? -3.176 -19.297 -17.547 1 98.94 12 VAL B O 1
ATOM 2469 N N . VAL B 1 13 ? -3.871 -17.641 -16.203 1 99 13 VAL B N 1
ATOM 2470 C CA . VAL B 1 13 ? -3.072 -16.578 -16.828 1 99 13 VAL B CA 1
ATOM 2471 C C . VAL B 1 13 ? -1.979 -16.125 -15.875 1 99 13 VAL B C 1
ATOM 2473 O O . VAL B 1 13 ? -2.266 -15.75 -14.734 1 99 13 VAL B O 1
ATOM 2476 N N . ILE B 1 14 ? -0.755 -16.172 -16.312 1 98.94 14 ILE B N 1
ATOM 2477 C CA . ILE B 1 14 ? 0.367 -15.758 -15.477 1 98.94 14 ILE B CA 1
ATOM 2478 C C . ILE B 1 14 ? 1.178 -14.688 -16.203 1 98.94 14 ILE B C 1
ATOM 2480 O O . ILE B 1 14 ? 1.693 -14.93 -17.297 1 98.94 14 ILE B O 1
ATOM 2484 N N . THR B 1 15 ? 1.285 -13.531 -15.625 1 98.88 15 THR B N 1
ATOM 2485 C CA . THR B 1 15 ? 2.098 -12.477 -16.219 1 98.88 15 THR B CA 1
ATOM 2486 C C . THR B 1 15 ? 3.551 -12.586 -15.766 1 98.88 15 THR B C 1
ATOM 2488 O O . THR B 1 15 ? 3.824 -12.992 -14.641 1 98.88 15 THR B O 1
ATOM 2491 N N . GLY B 1 16 ? 4.457 -12.188 -16.641 1 97.94 16 GLY B N 1
ATOM 2492 C CA . GLY B 1 16 ? 5.871 -12.359 -16.344 1 97.94 16 GLY B CA 1
ATOM 2493 C C . GLY B 1 16 ? 6.277 -13.812 -16.188 1 97.94 16 GLY B C 1
ATOM 2494 O O . GLY B 1 16 ? 7.039 -14.164 -15.289 1 97.94 16 GLY B O 1
ATOM 2495 N N . ALA B 1 17 ? 5.801 -14.68 -17.062 1 98.25 17 ALA B N 1
ATOM 2496 C CA . ALA B 1 17 ? 5.922 -16.125 -16.859 1 98.25 17 ALA B CA 1
ATOM 2497 C C . ALA B 1 17 ? 7.035 -16.703 -17.719 1 98.25 17 ALA B C 1
ATOM 2499 O O . ALA B 1 17 ? 7.113 -17.922 -17.906 1 98.25 17 ALA B O 1
ATOM 2500 N N . GLY B 1 18 ? 7.844 -15.844 -18.281 1 97.5 18 GLY B N 1
ATOM 2501 C CA . GLY B 1 18 ? 8.922 -16.312 -19.141 1 97.5 18 GLY B CA 1
ATOM 2502 C C . GLY B 1 18 ? 10.164 -16.719 -18.359 1 97.5 18 GLY B C 1
ATOM 2503 O O . GLY B 1 18 ? 11.047 -17.391 -18.906 1 97.5 18 GLY B O 1
ATOM 2504 N N . SER B 1 19 ? 10.281 -16.359 -17.125 1 94.38 19 SER B N 1
ATOM 2505 C CA . SER B 1 19 ? 11.43 -16.688 -16.281 1 94.38 19 SER B CA 1
ATOM 2506 C C . SER B 1 19 ? 11.078 -16.625 -14.805 1 94.38 19 SER B C 1
ATOM 2508 O O . SER B 1 19 ? 9.953 -16.281 -14.445 1 94.38 19 SER B O 1
ATOM 2510 N N . GLY B 1 20 ? 11.969 -17.109 -14.023 1 93.06 20 GLY B N 1
ATOM 2511 C CA . GLY B 1 20 ? 11.875 -16.922 -12.586 1 93.06 20 GLY B CA 1
ATOM 2512 C C . GLY B 1 20 ? 10.633 -17.531 -11.977 1 93.06 20 GLY B C 1
ATOM 2513 O O . GLY B 1 20 ? 10.289 -18.672 -12.297 1 93.06 20 GLY B O 1
ATOM 2514 N N . LEU B 1 21 ? 10.055 -16.797 -11.055 1 95.31 21 LEU B N 1
ATOM 2515 C CA . LEU B 1 21 ? 8.875 -17.25 -10.32 1 95.31 21 LEU B CA 1
ATOM 2516 C C . LEU B 1 21 ? 7.734 -17.578 -11.273 1 95.31 21 LEU B C 1
ATOM 2518 O O . LEU B 1 21 ? 7.109 -18.641 -11.164 1 95.31 21 LEU B O 1
ATOM 2522 N N . GLY B 1 22 ? 7.5 -16.672 -12.242 1 97.56 22 GLY B N 1
ATOM 2523 C CA . GLY B 1 22 ? 6.398 -16.859 -13.172 1 97.56 22 GLY B CA 1
ATOM 2524 C C . GLY B 1 22 ? 6.512 -18.141 -13.969 1 97.56 22 GLY B C 1
ATOM 2525 O O . GLY B 1 22 ? 5.523 -18.859 -14.148 1 97.56 22 GLY B O 1
ATOM 2526 N N . LYS B 1 23 ? 7.73 -18.391 -14.406 1 98 23 LYS B N 1
ATOM 2527 C CA . LYS B 1 23 ? 7.961 -19.625 -15.141 1 98 23 LYS B CA 1
ATOM 2528 C C . LYS B 1 23 ? 7.699 -20.844 -14.258 1 98 23 LYS B C 1
ATOM 2530 O O . LYS B 1 23 ? 7.047 -21.797 -14.688 1 98 23 LYS B O 1
ATOM 2535 N N . ALA B 1 24 ? 8.195 -20.812 -13.047 1 97.31 24 ALA B N 1
ATOM 2536 C CA . ALA B 1 24 ? 8.008 -21.922 -12.117 1 97.31 24 ALA B CA 1
ATOM 2537 C C . ALA B 1 24 ? 6.527 -22.172 -11.844 1 97.31 24 ALA B C 1
ATOM 2539 O O . ALA B 1 24 ? 6.082 -23.312 -11.766 1 97.31 24 ALA B O 1
ATOM 2540 N N . TYR B 1 25 ? 5.746 -21.078 -11.664 1 98.69 25 TYR B N 1
ATOM 2541 C CA . TYR B 1 25 ? 4.305 -21.203 -11.484 1 98.69 25 TYR B CA 1
ATOM 2542 C C . TYR B 1 25 ? 3.668 -21.891 -12.688 1 98.69 25 TYR B C 1
ATOM 2544 O O . TYR B 1 25 ? 2.881 -22.828 -12.523 1 98.69 25 TYR B O 1
ATOM 2552 N N . ALA B 1 26 ? 4.039 -21.391 -13.883 1 98.88 26 ALA B N 1
ATOM 2553 C CA . ALA B 1 26 ? 3.443 -21.891 -15.125 1 98.88 26 ALA B CA 1
ATOM 2554 C C . ALA B 1 26 ? 3.67 -23.391 -15.273 1 98.88 26 ALA B C 1
ATOM 2556 O O . ALA B 1 26 ? 2.736 -24.141 -15.586 1 98.88 26 ALA B O 1
ATOM 2557 N N . LEU B 1 27 ? 4.875 -23.812 -15.039 1 98.69 27 LEU B N 1
ATOM 2558 C CA . LEU B 1 27 ? 5.223 -25.219 -15.172 1 98.69 27 LEU B CA 1
ATOM 2559 C C . LEU B 1 27 ? 4.422 -26.062 -14.188 1 98.69 27 LEU B C 1
ATOM 2561 O O . LEU B 1 27 ? 3.893 -27.125 -14.555 1 98.69 27 LEU B O 1
ATOM 2565 N N . GLU B 1 28 ? 4.32 -25.625 -12.977 1 98.5 28 GLU B N 1
ATOM 2566 C CA . GLU B 1 28 ? 3.633 -26.406 -11.953 1 98.5 28 GLU B CA 1
ATOM 2567 C C . GLU B 1 28 ? 2.133 -26.484 -12.227 1 98.5 28 GLU B C 1
ATOM 2569 O O . GLU B 1 28 ? 1.518 -27.531 -12.086 1 98.5 28 GLU B O 1
ATOM 2574 N N . PHE B 1 29 ? 1.486 -25.359 -12.609 1 98.81 29 PHE B N 1
ATOM 2575 C CA . PHE B 1 29 ? 0.066 -25.359 -12.938 1 98.81 29 PHE B CA 1
ATOM 2576 C C . PHE B 1 29 ? -0.224 -26.328 -14.078 1 98.81 29 PHE B C 1
ATOM 2578 O O . PHE B 1 29 ? -1.188 -27.094 -14.023 1 98.81 29 PHE B O 1
ATOM 2585 N N . ALA B 1 30 ? 0.631 -26.281 -15.102 1 98.81 30 ALA B N 1
ATOM 2586 C CA . ALA B 1 30 ? 0.449 -27.172 -16.25 1 98.81 30 ALA B CA 1
ATOM 2587 C C . ALA B 1 30 ? 0.575 -28.641 -15.828 1 98.81 30 ALA B C 1
ATOM 2589 O O . ALA B 1 30 ? -0.227 -29.484 -16.234 1 98.81 30 ALA B O 1
ATOM 2590 N N . LYS B 1 31 ? 1.544 -28.875 -15.016 1 98.25 31 LYS B N 1
ATOM 2591 C CA . LYS B 1 31 ? 1.763 -30.234 -14.508 1 98.25 31 LYS B CA 1
ATOM 2592 C C . LYS B 1 31 ? 0.536 -30.734 -13.758 1 98.25 31 LYS B C 1
ATOM 2594 O O . LYS B 1 31 ? 0.27 -31.938 -13.734 1 98.25 31 LYS B O 1
ATOM 2599 N N . ARG B 1 32 ? -0.181 -29.844 -13.242 1 98.38 32 ARG B N 1
ATOM 2600 C CA . ARG B 1 32 ? -1.33 -30.203 -12.414 1 98.38 32 ARG B CA 1
ATOM 2601 C C . ARG B 1 32 ? -2.625 -30.125 -13.219 1 98.38 32 ARG B C 1
ATOM 2603 O O . ARG B 1 32 ? -3.717 -30.109 -12.648 1 98.38 32 ARG B O 1
ATOM 2610 N N . GLY B 1 33 ? -2.564 -29.953 -14.484 1 98.5 33 GLY B N 1
ATOM 2611 C CA . GLY B 1 33 ? -3.705 -30.156 -15.359 1 98.5 33 GLY B CA 1
ATOM 2612 C C . GLY B 1 33 ? -4.293 -28.859 -15.891 1 98.5 33 GLY B C 1
ATOM 2613 O O . GLY B 1 33 ? -5.215 -28.875 -16.703 1 98.5 33 GLY B O 1
ATOM 2614 N N . ALA B 1 34 ? -3.752 -27.766 -15.523 1 98.88 34 ALA B N 1
ATOM 2615 C CA . ALA B 1 34 ? -4.285 -26.484 -15.984 1 98.88 34 ALA B CA 1
ATOM 2616 C C . ALA B 1 34 ? -3.838 -26.188 -17.422 1 98.88 34 ALA B C 1
ATOM 2618 O O . ALA B 1 34 ? -2.805 -26.688 -17.859 1 98.88 34 ALA B O 1
ATOM 2619 N N . LYS B 1 35 ? -4.652 -25.438 -18.109 1 98.94 35 LYS B N 1
ATOM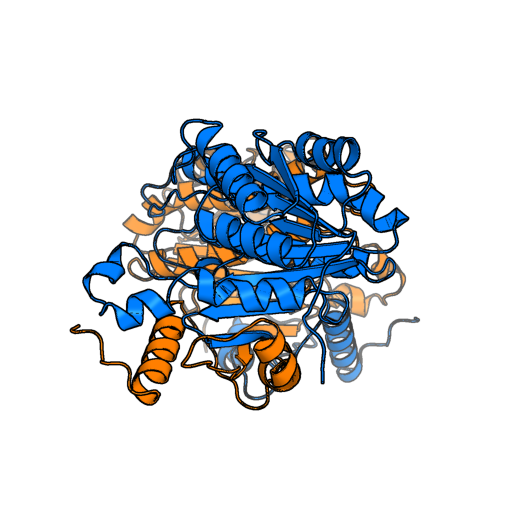 2620 C CA . LYS B 1 35 ? -4.223 -24.766 -19.328 1 98.94 35 LYS B CA 1
ATOM 2621 C C . LYS B 1 35 ? -3.656 -23.375 -19.016 1 98.94 35 LYS B C 1
ATOM 2623 O O . LYS B 1 35 ? -4.285 -22.594 -18.312 1 98.94 35 LYS B O 1
ATOM 2628 N N . VAL B 1 36 ? -2.457 -23.125 -19.562 1 98.94 36 VAL B N 1
ATOM 2629 C CA . VAL B 1 36 ? -1.744 -21.953 -19.062 1 98.94 36 VAL B CA 1
ATOM 2630 C C . VAL B 1 36 ? -1.512 -20.953 -20.188 1 98.94 36 VAL B C 1
ATOM 2632 O O . VAL B 1 36 ? -1.013 -21.328 -21.25 1 98.94 36 VAL B O 1
ATOM 2635 N N . VAL B 1 37 ? -1.968 -19.719 -20.016 1 98.94 37 VAL B N 1
ATOM 2636 C CA . VAL B 1 37 ? -1.478 -18.609 -20.828 1 98.94 37 VAL B CA 1
ATOM 2637 C C . VAL B 1 37 ? -0.205 -18.047 -20.203 1 98.94 37 VAL B C 1
ATOM 2639 O O . VAL B 1 37 ? -0.24 -17.469 -19.125 1 98.94 37 VAL B O 1
ATOM 2642 N N . VAL B 1 38 ? 0.921 -18.203 -20.953 1 98.94 38 VAL B N 1
ATOM 2643 C CA . VAL B 1 38 ? 2.23 -17.719 -20.531 1 98.94 38 VAL B CA 1
ATOM 2644 C C . VAL B 1 38 ? 2.479 -16.328 -21.109 1 98.94 38 VAL B C 1
ATOM 2646 O O . VAL B 1 38 ? 2.92 -16.203 -22.25 1 98.94 38 VAL B O 1
ATOM 2649 N N . ASN B 1 39 ? 2.223 -15.312 -20.297 1 98.88 39 ASN B N 1
ATOM 2650 C CA . ASN B 1 39 ? 2.475 -13.945 -20.734 1 98.88 39 ASN B CA 1
ATOM 2651 C C . ASN B 1 39 ? 3.863 -13.469 -20.312 1 98.88 39 ASN B C 1
ATOM 2653 O O . ASN B 1 39 ? 4.25 -13.625 -19.156 1 98.88 39 ASN B O 1
ATOM 2657 N N . ASP B 1 40 ? 4.566 -12.922 -21.234 1 98.62 40 ASP B N 1
ATOM 2658 C CA . ASP B 1 40 ? 5.84 -12.273 -20.953 1 98.62 40 ASP B CA 1
ATOM 2659 C C . ASP B 1 40 ? 6.223 -11.297 -22.062 1 98.62 40 ASP B C 1
ATOM 2661 O O . ASP B 1 40 ? 6.371 -11.695 -23.219 1 98.62 40 ASP B O 1
ATOM 2665 N N . LEU B 1 41 ? 6.406 -10.07 -21.672 1 96.5 41 LEU B N 1
ATOM 2666 C CA . LEU B 1 41 ? 6.82 -9.055 -22.625 1 96.5 41 LEU B CA 1
ATOM 2667 C C . LEU B 1 41 ? 8.227 -9.336 -23.141 1 96.5 41 LEU B C 1
ATOM 2669 O O . LEU B 1 41 ? 8.562 -8.969 -24.266 1 96.5 41 LEU B O 1
ATOM 2673 N N . GLY B 1 42 ? 9.039 -10.008 -22.312 1 95.94 42 GLY B N 1
ATOM 2674 C CA . GLY B 1 42 ? 10.406 -10.367 -22.672 1 95.94 42 GLY B CA 1
ATOM 2675 C C . GLY B 1 42 ? 11.375 -9.211 -22.531 1 95.94 42 GLY B C 1
ATOM 2676 O O . GLY B 1 42 ? 12.352 -9.125 -23.281 1 95.94 42 GLY B O 1
ATOM 2677 N N . CYS B 1 43 ? 11.078 -8.305 -21.594 1 92.94 43 CYS B N 1
ATOM 2678 C CA . CYS B 1 43 ? 11.984 -7.191 -21.359 1 92.94 43 CYS B CA 1
ATOM 2679 C C . CYS B 1 43 ? 13 -7.543 -20.281 1 92.94 43 CYS B C 1
ATOM 2681 O O . CYS B 1 43 ? 12.883 -8.578 -19.625 1 92.94 43 CYS B O 1
ATOM 2683 N N . SER B 1 44 ? 13.977 -6.688 -20.172 1 90.25 44 SER B N 1
ATOM 2684 C CA . SER B 1 44 ? 14.984 -6.859 -19.125 1 90.25 44 SER B CA 1
ATOM 2685 C C . SER B 1 44 ? 14.406 -6.578 -17.75 1 90.25 44 SER B C 1
ATOM 2687 O O . SER B 1 44 ? 13.273 -6.102 -17.625 1 90.25 44 SER B O 1
ATOM 2689 N N . LEU B 1 45 ? 15.203 -6.848 -16.75 1 87.75 45 LEU B N 1
ATOM 2690 C CA . LEU B 1 45 ? 14.789 -6.598 -15.367 1 87.75 45 LEU B CA 1
ATOM 2691 C C . LEU B 1 45 ? 14.523 -5.113 -15.141 1 87.75 45 LEU B C 1
ATOM 2693 O O . LEU B 1 45 ? 13.773 -4.746 -14.234 1 87.75 45 LEU B O 1
ATOM 2697 N N . SER B 1 46 ? 15.094 -4.25 -15.992 1 90.12 46 SER B N 1
ATOM 2698 C CA . SER B 1 46 ? 14.898 -2.809 -15.859 1 90.12 46 SER B CA 1
ATOM 2699 C C . SER B 1 46 ? 13.758 -2.326 -16.75 1 90.12 46 SER B C 1
ATOM 2701 O O . SER B 1 46 ? 13.453 -1.131 -16.797 1 90.12 46 SER B O 1
ATOM 2703 N N . GLY B 1 47 ? 13.148 -3.258 -17.484 1 91.12 47 GLY B N 1
ATOM 2704 C CA . GLY B 1 47 ? 11.977 -2.926 -18.281 1 91.12 47 GLY B CA 1
ATOM 2705 C C . GLY B 1 47 ? 12.32 -2.48 -19.688 1 91.12 47 GLY B C 1
ATOM 2706 O O . GLY B 1 47 ? 11.539 -1.784 -20.328 1 91.12 47 GLY B O 1
ATOM 2707 N N . GLU B 1 48 ? 13.477 -2.844 -20.125 1 92.94 48 GLU B N 1
ATOM 2708 C CA . GLU B 1 48 ? 13.914 -2.428 -21.453 1 92.94 48 GLU B CA 1
ATOM 2709 C C . GLU B 1 48 ? 13.836 -3.582 -22.453 1 92.94 48 GLU B C 1
ATOM 2711 O O . GLU B 1 48 ? 14.102 -4.734 -22.094 1 92.94 48 GLU B O 1
ATOM 2716 N N . GLY B 1 49 ? 13.422 -3.293 -23.625 1 91.75 49 GLY B N 1
ATOM 2717 C CA . GLY B 1 49 ? 13.406 -4.27 -24.703 1 91.75 49 GLY B CA 1
ATOM 2718 C C . GLY B 1 49 ? 12.219 -5.203 -24.641 1 91.75 49 GLY B C 1
ATOM 2719 O O . GLY B 1 49 ? 11.375 -5.094 -23.75 1 91.75 49 GLY B O 1
ATOM 2720 N N . SER B 1 50 ? 12.094 -5.973 -25.688 1 93.69 50 SER B N 1
ATOM 2721 C CA . SER B 1 50 ? 11.047 -6.992 -25.766 1 93.69 50 SER B CA 1
ATOM 2722 C C . SER B 1 50 ? 11.469 -8.141 -26.672 1 93.69 50 SER B C 1
ATOM 2724 O O . SER B 1 50 ? 12.234 -7.949 -27.625 1 93.69 50 SER B O 1
ATOM 2726 N N . SER B 1 51 ? 11.023 -9.312 -26.234 1 96 51 SER B N 1
ATOM 2727 C CA . SER B 1 51 ? 11.297 -10.516 -27.016 1 96 51 SER B CA 1
ATOM 2728 C C . SER B 1 51 ? 10.258 -11.594 -26.75 1 96 51 SER B C 1
ATOM 2730 O O . SER B 1 51 ? 9.695 -11.664 -25.656 1 96 51 SER B O 1
ATOM 2732 N N . HIS B 1 52 ? 10.055 -12.438 -27.766 1 97 52 HIS B N 1
ATOM 2733 C CA . HIS B 1 52 ? 9.117 -13.547 -27.594 1 97 52 HIS B CA 1
ATOM 2734 C C . HIS B 1 52 ? 9.789 -14.734 -26.906 1 97 52 HIS B C 1
ATOM 2736 O O . HIS B 1 52 ? 9.109 -15.633 -26.406 1 97 52 HIS B O 1
ATOM 2742 N N . GLY B 1 53 ? 11.039 -14.711 -26.812 1 96.5 53 GLY B N 1
ATOM 2743 C CA . GLY B 1 53 ? 11.875 -15.82 -26.391 1 96.5 53 GLY B CA 1
ATOM 2744 C C . GLY B 1 53 ? 11.469 -16.406 -25.047 1 96.5 53 GLY B C 1
ATOM 2745 O O . GLY B 1 53 ? 11.188 -17.594 -24.953 1 96.5 53 GLY B O 1
ATOM 2746 N N . PRO B 1 54 ? 11.422 -15.57 -24.109 1 97.75 54 PRO B N 1
ATOM 2747 C CA . PRO B 1 54 ? 11.133 -16.094 -22.766 1 97.75 54 PRO B CA 1
ATOM 2748 C C . PRO B 1 54 ? 9.789 -16.812 -22.688 1 97.75 54 PRO B C 1
ATOM 2750 O O . PRO B 1 54 ? 9.711 -17.922 -22.172 1 97.75 54 PRO B O 1
ATOM 2753 N N . ALA B 1 55 ? 8.719 -16.281 -23.203 1 98.69 55 ALA B N 1
ATOM 2754 C CA . ALA B 1 55 ? 7.41 -16.922 -23.188 1 98.69 55 ALA B CA 1
ATOM 2755 C C . ALA B 1 55 ? 7.422 -18.219 -23.984 1 98.69 55 ALA B C 1
ATOM 2757 O O . ALA B 1 55 ? 6.887 -19.234 -23.562 1 98.69 55 ALA B O 1
ATOM 2758 N N . ASP B 1 56 ? 8.031 -18.188 -25.141 1 98.81 56 ASP B N 1
ATOM 2759 C CA . ASP B 1 56 ? 8.102 -19.375 -26.016 1 98.81 56 ASP B CA 1
ATOM 2760 C C . ASP B 1 56 ? 8.836 -20.516 -25.328 1 98.81 56 ASP B C 1
ATOM 2762 O O . ASP B 1 56 ? 8.43 -21.672 -25.438 1 98.81 56 ASP B O 1
ATOM 2766 N N . SER B 1 57 ? 9.914 -20.141 -24.688 1 98.69 57 SER B N 1
ATOM 2767 C CA . SER B 1 57 ? 10.703 -21.156 -24 1 98.69 57 SER B CA 1
ATOM 2768 C C . SER B 1 57 ? 9.875 -21.859 -22.922 1 98.69 57 SER B C 1
ATOM 2770 O O . SER B 1 57 ? 9.922 -23.078 -22.797 1 98.69 57 SER B O 1
ATOM 2772 N N . THR B 1 58 ? 9.148 -21.109 -22.156 1 98.81 58 THR B N 1
ATOM 2773 C CA . THR B 1 58 ? 8.297 -21.672 -21.109 1 98.81 58 THR B CA 1
ATOM 2774 C C . THR B 1 58 ? 7.199 -22.531 -21.703 1 98.81 58 THR B C 1
ATOM 2776 O O . THR B 1 58 ? 6.949 -23.641 -21.234 1 98.81 58 THR B O 1
ATOM 2779 N N . VAL B 1 59 ? 6.562 -22.125 -22.75 1 98.88 59 VAL B N 1
ATOM 2780 C CA . VAL B 1 59 ? 5.508 -22.875 -23.406 1 98.88 59 VAL B CA 1
ATOM 2781 C C . VAL B 1 59 ? 6.07 -24.188 -23.953 1 98.88 59 VAL B C 1
ATOM 2783 O O . VAL B 1 59 ? 5.449 -25.25 -23.812 1 98.88 59 VAL B O 1
ATOM 2786 N N . ALA B 1 60 ? 7.242 -24.094 -24.562 1 98.81 60 ALA B N 1
ATOM 2787 C CA . ALA B 1 60 ? 7.879 -25.281 -25.109 1 98.81 60 ALA B CA 1
ATOM 2788 C C . ALA B 1 60 ? 8.141 -26.312 -24.016 1 98.81 60 ALA B C 1
ATOM 2790 O O . ALA B 1 60 ? 7.898 -27.516 -24.219 1 98.81 60 ALA B O 1
ATOM 2791 N N . GLU B 1 61 ? 8.617 -25.844 -22.922 1 98.75 61 GLU B N 1
ATOM 2792 C CA . GLU B 1 61 ? 8.898 -26.734 -21.797 1 98.75 61 GLU B CA 1
ATOM 2793 C C . GLU B 1 61 ? 7.621 -27.375 -21.281 1 98.75 61 GLU B C 1
ATOM 2795 O O . GLU B 1 61 ? 7.609 -28.578 -20.953 1 98.75 61 GLU B O 1
ATOM 2800 N N . ILE B 1 62 ? 6.551 -26.609 -21.172 1 98.81 62 ILE B N 1
ATOM 2801 C CA . ILE B 1 62 ? 5.266 -27.141 -20.734 1 98.81 62 ILE B CA 1
ATOM 2802 C C . ILE B 1 62 ? 4.789 -28.219 -21.703 1 98.81 62 ILE B C 1
ATOM 2804 O O . ILE B 1 62 ? 4.395 -29.312 -21.281 1 98.81 62 ILE B O 1
ATOM 2808 N N . LYS B 1 63 ? 4.867 -27.969 -22.938 1 98.69 63 LYS B N 1
ATOM 2809 C CA . LYS B 1 63 ? 4.375 -28.891 -23.953 1 98.69 63 LYS B CA 1
ATOM 2810 C C . LYS B 1 63 ? 5.219 -30.156 -24 1 98.69 63 LYS B C 1
ATOM 2812 O O . LYS B 1 63 ? 4.703 -31.25 -24.281 1 98.69 63 LYS B O 1
ATOM 2817 N N . GLN B 1 64 ? 6.453 -30 -23.734 1 98.38 64 GLN B N 1
ATOM 2818 C CA . GLN B 1 64 ? 7.359 -31.141 -23.734 1 98.38 64 GLN B CA 1
ATOM 2819 C C . GLN B 1 64 ? 6.945 -32.156 -22.672 1 98.38 64 GLN B C 1
ATOM 2821 O O . GLN B 1 64 ? 7.191 -33.375 -22.812 1 98.38 64 GLN B O 1
ATOM 2826 N N . THR B 1 65 ? 6.32 -31.703 -21.641 1 96.94 65 THR B N 1
ATOM 2827 C CA . THR B 1 65 ? 5.926 -32.594 -20.562 1 96.94 65 THR B CA 1
ATOM 2828 C C . THR B 1 65 ? 4.441 -32.938 -20.656 1 96.94 65 THR B C 1
ATOM 2830 O O . THR B 1 65 ? 3.85 -33.438 -19.688 1 96.94 65 THR B O 1
ATOM 2833 N N . GLY B 1 66 ? 3.816 -32.594 -21.75 1 97.81 66 GLY B N 1
ATOM 2834 C CA . GLY B 1 66 ? 2.441 -33 -22.016 1 97.81 66 GLY B CA 1
ATOM 2835 C C . GLY B 1 66 ? 1.425 -31.969 -21.547 1 97.81 66 GLY B C 1
ATOM 2836 O O . GLY B 1 66 ? 0.218 -32.219 -21.609 1 97.81 66 GLY B O 1
ATOM 2837 N N . GLY B 1 67 ? 1.923 -30.812 -21.094 1 98.5 67 GLY B N 1
ATOM 2838 C CA . GLY B 1 67 ? 1.016 -29.75 -20.656 1 98.5 67 GLY B CA 1
ATOM 2839 C C . GLY B 1 67 ? 0.472 -28.922 -21.797 1 98.5 67 GLY B C 1
ATOM 2840 O O . GLY B 1 67 ? 0.872 -29.109 -22.953 1 98.5 67 GLY B O 1
ATOM 2841 N N . ILE B 1 68 ? -0.489 -28.109 -21.5 1 98.81 68 ILE B N 1
ATOM 2842 C CA . ILE B 1 68 ? -1.124 -27.234 -22.484 1 98.81 68 ILE B CA 1
ATOM 2843 C C . ILE B 1 68 ? -0.833 -25.781 -22.141 1 98.81 68 ILE B C 1
ATOM 2845 O O . ILE B 1 68 ? -1.087 -25.344 -21.016 1 98.81 68 ILE B O 1
ATOM 2849 N N . ALA B 1 69 ? -0.284 -25.078 -23.062 1 98.88 69 ALA B N 1
ATOM 2850 C CA . ALA B 1 69 ? 0.026 -23.672 -22.812 1 98.88 69 ALA B CA 1
ATOM 2851 C C . ALA B 1 69 ? 0.005 -22.875 -24.125 1 98.88 69 ALA B C 1
ATOM 2853 O O . ALA B 1 69 ? 0.155 -23.438 -25.203 1 98.88 69 ALA B O 1
ATOM 2854 N N . PHE B 1 70 ? -0.251 -21.656 -24.031 1 98.81 70 PHE B N 1
ATOM 2855 C CA . PHE B 1 70 ? -0.244 -20.688 -25.125 1 98.81 70 PHE B CA 1
ATOM 2856 C C . PHE B 1 70 ? 0.547 -19.438 -24.75 1 98.81 70 PHE B C 1
ATOM 2858 O O . PHE B 1 70 ? 0.365 -18.891 -23.656 1 98.81 70 PHE B O 1
ATOM 2865 N N . PRO B 1 71 ? 1.481 -19.016 -25.641 1 98.81 71 PRO B N 1
ATOM 2866 C CA . PRO B 1 71 ? 2.266 -17.812 -25.344 1 98.81 71 PRO B CA 1
ATOM 2867 C C . PRO B 1 71 ? 1.509 -16.516 -25.641 1 98.81 71 PRO B C 1
ATOM 2869 O O . PRO B 1 71 ? 0.664 -16.484 -26.547 1 98.81 71 PRO B O 1
ATOM 2872 N N . ASN B 1 72 ? 1.704 -15.508 -24.875 1 98.81 72 ASN B N 1
ATOM 2873 C CA . ASN B 1 72 ? 1.272 -14.141 -25.125 1 98.81 72 ASN B CA 1
ATOM 2874 C C . ASN B 1 72 ? 2.402 -13.141 -24.891 1 98.81 72 ASN B C 1
ATOM 2876 O O . ASN B 1 72 ? 3.123 -13.25 -23.891 1 98.81 72 ASN B O 1
ATOM 2880 N N . TYR B 1 73 ? 2.543 -12.172 -25.781 1 98.44 73 TYR B N 1
ATOM 2881 C CA . TYR B 1 73 ? 3.719 -11.312 -25.766 1 98.44 73 TYR B CA 1
ATOM 2882 C C . TYR B 1 73 ? 3.332 -9.867 -25.453 1 98.44 73 TYR B C 1
ATOM 2884 O O . TYR B 1 73 ? 4.18 -8.977 -25.484 1 98.44 73 TYR B O 1
ATOM 2892 N N . ASP B 1 74 ? 2.109 -9.633 -25.203 1 98.06 74 ASP B N 1
ATOM 2893 C CA . ASP B 1 74 ? 1.618 -8.281 -24.984 1 98.06 74 ASP B CA 1
ATOM 2894 C C . ASP B 1 74 ? 2.088 -7.742 -23.625 1 98.06 74 ASP B C 1
ATOM 2896 O O . ASP B 1 74 ? 2.311 -8.508 -22.688 1 98.06 74 ASP B O 1
ATOM 2900 N N . SER B 1 75 ? 2.258 -6.406 -23.578 1 97.56 75 SER B N 1
ATOM 2901 C CA . SER B 1 75 ? 2.412 -5.773 -22.266 1 97.56 75 SER B CA 1
ATOM 2902 C C . SER B 1 75 ? 1.187 -6.008 -21.391 1 97.56 75 SER B C 1
ATOM 2904 O O . SER B 1 75 ? 0.052 -5.906 -21.875 1 97.56 75 SER B O 1
ATOM 2906 N N . ALA B 1 76 ? 1.455 -6.285 -20.156 1 97.5 76 ALA B N 1
ATOM 2907 C CA . ALA B 1 76 ? 0.354 -6.523 -19.219 1 97.5 76 ALA B CA 1
ATOM 2908 C C . ALA B 1 76 ? -0.447 -5.25 -18.984 1 97.5 76 ALA B C 1
ATOM 2910 O O . ALA B 1 76 ? -1.55 -5.297 -18.422 1 97.5 76 ALA B O 1
ATOM 2911 N N . GLU B 1 77 ? 0.059 -4.09 -19.422 1 96.62 77 GLU B N 1
ATOM 2912 C CA . GLU B 1 77 ? -0.735 -2.867 -19.406 1 96.62 77 GLU B CA 1
ATOM 2913 C C . GLU B 1 77 ? -1.985 -3.01 -20.266 1 96.62 77 GLU B C 1
ATOM 2915 O O . GLU B 1 77 ? -2.98 -2.316 -20.047 1 96.62 77 GLU B O 1
ATOM 2920 N N . PHE B 1 78 ? -1.835 -3.865 -21.188 1 97.94 78 PHE B N 1
ATOM 2921 C CA . PHE B 1 78 ? -2.967 -4.164 -22.047 1 97.94 78 PHE B CA 1
ATOM 2922 C C . PHE B 1 78 ? -3.572 -5.52 -21.703 1 97.94 78 PHE B C 1
ATOM 2924 O O . PHE B 1 78 ? -3.58 -6.43 -22.531 1 97.94 78 PHE B O 1
ATOM 2931 N N . GLY B 1 79 ? -4.168 -5.609 -20.516 1 98.69 79 GLY B N 1
ATOM 2932 C CA . GLY B 1 79 ? -4.723 -6.848 -19.984 1 98.69 79 GLY B CA 1
ATOM 2933 C C . GLY B 1 79 ? -5.805 -7.441 -20.859 1 98.69 79 GLY B C 1
ATOM 2934 O O . GLY B 1 79 ? -5.992 -8.656 -20.891 1 98.69 79 GLY B O 1
ATOM 2935 N N . ASP B 1 80 ? -6.461 -6.586 -21.594 1 98.69 80 ASP B N 1
ATOM 2936 C CA . ASP B 1 80 ? -7.535 -7.047 -22.469 1 98.69 80 ASP B CA 1
ATOM 2937 C C . ASP B 1 80 ? -7 -7.98 -23.547 1 98.69 80 ASP B C 1
ATOM 2939 O O . ASP B 1 80 ? -7.652 -8.961 -23.922 1 98.69 80 ASP B O 1
ATOM 2943 N N . LYS B 1 81 ? -5.828 -7.734 -24.016 1 98.81 81 LYS B N 1
ATOM 2944 C CA . LYS B 1 81 ? -5.223 -8.586 -25.031 1 98.81 81 LYS B CA 1
ATOM 2945 C C . LYS B 1 81 ? -4.82 -9.938 -24.469 1 98.81 81 LYS B C 1
ATOM 2947 O O . LYS B 1 81 ? -4.938 -10.961 -25.141 1 98.81 81 LYS B O 1
ATOM 2952 N N . ILE B 1 82 ? -4.352 -9.922 -23.281 1 98.88 82 ILE B N 1
ATOM 2953 C CA . ILE B 1 82 ? -3.932 -11.156 -22.609 1 98.88 82 ILE B CA 1
ATOM 2954 C C . ILE B 1 82 ? -5.152 -12.023 -22.312 1 98.88 82 ILE B C 1
ATOM 2956 O O . ILE B 1 82 ? -5.145 -13.227 -22.594 1 98.88 82 ILE B O 1
ATOM 2960 N N . ILE B 1 83 ? -6.195 -11.398 -21.766 1 98.94 83 ILE B N 1
ATOM 2961 C CA . ILE B 1 83 ? -7.402 -12.141 -21.422 1 98.94 83 ILE B CA 1
ATOM 2962 C C . ILE B 1 83 ? -8.086 -12.633 -22.688 1 98.94 83 ILE B C 1
ATOM 2964 O O . ILE B 1 83 ? -8.617 -13.75 -22.734 1 98.94 83 ILE B O 1
ATOM 2968 N N . LYS B 1 84 ? -8.047 -11.82 -23.719 1 98.81 84 LYS B N 1
ATOM 2969 C CA . LYS B 1 84 ? -8.594 -12.25 -25.016 1 98.81 84 LYS B CA 1
ATOM 2970 C C . LYS B 1 84 ? -7.895 -13.508 -25.5 1 98.81 84 LYS B C 1
ATOM 2972 O O . LYS B 1 84 ? -8.531 -14.391 -26.094 1 98.81 84 LYS B O 1
ATOM 2977 N N . ALA B 1 85 ? -6.609 -13.602 -25.344 1 98.5 85 ALA B N 1
ATOM 2978 C CA . ALA B 1 85 ? -5.867 -14.797 -25.734 1 98.5 85 ALA B CA 1
ATOM 2979 C C . ALA B 1 85 ? -6.367 -16.031 -24.984 1 98.5 85 ALA B C 1
ATOM 2981 O O . ALA B 1 85 ? -6.516 -17.109 -25.578 1 98.5 85 ALA B O 1
ATOM 2982 N N . ALA B 1 86 ? -6.594 -15.867 -23.672 1 98.81 86 ALA B N 1
ATOM 2983 C CA . ALA B 1 86 ? -7.125 -16.969 -22.875 1 98.81 86 ALA B CA 1
ATOM 2984 C C . ALA B 1 86 ? -8.5 -17.406 -23.391 1 98.81 86 ALA B C 1
ATOM 2986 O O . ALA B 1 86 ? -8.758 -18.609 -23.531 1 98.81 86 ALA B O 1
ATOM 2987 N N . LEU B 1 87 ? -9.352 -16.453 -23.672 1 98.81 87 LEU B N 1
ATOM 2988 C CA . LEU B 1 87 ? -10.711 -16.734 -24.109 1 98.81 87 LEU B CA 1
ATOM 2989 C C . LEU B 1 87 ? -10.719 -17.359 -25.5 1 98.81 87 LEU B C 1
ATOM 2991 O O . LEU B 1 87 ? -11.453 -18.312 -25.75 1 98.81 87 LEU B O 1
ATOM 2995 N N . ASP B 1 88 ? -9.906 -16.828 -26.391 1 98.69 88 ASP B N 1
ATOM 2996 C CA . ASP B 1 88 ? -9.852 -17.328 -27.766 1 98.69 88 ASP B CA 1
ATOM 2997 C C . ASP B 1 88 ? -9.344 -18.766 -27.812 1 98.69 88 ASP B C 1
ATOM 2999 O O . ASP B 1 88 ? -9.828 -19.578 -28.609 1 98.69 88 ASP B O 1
ATOM 3003 N N . HIS B 1 89 ? -8.398 -19.094 -26.984 1 98.5 89 HIS B N 1
ATOM 3004 C CA . HIS B 1 89 ? -7.715 -20.375 -27.094 1 98.5 89 HIS B CA 1
ATOM 3005 C C . HIS B 1 89 ? -8.344 -21.406 -26.172 1 98.5 89 HIS B C 1
ATOM 3007 O O . HIS B 1 89 ? -8.344 -22.609 -26.5 1 98.5 89 HIS B O 1
ATOM 3013 N N . PHE B 1 90 ? -8.859 -20.906 -25.031 1 98.69 90 PHE B N 1
ATOM 3014 C CA . PHE B 1 90 ? -9.273 -21.906 -24.047 1 98.69 90 PHE B CA 1
ATOM 3015 C C . PHE B 1 90 ? -10.719 -21.672 -23.625 1 98.69 90 PHE B C 1
ATOM 3017 O O . PHE B 1 90 ? -11.297 -22.5 -22.906 1 98.69 90 PHE B O 1
ATOM 3024 N N . GLY B 1 91 ? -11.336 -20.5 -23.906 1 98.56 91 GLY B N 1
ATOM 3025 C CA . GLY B 1 91 ? -12.758 -20.25 -23.75 1 98.56 91 GLY B CA 1
ATOM 3026 C C . GLY B 1 91 ? -13.125 -19.703 -22.375 1 98.56 91 GLY B C 1
ATOM 3027 O O . GLY B 1 91 ? -14.289 -19.391 -22.125 1 98.56 91 GLY B O 1
ATOM 3028 N N . ARG B 1 92 ? -12.164 -19.641 -21.516 1 98.5 92 ARG B N 1
ATOM 3029 C CA . ARG B 1 92 ? -12.453 -19.188 -20.156 1 98.5 92 ARG B CA 1
ATOM 3030 C C . ARG B 1 92 ? -11.188 -18.672 -19.469 1 98.5 92 ARG B C 1
ATOM 3032 O O . ARG B 1 92 ? -10.094 -18.781 -20.016 1 98.5 92 ARG B O 1
ATOM 3039 N N . VAL B 1 93 ? -11.297 -18.047 -18.344 1 98.88 93 VAL B N 1
ATOM 3040 C CA . VAL B 1 93 ? -10.219 -17.641 -17.453 1 98.88 93 VAL B CA 1
ATOM 3041 C C . VAL B 1 93 ? -10.633 -17.859 -16 1 98.88 93 VAL B C 1
ATOM 3043 O O . VAL B 1 93 ? -11.656 -17.328 -15.555 1 98.88 93 VAL B O 1
ATOM 3046 N N . ASP B 1 94 ? -9.844 -18.625 -15.258 1 98.94 94 ASP B N 1
ATOM 3047 C CA . ASP B 1 94 ? -10.234 -19.031 -13.914 1 98.94 94 ASP B CA 1
ATOM 3048 C C . ASP B 1 94 ? -9.273 -18.484 -12.867 1 98.94 94 ASP B C 1
ATOM 3050 O O . ASP B 1 94 ? -9.688 -18.156 -11.75 1 98.94 94 ASP B O 1
ATOM 3054 N N . ILE B 1 95 ? -8 -18.438 -13.219 1 98.94 95 ILE B N 1
ATOM 3055 C CA . ILE B 1 95 ? -6.949 -18.078 -12.266 1 98.94 95 ILE B CA 1
ATOM 3056 C C . ILE B 1 95 ? -6.016 -17.047 -12.891 1 98.94 95 ILE B C 1
ATOM 3058 O O . ILE B 1 95 ? -5.625 -17.172 -14.055 1 98.94 95 ILE B O 1
ATOM 3062 N N . ILE B 1 96 ? -5.742 -16 -12.172 1 99 96 ILE B N 1
ATOM 3063 C CA . ILE B 1 96 ? -4.781 -14.992 -12.578 1 99 96 ILE B CA 1
ATOM 3064 C C . ILE B 1 96 ? -3.648 -14.906 -11.562 1 99 96 ILE B C 1
ATOM 3066 O O . ILE B 1 96 ? -3.898 -14.758 -10.359 1 99 96 ILE B O 1
ATOM 3070 N N . ILE B 1 97 ? -2.439 -15.078 -12.008 1 98.94 97 ILE B N 1
ATOM 3071 C CA . ILE B 1 97 ? -1.257 -14.781 -11.203 1 98.94 97 ILE B CA 1
ATOM 3072 C C . ILE B 1 97 ? -0.592 -13.508 -11.711 1 98.94 97 ILE B C 1
ATOM 3074 O O . ILE B 1 97 ? 0.067 -13.508 -12.75 1 98.94 97 ILE B O 1
ATOM 3078 N N . ASN B 1 98 ? -0.833 -12.422 -11.016 1 98.88 98 ASN B N 1
ATOM 3079 C CA . ASN B 1 98 ? -0.129 -11.18 -11.305 1 98.88 98 ASN B CA 1
ATOM 3080 C C . ASN B 1 98 ? 1.284 -11.188 -10.734 1 98.88 98 ASN B C 1
ATOM 3082 O O . ASN B 1 98 ? 1.47 -10.961 -9.531 1 98.88 98 ASN B O 1
ATOM 3086 N N . ASN B 1 99 ? 2.227 -11.398 -11.648 1 97.62 99 ASN B N 1
ATOM 3087 C CA . ASN B 1 99 ? 3.596 -11.648 -11.211 1 97.62 99 ASN B CA 1
ATOM 3088 C C . ASN B 1 99 ? 4.59 -10.742 -11.93 1 97.62 99 ASN B C 1
ATOM 3090 O O . ASN B 1 99 ? 5.73 -10.594 -11.492 1 97.62 99 ASN B O 1
ATOM 3094 N N . ALA B 1 100 ? 4.133 -10.094 -13 1 95.5 100 ALA B N 1
ATOM 3095 C CA . ALA B 1 100 ? 5.027 -9.273 -13.812 1 95.5 100 ALA B CA 1
ATOM 3096 C C . ALA B 1 100 ? 5.586 -8.109 -13 1 95.5 100 ALA B C 1
ATOM 3098 O O . ALA B 1 100 ? 4.887 -7.531 -12.164 1 95.5 100 ALA B O 1
ATOM 3099 N N . GLY B 1 101 ? 6.844 -7.758 -13.305 1 93.62 101 GLY B N 1
ATOM 3100 C CA . GLY B 1 101 ? 7.441 -6.605 -12.648 1 93.62 101 GLY B CA 1
ATOM 3101 C C . GLY B 1 101 ? 8.852 -6.305 -13.125 1 93.62 101 GLY B C 1
ATOM 3102 O O . GLY B 1 101 ? 9.453 -7.109 -13.836 1 93.62 101 GLY B O 1
ATOM 3103 N N . VAL B 1 102 ? 9.297 -5.148 -12.805 1 94.75 102 VAL B N 1
ATOM 3104 C CA . VAL B 1 102 ? 10.641 -4.672 -13.109 1 94.75 102 VAL B CA 1
ATOM 3105 C C . VAL B 1 102 ? 11.234 -3.986 -11.883 1 94.75 102 VAL B C 1
ATOM 3107 O O . VAL B 1 102 ? 10.531 -3.736 -10.898 1 94.75 102 VAL B O 1
ATOM 3110 N N . LEU B 1 103 ? 12.547 -3.771 -11.961 1 93 103 LEU B N 1
ATOM 3111 C CA . LEU B 1 103 ? 13.234 -3.059 -10.891 1 93 103 LEU B CA 1
ATOM 3112 C C . LEU B 1 103 ? 13.914 -1.797 -11.422 1 93 103 LEU B C 1
ATOM 3114 O O . LEU B 1 103 ? 14.531 -1.822 -12.492 1 93 103 LEU B O 1
ATOM 3118 N N . ARG B 1 104 ? 13.656 -0.719 -10.719 1 94.44 104 ARG B N 1
ATOM 3119 C CA . ARG B 1 104 ? 14.367 0.543 -10.883 1 94.44 104 ARG B CA 1
ATOM 3120 C C . ARG B 1 104 ? 14.75 1.141 -9.531 1 94.44 104 ARG B C 1
ATOM 3122 O O . ARG B 1 104 ? 14.258 2.211 -9.164 1 94.44 104 ARG B O 1
ATOM 3129 N N . ASP B 1 105 ? 15.742 0.511 -8.875 1 95.06 105 ASP B N 1
ATOM 3130 C CA . ASP B 1 105 ? 16.125 0.917 -7.523 1 95.06 105 ASP B CA 1
ATOM 3131 C C . ASP B 1 105 ? 17 2.164 -7.559 1 95.06 105 ASP B C 1
ATOM 3133 O O . ASP B 1 105 ? 17.969 2.234 -8.336 1 95.06 105 ASP B O 1
ATOM 3137 N N . ASN B 1 106 ? 16.656 3.084 -6.832 1 96.88 106 ASN B N 1
ATOM 3138 C CA . ASN B 1 106 ? 17.453 4.297 -6.637 1 96.88 106 ASN B CA 1
ATOM 3139 C C . ASN B 1 106 ? 17.031 5.039 -5.371 1 96.88 106 ASN B C 1
ATOM 3141 O O . ASN B 1 106 ? 15.859 4.988 -4.973 1 96.88 106 ASN B O 1
ATOM 3145 N N . SER B 1 107 ? 18.016 5.684 -4.727 1 97.62 107 SER B N 1
ATOM 3146 C CA . SER B 1 107 ? 17.672 6.555 -3.607 1 97.62 107 SER B CA 1
ATOM 3147 C C . SER B 1 107 ? 16.781 7.703 -4.059 1 97.62 107 SER B C 1
ATOM 3149 O O . SER B 1 107 ? 16.703 8.008 -5.25 1 97.62 107 SER B O 1
ATOM 3151 N N . MET B 1 108 ? 16.094 8.383 -3.094 1 98.31 108 MET B N 1
ATOM 3152 C CA . MET B 1 108 ? 15.219 9.516 -3.406 1 98.31 108 MET B CA 1
ATOM 3153 C C . MET B 1 108 ? 16.016 10.648 -4.043 1 98.31 108 MET B C 1
ATOM 3155 O O . MET B 1 108 ? 15.492 11.383 -4.879 1 98.31 108 MET B O 1
ATOM 3159 N N . VAL B 1 109 ? 17.266 10.727 -3.703 1 97.69 109 VAL B N 1
ATOM 3160 C CA . VAL B 1 109 ? 18.109 11.758 -4.281 1 97.69 109 VAL B CA 1
ATOM 3161 C C . VAL B 1 109 ? 18.25 11.547 -5.785 1 97.69 109 VAL B C 1
ATOM 3163 O O . VAL B 1 109 ? 18.188 12.5 -6.562 1 97.69 109 VAL B O 1
ATOM 3166 N N . LYS B 1 110 ? 18.266 10.312 -6.195 1 97.88 110 LYS B N 1
ATOM 3167 C CA . LYS B 1 110 ? 18.672 10.016 -7.566 1 97.88 110 LYS B CA 1
ATOM 3168 C C . LYS B 1 110 ? 17.469 9.531 -8.391 1 97.88 110 LYS B C 1
ATOM 3170 O O . LYS B 1 110 ? 17.516 9.555 -9.625 1 97.88 110 LYS B O 1
ATOM 3175 N N . ILE B 1 111 ? 16.438 9.102 -7.785 1 98.06 111 ILE B N 1
ATOM 3176 C CA . ILE B 1 111 ? 15.305 8.523 -8.492 1 98.06 111 ILE B CA 1
ATOM 3177 C C . ILE B 1 111 ? 14.711 9.555 -9.445 1 98.06 111 ILE B C 1
ATOM 3179 O O . ILE B 1 111 ? 14.609 10.734 -9.102 1 98.06 111 ILE B O 1
ATOM 3183 N N . THR B 1 112 ? 14.375 9.156 -10.656 1 97.56 112 THR B N 1
ATOM 3184 C CA . THR B 1 112 ? 13.766 10.039 -11.641 1 97.56 112 THR B CA 1
ATOM 3185 C C . THR B 1 112 ? 12.266 9.773 -11.758 1 97.56 112 THR B C 1
ATOM 3187 O O . THR B 1 112 ? 11.773 8.742 -11.281 1 97.56 112 THR B O 1
ATOM 3190 N N . GLU B 1 113 ? 11.578 10.688 -12.359 1 97.19 113 GLU B N 1
ATOM 3191 C CA . GLU B 1 113 ? 10.164 10.477 -12.656 1 97.19 113 GLU B CA 1
ATOM 3192 C C . GLU B 1 113 ? 9.953 9.25 -13.539 1 97.19 113 GLU B C 1
ATOM 3194 O O . GLU B 1 113 ? 8.984 8.516 -13.383 1 97.19 113 GLU B O 1
ATOM 3199 N N . LYS B 1 114 ? 10.805 9.086 -14.453 1 97.31 114 LYS B N 1
ATOM 3200 C CA . LYS B 1 114 ? 10.727 7.926 -15.328 1 97.31 114 LYS B CA 1
ATOM 3201 C C . LYS B 1 114 ? 10.859 6.629 -14.539 1 97.31 114 LYS B C 1
ATOM 3203 O O . LYS B 1 114 ? 10.148 5.656 -14.805 1 97.31 114 LYS B O 1
ATOM 3208 N N . ASP B 1 115 ? 11.781 6.586 -13.57 1 97.81 115 ASP B N 1
ATOM 3209 C CA . ASP B 1 115 ? 11.93 5.418 -12.703 1 97.81 115 ASP B CA 1
ATOM 3210 C C . ASP B 1 115 ? 10.633 5.121 -11.953 1 97.81 115 ASP B C 1
ATOM 3212 O O . ASP B 1 115 ? 10.195 3.971 -11.906 1 97.81 115 ASP B O 1
ATOM 3216 N N . TRP B 1 116 ? 10.07 6.18 -11.414 1 98.38 116 TRP B N 1
ATOM 3217 C CA . TRP B 1 116 ? 8.82 6.047 -10.672 1 98.38 116 TRP B CA 1
ATOM 3218 C C . TRP B 1 116 ? 7.711 5.512 -11.57 1 98.38 116 TRP B C 1
ATOM 3220 O O . TRP B 1 116 ? 7.074 4.508 -11.242 1 98.38 116 TRP B O 1
ATOM 3230 N N . ASP B 1 117 ? 7.555 6.117 -12.703 1 97.69 117 ASP B N 1
ATOM 3231 C CA . ASP B 1 117 ? 6.449 5.781 -13.594 1 97.69 117 ASP B CA 1
ATOM 3232 C C . ASP B 1 117 ? 6.59 4.363 -14.133 1 97.69 117 ASP B C 1
ATOM 3234 O O . ASP B 1 117 ? 5.602 3.639 -14.258 1 97.69 117 ASP B O 1
ATOM 3238 N N . THR B 1 118 ? 7.777 4.004 -14.477 1 97.44 118 THR B N 1
ATOM 3239 C CA . THR B 1 118 ? 8.031 2.67 -15.016 1 97.44 118 THR B CA 1
ATOM 3240 C C . THR B 1 118 ? 7.641 1.598 -14 1 97.44 118 THR B C 1
ATOM 3242 O O . THR B 1 118 ? 6.93 0.649 -14.336 1 97.44 118 THR B O 1
ATOM 3245 N N . VAL B 1 119 ? 8.023 1.776 -12.797 1 98.25 119 VAL B N 1
ATOM 3246 C CA . VAL B 1 119 ? 7.77 0.779 -11.766 1 98.25 119 VAL B CA 1
ATOM 3247 C C . VAL B 1 119 ? 6.273 0.733 -11.453 1 98.25 119 VAL B C 1
ATOM 3249 O O . VAL B 1 119 ? 5.691 -0.347 -11.336 1 98.25 119 VAL B O 1
ATOM 3252 N N . GLN B 1 120 ? 5.652 1.909 -11.336 1 98.56 120 GLN B N 1
ATOM 3253 C CA . GLN B 1 120 ? 4.219 1.934 -11.078 1 98.56 120 GLN B CA 1
ATOM 3254 C C . GLN B 1 120 ? 3.441 1.28 -12.219 1 98.56 120 GLN B C 1
ATOM 3256 O O . GLN B 1 120 ? 2.49 0.535 -11.977 1 98.56 120 GLN B O 1
ATOM 3261 N N . ARG B 1 121 ? 3.873 1.499 -13.375 1 97.25 121 ARG B N 1
ATOM 3262 C CA . ARG B 1 121 ? 3.207 0.95 -14.547 1 97.25 121 ARG B CA 1
ATOM 3263 C C . ARG B 1 121 ? 3.35 -0.568 -14.602 1 97.25 121 ARG B C 1
ATOM 3265 O O . ARG B 1 121 ? 2.361 -1.284 -14.773 1 97.25 121 ARG B O 1
ATOM 3272 N N . PHE B 1 122 ? 4.516 -1.067 -14.367 1 96.94 122 PHE B N 1
ATOM 3273 C CA . PHE B 1 122 ? 4.828 -2.471 -14.609 1 96.94 122 PHE B CA 1
ATOM 3274 C C . PHE B 1 122 ? 4.34 -3.34 -13.461 1 96.94 122 PHE B C 1
ATOM 3276 O O . PHE B 1 122 ? 4.227 -4.559 -13.602 1 96.94 122 PHE B O 1
ATOM 3283 N N . HIS B 1 123 ? 4.09 -2.723 -12.344 1 98.25 123 HIS B N 1
ATOM 3284 C CA . HIS B 1 123 ? 3.625 -3.523 -11.219 1 98.25 123 HIS B CA 1
ATOM 3285 C C . HIS B 1 123 ? 2.156 -3.246 -10.906 1 98.25 123 HIS B C 1
ATOM 3287 O O . HIS B 1 123 ? 1.317 -4.145 -11.008 1 98.25 123 HIS B O 1
ATOM 3293 N N . LEU B 1 124 ? 1.833 -1.997 -10.648 1 98.44 124 LEU B N 1
ATOM 3294 C CA . LEU B 1 124 ? 0.517 -1.634 -10.133 1 98.44 124 LEU B CA 1
ATOM 3295 C C . LEU B 1 124 ? -0.507 -1.558 -11.258 1 98.44 124 LEU B C 1
ATOM 3297 O O . LEU B 1 124 ? -1.565 -2.186 -11.188 1 98.44 124 LEU B O 1
ATOM 3301 N N . LYS B 1 125 ? -0.159 -0.814 -12.312 1 98.38 125 LYS B N 1
ATOM 3302 C CA . LYS B 1 125 ? -1.089 -0.646 -13.422 1 98.38 125 LYS B CA 1
ATOM 3303 C C . LYS B 1 125 ? -1.369 -1.979 -14.117 1 98.38 125 LYS B C 1
ATOM 3305 O O . LYS B 1 125 ? -2.504 -2.252 -14.508 1 98.38 125 LYS B O 1
ATOM 3310 N N . THR B 1 126 ? -0.386 -2.771 -14.297 1 98.69 126 THR B N 1
ATOM 3311 C CA . THR B 1 126 ? -0.57 -4.062 -14.953 1 98.69 126 THR B CA 1
ATOM 3312 C C . THR B 1 126 ? -1.482 -4.965 -14.125 1 98.69 126 THR B C 1
ATOM 3314 O O . THR B 1 126 ? -2.318 -5.684 -14.68 1 98.69 126 THR B O 1
ATOM 3317 N N . THR B 1 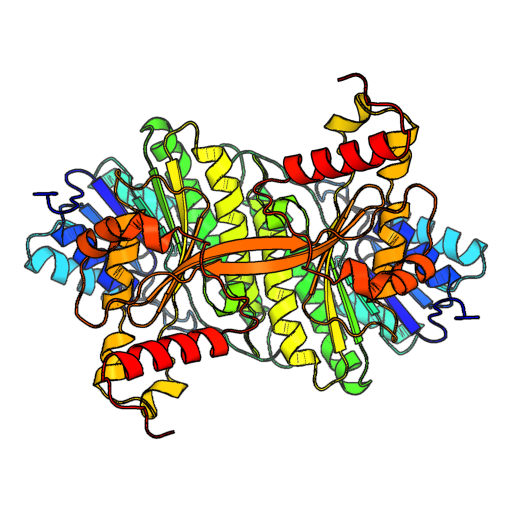127 ? -1.307 -4.996 -12.766 1 98.88 127 THR B N 1
ATOM 3318 C CA . THR B 1 127 ? -2.176 -5.766 -11.883 1 98.88 127 THR B CA 1
ATOM 3319 C C . THR B 1 127 ? -3.637 -5.363 -12.078 1 98.88 127 THR B C 1
ATOM 3321 O O . THR B 1 127 ? -4.508 -6.227 -12.211 1 98.88 127 THR B O 1
ATOM 3324 N N . PHE B 1 128 ? -3.865 -4.094 -12.148 1 98.88 128 PHE B N 1
ATOM 3325 C CA . PHE B 1 128 ? -5.211 -3.574 -12.375 1 98.88 128 PHE B CA 1
ATOM 3326 C C . PHE B 1 128 ? -5.727 -3.984 -13.75 1 98.88 128 PHE B C 1
ATOM 3328 O O . PHE B 1 128 ? -6.844 -4.492 -13.867 1 98.88 128 PHE B O 1
ATOM 3335 N N . SER B 1 129 ? -4.93 -3.773 -14.781 1 98.81 129 SER B N 1
ATOM 3336 C CA . SER B 1 129 ? -5.328 -3.953 -16.172 1 98.81 129 SER B CA 1
ATOM 3337 C C . SER B 1 129 ? -5.734 -5.395 -16.453 1 98.81 129 SER B C 1
ATOM 3339 O O . SER B 1 129 ? -6.816 -5.648 -16.984 1 98.81 129 SER B O 1
ATOM 3341 N N . VAL B 1 130 ? -4.91 -6.316 -16 1 98.94 130 VAL B N 1
ATOM 3342 C CA . VAL B 1 130 ? -5.176 -7.727 -16.266 1 98.94 130 VAL B CA 1
ATOM 3343 C C . VAL B 1 130 ? -6.395 -8.18 -15.469 1 98.94 130 VAL B C 1
ATOM 3345 O O . VAL B 1 130 ? -7.281 -8.844 -16 1 98.94 130 VAL B O 1
ATOM 3348 N N . THR B 1 131 ? -6.445 -7.812 -14.211 1 98.94 131 THR B N 1
ATOM 3349 C CA . THR B 1 131 ? -7.547 -8.211 -13.344 1 98.94 131 THR B CA 1
ATOM 3350 C C . THR B 1 131 ? -8.867 -7.645 -13.844 1 98.94 131 THR B C 1
ATOM 3352 O O . THR B 1 131 ? -9.875 -8.359 -13.906 1 98.94 131 THR B O 1
ATOM 3355 N N . LYS B 1 132 ? -8.844 -6.359 -14.258 1 98.81 132 LYS B N 1
ATOM 3356 C CA . LYS B 1 132 ? -10.039 -5.715 -14.789 1 98.81 132 LYS B CA 1
ATOM 3357 C C . LYS B 1 132 ? -10.555 -6.445 -16.031 1 98.81 132 LYS B C 1
ATOM 3359 O O . LYS B 1 132 ? -11.758 -6.66 -16.172 1 98.81 132 LYS B O 1
ATOM 3364 N N . SER B 1 133 ? -9.688 -6.809 -16.875 1 98.88 133 SER B N 1
ATOM 3365 C CA . SER B 1 133 ? -10.047 -7.438 -18.141 1 98.88 133 SER B CA 1
ATOM 3366 C C . SER B 1 133 ? -10.68 -8.812 -17.906 1 98.88 133 SER B C 1
ATOM 3368 O O . SER B 1 133 ? -11.508 -9.258 -18.703 1 98.88 133 SER B O 1
ATOM 3370 N N . ALA B 1 134 ? -10.312 -9.461 -16.797 1 98.88 134 ALA B N 1
ATOM 3371 C CA . ALA B 1 134 ? -10.805 -10.812 -16.516 1 98.88 134 ALA B CA 1
ATOM 3372 C C . ALA B 1 134 ? -12.062 -10.773 -15.664 1 98.88 134 ALA B C 1
ATOM 3374 O O . ALA B 1 134 ? -12.797 -11.758 -15.586 1 98.88 134 ALA B O 1
ATOM 3375 N N . TRP B 1 135 ? -12.336 -9.695 -15.008 1 98.81 135 TRP B N 1
ATOM 3376 C CA . TRP B 1 135 ? -13.25 -9.609 -13.867 1 98.81 135 TRP B CA 1
ATOM 3377 C C . TRP B 1 135 ? -14.656 -10.039 -14.258 1 98.81 135 TRP B C 1
ATOM 3379 O O . TRP B 1 135 ? -15.25 -10.906 -13.609 1 98.81 135 TRP B O 1
ATOM 3389 N N . ASN B 1 136 ? -15.164 -9.477 -15.336 1 98.56 136 ASN B N 1
ATOM 3390 C CA . ASN B 1 136 ? -16.547 -9.773 -15.695 1 98.56 136 ASN B CA 1
ATOM 3391 C C . ASN B 1 136 ? -16.703 -11.227 -16.141 1 98.56 136 ASN B C 1
ATOM 3393 O O . ASN B 1 136 ? -17.75 -11.836 -15.914 1 98.56 136 ASN B O 1
ATOM 3397 N N . HIS B 1 137 ? -15.711 -11.781 -16.75 1 98.81 137 HIS B N 1
ATOM 3398 C CA . HIS B 1 137 ? -15.758 -13.195 -17.125 1 98.81 137 HIS B CA 1
ATOM 3399 C C . HIS B 1 137 ? -15.797 -14.094 -15.898 1 98.81 137 HIS B C 1
ATOM 3401 O O . HIS B 1 137 ? -16.594 -15.031 -15.836 1 98.81 137 HIS B O 1
ATOM 3407 N N . MET B 1 138 ? -14.953 -13.766 -14.93 1 98.88 138 MET B N 1
ATOM 3408 C CA . MET B 1 138 ? -14.93 -14.523 -13.688 1 98.88 138 MET B CA 1
ATOM 3409 C C . MET B 1 138 ? -16.25 -14.391 -12.938 1 98.88 138 MET B C 1
ATOM 3411 O O . MET B 1 138 ? -16.766 -15.367 -12.391 1 98.88 138 MET B O 1
ATOM 3415 N N . LYS B 1 139 ? -16.719 -13.172 -12.922 1 98.69 139 LYS B N 1
ATOM 3416 C CA . LYS B 1 139 ? -18 -12.922 -12.273 1 98.69 139 LYS B CA 1
ATOM 3417 C C . LYS B 1 139 ? -19.109 -13.781 -12.883 1 98.69 139 LYS B C 1
ATOM 3419 O O . LYS B 1 139 ? -19.859 -14.43 -12.164 1 98.69 139 LYS B O 1
ATOM 3424 N N . ASN B 1 140 ? -19.156 -13.805 -14.164 1 98.31 140 ASN B N 1
ATOM 3425 C CA . ASN B 1 140 ? -20.188 -14.57 -14.867 1 98.31 140 ASN B CA 1
ATOM 3426 C C . ASN B 1 140 ? -20.016 -16.078 -14.641 1 98.31 140 ASN B C 1
ATOM 3428 O O . ASN B 1 140 ? -21 -16.812 -14.562 1 98.31 140 ASN B O 1
ATOM 3432 N N . GLN B 1 141 ? -18.797 -16.5 -14.508 1 98.19 141 GLN B N 1
ATOM 3433 C CA . GLN B 1 141 ? -18.453 -17.906 -14.273 1 98.19 141 GLN B CA 1
ATOM 3434 C C . GLN B 1 141 ? -18.703 -18.281 -12.812 1 98.19 141 GLN B C 1
ATOM 3436 O O . GLN B 1 141 ? -18.703 -19.469 -12.477 1 98.19 141 GLN B O 1
ATOM 3441 N N . ARG B 1 142 ? -18.828 -17.328 -11.961 1 98.5 142 ARG B N 1
ATOM 3442 C CA . ARG B 1 142 ? -18.938 -17.5 -10.516 1 98.5 142 ARG B CA 1
ATOM 3443 C C . ARG B 1 142 ? -17.734 -18.25 -9.961 1 98.5 142 ARG B C 1
ATOM 3445 O O . ARG B 1 142 ? -17.906 -19.188 -9.18 1 98.5 142 ARG B O 1
ATOM 3452 N N . TYR B 1 143 ? -16.609 -17.906 -10.484 1 98.75 143 TYR B N 1
ATOM 3453 C CA . TYR B 1 143 ? -15.359 -18.484 -10.031 1 98.75 143 TYR B CA 1
ATOM 3454 C C . TYR B 1 143 ? -14.18 -17.609 -10.422 1 98.75 143 TYR B C 1
ATOM 3456 O O . TYR B 1 143 ? -14.109 -17.109 -11.547 1 98.75 143 TYR B O 1
ATOM 3464 N N . GLY B 1 144 ? -13.312 -17.406 -9.562 1 98.81 144 GLY B N 1
ATOM 3465 C CA . GLY B 1 144 ? -12.055 -16.719 -9.812 1 98.81 144 GLY B CA 1
ATOM 3466 C C . GLY B 1 144 ? -11.062 -16.875 -8.68 1 98.81 144 GLY B C 1
ATOM 3467 O O . GLY B 1 144 ? -11.438 -16.859 -7.504 1 98.81 144 GLY B O 1
ATOM 3468 N N . ARG B 1 145 ? -9.828 -17.125 -8.984 1 98.94 145 ARG B N 1
ATOM 3469 C CA . ARG B 1 145 ? -8.695 -17.078 -8.055 1 98.94 145 ARG B CA 1
ATOM 3470 C C . ARG B 1 145 ? -7.605 -16.156 -8.57 1 98.94 145 ARG B C 1
ATOM 3472 O O . ARG B 1 145 ? -7.082 -16.344 -9.672 1 98.94 145 ARG B O 1
ATOM 3479 N N . ILE B 1 146 ? -7.367 -15.102 -7.805 1 98.94 146 ILE B N 1
ATOM 3480 C CA . ILE B 1 146 ? -6.359 -14.125 -8.188 1 98.94 146 ILE B CA 1
ATOM 3481 C C . ILE B 1 146 ? -5.277 -14.047 -7.117 1 98.94 146 ILE B C 1
ATOM 3483 O O . ILE B 1 146 ? -5.578 -13.883 -5.934 1 98.94 146 ILE B O 1
ATOM 3487 N N . ILE B 1 147 ? -4.051 -14.258 -7.484 1 98.94 147 ILE B N 1
ATOM 3488 C CA . ILE B 1 147 ? -2.916 -14.094 -6.586 1 98.94 147 ILE B CA 1
ATOM 3489 C C . ILE B 1 147 ? -2.055 -12.93 -7.047 1 98.94 147 ILE B C 1
ATOM 3491 O O . ILE B 1 147 ? -1.573 -12.914 -8.18 1 98.94 147 ILE B O 1
ATOM 3495 N N . ASN B 1 148 ? -1.945 -11.961 -6.184 1 98.94 148 ASN B N 1
ATOM 3496 C CA . ASN B 1 148 ? -1.134 -10.773 -6.434 1 98.94 148 ASN B CA 1
ATOM 3497 C C . ASN B 1 148 ? 0.197 -10.836 -5.691 1 98.94 148 ASN B C 1
ATOM 3499 O O . ASN B 1 148 ? 0.263 -11.344 -4.566 1 98.94 148 ASN B O 1
ATOM 3503 N N . THR B 1 149 ? 1.216 -10.305 -6.305 1 98.5 149 THR B N 1
ATOM 3504 C CA . THR B 1 149 ? 2.561 -10.406 -5.75 1 98.5 149 THR B CA 1
ATOM 3505 C C . THR B 1 149 ? 3.016 -9.062 -5.188 1 98.5 149 THR B C 1
ATOM 3507 O O . THR B 1 149 ? 3.266 -8.117 -5.941 1 98.5 149 THR B O 1
ATOM 3510 N N . SER B 1 150 ? 3.076 -9.008 -3.926 1 98.12 150 SER B N 1
ATOM 3511 C CA . SER B 1 150 ? 3.746 -7.914 -3.24 1 98.12 150 SER B CA 1
ATOM 3512 C C . SER B 1 150 ? 5.203 -8.25 -2.945 1 98.12 150 SER B C 1
ATOM 3514 O O . SER B 1 150 ? 5.898 -8.82 -3.789 1 98.12 150 SER B O 1
ATOM 3516 N N . SER B 1 151 ? 5.719 -7.777 -1.807 1 96.5 151 SER B N 1
ATOM 3517 C CA . SER B 1 151 ? 7.102 -8.016 -1.401 1 96.5 151 SER B CA 1
ATOM 3518 C C . SER B 1 151 ? 7.344 -7.562 0.034 1 96.5 151 SER B C 1
ATOM 3520 O O . SER B 1 151 ? 6.551 -6.801 0.592 1 96.5 151 SER B O 1
ATOM 3522 N N . GLY B 1 152 ? 8.453 -8.117 0.577 1 94.81 152 GLY B N 1
ATOM 3523 C CA . GLY B 1 152 ? 8.891 -7.578 1.854 1 94.81 152 GLY B CA 1
ATOM 3524 C C . GLY B 1 152 ? 9.141 -6.082 1.814 1 94.81 152 GLY B C 1
ATOM 3525 O O . GLY B 1 152 ? 8.844 -5.375 2.779 1 94.81 152 GLY B O 1
ATOM 3526 N N . ALA B 1 153 ? 9.695 -5.637 0.726 1 95.25 153 ALA B N 1
ATOM 3527 C CA . ALA B 1 153 ? 9.906 -4.199 0.565 1 95.25 153 ALA B CA 1
ATOM 3528 C C . ALA B 1 153 ? 8.586 -3.443 0.605 1 95.25 153 ALA B C 1
ATOM 3530 O O . ALA B 1 153 ? 8.523 -2.314 1.098 1 95.25 153 ALA B O 1
ATOM 3531 N N . GLY B 1 154 ? 7.543 -4.012 0.035 1 96.94 154 GLY B N 1
ATOM 3532 C CA . GLY B 1 154 ? 6.223 -3.414 0.128 1 96.94 154 GLY B CA 1
ATOM 3533 C C . GLY B 1 154 ? 5.707 -3.328 1.552 1 96.94 154 GLY B C 1
ATOM 3534 O O . GLY B 1 154 ? 5.246 -2.27 1.988 1 96.94 154 GLY B O 1
ATOM 3535 N N . LEU B 1 155 ? 5.914 -4.398 2.281 1 97.25 155 LEU B N 1
ATOM 3536 C CA . LEU B 1 155 ? 5.336 -4.527 3.615 1 97.25 155 LEU B CA 1
ATOM 3537 C C . LEU B 1 155 ? 6.047 -3.617 4.609 1 97.25 155 LEU B C 1
ATOM 3539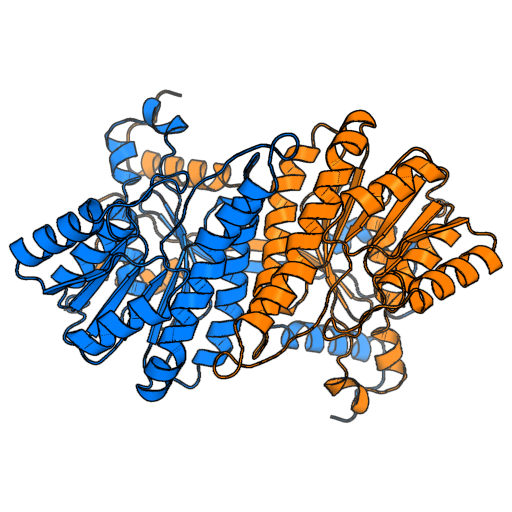 O O . LEU B 1 155 ? 5.41 -3.006 5.465 1 97.25 155 LEU B O 1
ATOM 3543 N N . TYR B 1 156 ? 7.43 -3.5 4.406 1 97.25 156 TYR B N 1
ATOM 3544 C CA . TYR B 1 156 ? 8.188 -2.891 5.496 1 97.25 156 TYR B CA 1
ATOM 3545 C C . TYR B 1 156 ? 8.992 -1.697 4.996 1 97.25 156 TYR B C 1
ATOM 3547 O O . TYR B 1 156 ? 9.625 -0.996 5.785 1 97.25 156 TYR B O 1
ATOM 3555 N N . GLY B 1 157 ? 8.969 -1.473 3.732 1 96.94 157 GLY B N 1
ATOM 3556 C CA . GLY B 1 157 ? 9.875 -0.495 3.15 1 96.94 157 GLY B CA 1
ATOM 3557 C C . GLY B 1 157 ? 11.289 -1.017 2.979 1 96.94 157 GLY B C 1
ATOM 3558 O O . GLY B 1 157 ? 11.68 -1.982 3.635 1 96.94 157 GLY B O 1
ATOM 3559 N N . ASN B 1 158 ? 11.969 -0.41 2.074 1 95.88 158 ASN B N 1
ATOM 3560 C CA . ASN B 1 158 ? 13.375 -0.721 1.817 1 95.88 158 ASN B CA 1
ATOM 3561 C C . ASN B 1 158 ? 14.125 0.489 1.27 1 95.88 158 ASN B C 1
ATOM 3563 O O . ASN B 1 158 ? 13.641 1.166 0.361 1 95.88 158 ASN B O 1
ATOM 3567 N N . PHE B 1 159 ? 15.336 0.709 1.86 1 95.94 159 PHE B N 1
ATOM 3568 C CA . PHE B 1 159 ? 16.172 1.811 1.378 1 95.94 159 PHE B CA 1
ATOM 3569 C C . PHE B 1 159 ? 16.359 1.72 -0.13 1 95.94 159 PHE B C 1
ATOM 3571 O O . PHE B 1 159 ? 16.719 0.661 -0.652 1 95.94 159 PHE B O 1
ATOM 3578 N N . GLY B 1 160 ? 16.062 2.787 -0.841 1 96.88 160 GLY B N 1
ATOM 3579 C CA . GLY B 1 160 ? 16.344 2.857 -2.266 1 96.88 160 GLY B CA 1
ATOM 3580 C C . GLY B 1 160 ? 15.266 2.23 -3.123 1 96.88 160 GLY B C 1
ATOM 3581 O O . GLY B 1 160 ? 15.492 1.94 -4.301 1 96.88 160 GLY B O 1
ATOM 3582 N N . GLN B 1 161 ? 14.102 1.997 -2.512 1 97.62 161 GLN B N 1
ATOM 3583 C CA . GLN B 1 161 ? 13.047 1.328 -3.266 1 97.62 161 GLN B CA 1
ATOM 3584 C C . GLN B 1 161 ? 11.688 1.986 -3.018 1 97.62 161 GLN B C 1
ATOM 3586 O O . GLN B 1 161 ? 10.672 1.3 -2.885 1 97.62 161 GLN B O 1
ATOM 3591 N N . VAL B 1 162 ? 11.625 3.301 -2.949 1 98.5 162 VAL B N 1
ATOM 3592 C CA . VAL B 1 162 ? 10.391 4.008 -2.645 1 98.5 162 VAL B CA 1
ATOM 3593 C C . VAL B 1 162 ? 9.344 3.709 -3.721 1 98.5 162 VAL B C 1
ATOM 3595 O O . VAL B 1 162 ? 8.172 3.51 -3.414 1 98.5 162 VAL B O 1
ATOM 3598 N N . ASN B 1 163 ? 9.797 3.721 -5 1 98.56 163 ASN B N 1
ATOM 3599 C CA . ASN B 1 163 ? 8.875 3.428 -6.094 1 98.56 163 ASN B CA 1
ATOM 3600 C C . ASN B 1 163 ? 8.367 1.988 -6.027 1 98.56 163 ASN B C 1
ATOM 3602 O O . ASN B 1 163 ? 7.164 1.742 -6.121 1 98.56 163 ASN B O 1
ATOM 3606 N N . TYR B 1 164 ? 9.219 1.037 -5.824 1 98.25 164 TYR B N 1
ATOM 3607 C CA . TYR B 1 164 ? 8.898 -0.385 -5.762 1 98.25 164 TYR B CA 1
ATOM 3608 C C . TYR B 1 164 ? 8.039 -0.697 -4.547 1 98.25 164 TYR B C 1
ATOM 3610 O O . TYR B 1 164 ? 7 -1.354 -4.664 1 98.25 164 TYR B O 1
ATOM 3618 N N . SER B 1 165 ? 8.461 -0.165 -3.371 1 98.5 165 SER B N 1
ATOM 3619 C CA . SER B 1 165 ? 7.711 -0.39 -2.139 1 98.5 165 SER B CA 1
ATOM 3620 C C . SER B 1 165 ? 6.297 0.167 -2.244 1 98.5 165 SER B C 1
ATOM 3622 O O . SER B 1 165 ? 5.34 -0.461 -1.784 1 98.5 165 SER B O 1
ATOM 3624 N N . SER B 1 166 ? 6.199 1.302 -2.818 1 98.88 166 SER B N 1
ATOM 3625 C CA . SER B 1 166 ? 4.895 1.925 -3.018 1 98.88 166 SER B CA 1
ATOM 3626 C C . SER B 1 166 ? 3.998 1.059 -3.896 1 98.88 166 SER B C 1
ATOM 3628 O O . SER B 1 166 ? 2.848 0.79 -3.543 1 98.88 166 SER B O 1
ATOM 3630 N N . ALA B 1 167 ? 4.504 0.583 -4.977 1 98.81 167 ALA B N 1
ATOM 3631 C CA . ALA B 1 167 ? 3.729 -0.242 -5.898 1 98.81 167 ALA B CA 1
ATOM 3632 C C . ALA B 1 167 ? 3.277 -1.537 -5.227 1 98.81 167 ALA B C 1
ATOM 3634 O O . ALA B 1 167 ? 2.107 -1.916 -5.32 1 98.81 167 ALA B O 1
ATOM 3635 N N . LYS B 1 168 ? 4.184 -2.154 -4.59 1 98.75 168 LYS B N 1
ATOM 3636 C CA . LYS B 1 168 ? 3.918 -3.469 -4.012 1 98.75 168 LYS B CA 1
ATOM 3637 C C . LYS B 1 168 ? 2.908 -3.375 -2.873 1 98.75 168 LYS B C 1
ATOM 3639 O O . LYS B 1 168 ? 2.062 -4.258 -2.711 1 98.75 168 LYS B O 1
ATOM 3644 N N . MET B 1 169 ? 2.998 -2.324 -2.094 1 98.81 169 MET B N 1
ATOM 3645 C CA . MET B 1 169 ? 1.987 -2.135 -1.058 1 98.81 169 MET B CA 1
ATOM 3646 C C . MET B 1 169 ? 0.648 -1.738 -1.671 1 98.81 169 MET B C 1
ATOM 3648 O O . MET B 1 169 ? -0.408 -2.133 -1.174 1 98.81 169 MET B O 1
ATOM 3652 N N . GLY B 1 170 ? 0.708 -0.918 -2.703 1 98.94 170 GLY B N 1
ATOM 3653 C CA . GLY B 1 170 ? -0.505 -0.579 -3.43 1 98.94 170 GLY B CA 1
ATOM 3654 C C . GLY B 1 170 ? -1.248 -1.795 -3.951 1 98.94 170 GLY B C 1
ATOM 3655 O O . GLY B 1 170 ? -2.48 -1.821 -3.955 1 98.94 170 GLY B O 1
ATOM 3656 N N . ILE B 1 171 ? -0.515 -2.797 -4.324 1 98.94 171 ILE B N 1
ATOM 3657 C CA . ILE B 1 171 ? -1.101 -4.039 -4.816 1 98.94 171 ILE B CA 1
ATOM 3658 C C . ILE B 1 171 ? -1.899 -4.711 -3.701 1 98.94 171 ILE B C 1
ATOM 3660 O O . ILE B 1 171 ? -2.971 -5.27 -3.945 1 98.94 171 ILE B O 1
ATOM 3664 N N . HIS B 1 172 ? -1.387 -4.652 -2.498 1 98.88 172 HIS B N 1
ATOM 3665 C CA . HIS B 1 172 ? -2.148 -5.246 -1.405 1 98.88 172 HIS B CA 1
ATOM 3666 C C . HIS B 1 172 ? -3.404 -4.434 -1.105 1 98.88 172 HIS B C 1
ATOM 3668 O O . HIS B 1 172 ? -4.449 -5 -0.779 1 98.88 172 HIS B O 1
ATOM 3674 N N . GLY B 1 173 ? -3.314 -3.09 -1.179 1 98.81 173 GLY B N 1
ATOM 3675 C CA . GLY B 1 173 ? -4.52 -2.283 -1.062 1 98.81 173 GLY B CA 1
ATOM 3676 C C . GLY B 1 173 ? -5.562 -2.619 -2.109 1 98.81 173 GLY B C 1
ATOM 3677 O O . GLY B 1 173 ? -6.754 -2.723 -1.796 1 98.81 173 GLY B O 1
ATOM 3678 N N . PHE B 1 174 ? -5.109 -2.809 -3.328 1 98.88 174 PHE B N 1
ATOM 3679 C CA . PHE B 1 174 ? -5.945 -3.262 -4.43 1 98.88 174 PHE B CA 1
ATOM 3680 C C . PHE B 1 174 ? -6.625 -4.582 -4.09 1 98.88 174 PHE B C 1
ATOM 3682 O O . PHE B 1 174 ? -7.84 -4.723 -4.258 1 98.88 174 PHE B O 1
ATOM 3689 N N . THR B 1 175 ? -5.891 -5.496 -3.521 1 98.94 175 THR B N 1
ATOM 3690 C CA . THR B 1 175 ? -6.32 -6.859 -3.219 1 98.94 175 THR B CA 1
ATOM 3691 C C . THR B 1 175 ? -7.441 -6.855 -2.18 1 98.94 175 THR B C 1
ATOM 3693 O O . THR B 1 175 ? -8.469 -7.5 -2.367 1 98.94 175 THR B O 1
ATOM 3696 N N . GLN B 1 176 ? -7.234 -6.117 -1.158 1 98.75 176 GLN B N 1
ATOM 3697 C CA . GLN B 1 176 ? -8.18 -6.109 -0.051 1 98.75 176 GLN B CA 1
ATOM 3698 C C . GLN B 1 176 ? -9.539 -5.559 -0.49 1 98.75 176 GLN B C 1
ATOM 3700 O O . GLN B 1 176 ? -10.578 -6.074 -0.085 1 98.75 176 GLN B O 1
ATOM 3705 N N . SER B 1 177 ? -9.508 -4.508 -1.28 1 98.56 177 SER B N 1
ATOM 3706 C CA . SER B 1 177 ? -10.75 -3.924 -1.765 1 98.56 177 SER B CA 1
ATOM 3707 C C . SER B 1 177 ? -11.461 -4.863 -2.732 1 98.56 177 SER B C 1
ATOM 3709 O O . SER B 1 177 ? -12.672 -5.082 -2.619 1 98.56 177 SER B O 1
ATOM 3711 N N . LEU B 1 178 ? -10.688 -5.422 -3.607 1 98.81 178 LEU B N 1
ATOM 3712 C CA . LEU B 1 178 ? -11.305 -6.246 -4.645 1 98.81 178 LEU B CA 1
ATOM 3713 C C . LEU B 1 178 ? -11.82 -7.555 -4.059 1 98.81 178 LEU B C 1
ATOM 3715 O O . LEU B 1 178 ? -12.812 -8.102 -4.539 1 98.81 178 LEU B O 1
ATOM 3719 N N . ALA B 1 179 ? -11.172 -8.07 -3.062 1 98.81 179 ALA B N 1
ATOM 3720 C CA . ALA B 1 179 ? -11.641 -9.266 -2.369 1 98.81 179 ALA B CA 1
ATOM 3721 C C . ALA B 1 179 ? -13.07 -9.078 -1.861 1 98.81 179 ALA B C 1
ATOM 3723 O O . ALA B 1 179 ? -13.883 -10 -1.926 1 98.81 179 ALA B O 1
ATOM 3724 N N . LYS B 1 180 ? -13.352 -7.902 -1.38 1 98.12 180 LYS B N 1
ATOM 3725 C CA . LYS B 1 180 ? -14.695 -7.609 -0.88 1 98.12 180 LYS B CA 1
ATOM 3726 C C . LYS B 1 180 ? -15.719 -7.621 -2.012 1 98.12 180 LYS B C 1
ATOM 3728 O O . LYS B 1 180 ? -16.844 -8.094 -1.836 1 98.12 180 LYS B O 1
ATOM 3733 N N . GLU B 1 181 ? -15.32 -7.176 -3.154 1 97.94 181 GLU B N 1
ATOM 3734 C CA . GLU B 1 181 ? -16.219 -7.152 -4.301 1 97.94 181 GLU B CA 1
ATOM 3735 C C . GLU B 1 181 ? -16.453 -8.555 -4.852 1 97.94 181 GLU B C 1
ATOM 3737 O O . GLU B 1 181 ? -17.531 -8.859 -5.371 1 97.94 181 GLU B O 1
ATOM 3742 N N . GLY B 1 182 ? -15.438 -9.359 -4.781 1 98.31 182 GLY B N 1
ATOM 3743 C CA . GLY B 1 182 ? -15.469 -10.656 -5.441 1 98.31 182 GLY B CA 1
ATOM 3744 C C . GLY B 1 182 ? -16.141 -11.727 -4.609 1 98.31 182 GLY B C 1
ATOM 3745 O O . GLY B 1 182 ? -16.562 -12.766 -5.137 1 98.31 182 GLY B O 1
ATOM 3746 N N . GLU B 1 183 ? -16.312 -11.461 -3.314 1 97.62 183 GLU B N 1
ATOM 3747 C CA . GLU B 1 183 ? -16.734 -12.484 -2.365 1 97.62 183 GLU B CA 1
ATOM 3748 C C . GLU B 1 183 ? -18.078 -13.102 -2.789 1 97.62 183 GLU B C 1
ATOM 3750 O O . GLU B 1 183 ? -18.203 -14.32 -2.838 1 97.62 183 GLU B O 1
ATOM 3755 N N . LYS B 1 184 ? -19 -12.328 -3.205 1 97 184 LYS B N 1
ATOM 3756 C CA . LYS B 1 184 ? -20.344 -12.805 -3.518 1 97 184 LYS B CA 1
ATOM 3757 C C . LYS B 1 184 ? -20.359 -13.57 -4.84 1 97 184 LYS B C 1
ATOM 3759 O O . LYS B 1 184 ? -21.328 -14.25 -5.16 1 97 184 LYS B O 1
ATOM 3764 N N . HIS B 1 185 ? -19.312 -13.477 -5.582 1 98.31 185 HIS B N 1
ATOM 3765 C CA . HIS B 1 185 ? -19.234 -14.125 -6.891 1 98.31 185 HIS B CA 1
ATOM 3766 C C . HIS B 1 185 ? -18.25 -15.289 -6.871 1 98.31 185 HIS B C 1
ATOM 3768 O O . HIS B 1 185 ? -17.812 -15.75 -7.926 1 98.31 185 HIS B O 1
ATOM 3774 N N . ASN B 1 186 ? -17.844 -15.719 -5.648 1 98.62 186 ASN B N 1
ATOM 3775 C CA . ASN B 1 186 ? -16.875 -16.797 -5.484 1 98.62 186 ASN B CA 1
ATOM 3776 C C . ASN B 1 186 ? -15.547 -16.469 -6.172 1 98.62 186 ASN B C 1
ATOM 3778 O O . ASN B 1 186 ? -14.945 -17.328 -6.816 1 98.62 186 ASN B O 1
ATOM 3782 N N . ILE B 1 187 ? -15.188 -15.242 -6.164 1 98.88 187 ILE B N 1
ATOM 3783 C CA . ILE B 1 187 ? -13.867 -14.805 -6.582 1 98.88 187 ILE B CA 1
ATOM 3784 C C . ILE B 1 187 ? -13.016 -14.477 -5.352 1 98.88 187 ILE B C 1
ATOM 3786 O O . ILE B 1 187 ? -13.391 -13.625 -4.543 1 98.88 187 ILE B O 1
ATOM 3790 N N . LYS B 1 188 ? -11.906 -15.219 -5.168 1 98.81 188 LYS B N 1
ATOM 3791 C CA . LYS B 1 188 ? -10.984 -15 -4.055 1 98.81 188 LYS B CA 1
ATOM 3792 C C . LYS B 1 188 ? -9.672 -14.391 -4.539 1 98.81 188 LYS B C 1
ATOM 3794 O O . LYS B 1 188 ? -9.148 -14.789 -5.586 1 98.81 188 LYS B O 1
ATOM 3799 N N . ILE B 1 189 ? -9.211 -13.398 -3.842 1 98.88 189 ILE B N 1
ATOM 3800 C CA . ILE B 1 189 ? -8.008 -12.656 -4.203 1 98.88 189 ILE B CA 1
ATOM 3801 C C . ILE B 1 189 ? -7.082 -12.555 -2.99 1 98.88 189 ILE B C 1
ATOM 3803 O O . ILE B 1 189 ? -7.504 -12.117 -1.917 1 98.88 189 ILE B O 1
ATOM 3807 N N . ASN B 1 190 ? -5.867 -12.977 -3.137 1 98.94 190 ASN B N 1
ATOM 3808 C CA . ASN B 1 190 ? -4.902 -12.938 -2.045 1 98.94 190 ASN B CA 1
ATOM 3809 C C . ASN B 1 190 ? -3.557 -12.383 -2.504 1 98.94 190 ASN B C 1
ATOM 3811 O O . ASN B 1 190 ? -3.281 -12.32 -3.703 1 98.94 190 ASN B O 1
ATOM 3815 N N . THR B 1 191 ? -2.793 -11.922 -1.541 1 98.94 191 THR B N 1
ATOM 3816 C CA . THR B 1 191 ? -1.478 -11.344 -1.791 1 98.94 191 THR B CA 1
ATOM 3817 C C . THR B 1 191 ? -0.38 -12.195 -1.163 1 98.94 191 THR B C 1
ATOM 3819 O O . THR B 1 191 ? -0.521 -12.664 -0.031 1 98.94 191 THR B O 1
ATOM 3822 N N . ILE B 1 192 ? 0.703 -12.398 -1.912 1 98.75 192 ILE B N 1
ATOM 3823 C CA . ILE B 1 192 ? 1.903 -12.992 -1.333 1 98.75 192 ILE B CA 1
ATOM 3824 C C . ILE B 1 192 ? 3.041 -11.969 -1.347 1 98.75 192 ILE B C 1
ATOM 3826 O O . ILE B 1 192 ? 3.082 -11.094 -2.209 1 98.75 192 ILE B O 1
ATOM 3830 N N . ALA B 1 193 ? 3.887 -12.086 -0.42 1 98 193 ALA B N 1
ATOM 3831 C CA . ALA B 1 193 ? 5.129 -11.32 -0.336 1 98 193 ALA B CA 1
ATOM 3832 C C . ALA B 1 193 ? 6.336 -12.25 -0.242 1 98 193 ALA B C 1
ATOM 3834 O O . ALA B 1 193 ? 6.844 -12.508 0.852 1 98 193 ALA B O 1
ATOM 3835 N N . PRO B 1 194 ? 6.828 -12.664 -1.337 1 95.38 194 PRO B N 1
ATOM 3836 C CA . PRO B 1 194 ? 7.996 -13.539 -1.328 1 95.38 194 PRO B CA 1
ATOM 3837 C C . PRO B 1 194 ? 9.297 -12.789 -1.062 1 95.38 194 PRO B C 1
ATOM 3839 O O . PRO B 1 194 ? 9.438 -11.633 -1.464 1 95.38 194 PRO B O 1
ATOM 3842 N N . ILE B 1 195 ? 10.18 -13.438 -0.389 1 85.25 195 ILE B N 1
ATOM 3843 C CA . ILE B 1 195 ? 11.531 -12.922 -0.205 1 85.25 195 ILE B CA 1
ATOM 3844 C C . ILE B 1 195 ? 12.547 -13.938 -0.74 1 85.25 195 ILE B C 1
ATOM 3846 O O . ILE B 1 195 ? 12.547 -15.102 -0.332 1 85.25 195 ILE B O 1
ATOM 3850 N N . GLY B 1 196 ? 13.25 -13.57 -1.699 1 77.62 196 GLY B N 1
ATOM 3851 C CA . GLY B 1 196 ? 14.273 -14.414 -2.283 1 77.62 196 GLY B CA 1
ATOM 3852 C C . GLY B 1 196 ? 15.68 -13.898 -2.045 1 77.62 196 GLY B C 1
ATOM 3853 O O . GLY B 1 196 ? 15.875 -12.922 -1.312 1 77.62 196 GLY B O 1
ATOM 3854 N N . ALA B 1 197 ? 16.547 -14.695 -2.564 1 69.75 197 ALA B N 1
ATOM 3855 C CA . ALA B 1 197 ? 17.938 -14.242 -2.508 1 69.75 197 ALA B CA 1
ATOM 3856 C C . ALA B 1 197 ? 18.172 -13.07 -3.457 1 69.75 197 ALA B C 1
ATOM 3858 O O . ALA B 1 197 ? 17.625 -13.047 -4.566 1 69.75 197 ALA B O 1
ATOM 3859 N N . SER B 1 198 ? 18.672 -12.008 -2.824 1 62.75 198 SER B N 1
ATOM 3860 C CA . SER B 1 198 ? 19.094 -10.961 -3.746 1 62.75 198 SER B CA 1
ATOM 3861 C C . SER B 1 198 ? 20.438 -11.281 -4.379 1 62.75 198 SER B C 1
ATOM 3863 O O . SER B 1 198 ? 21.172 -12.148 -3.889 1 62.75 198 SER B O 1
ATOM 3865 N N . ARG B 1 199 ? 20.562 -10.711 -5.523 1 55.94 199 ARG B N 1
ATOM 3866 C CA . ARG B 1 199 ? 21.859 -10.867 -6.172 1 55.94 199 ARG B CA 1
ATOM 3867 C C . ARG B 1 199 ? 23 -10.523 -5.215 1 55.94 199 ARG B C 1
ATOM 3869 O O . ARG B 1 199 ? 24.031 -11.195 -5.207 1 55.94 199 ARG B O 1
ATOM 3876 N N . MET B 1 200 ? 22.703 -9.586 -4.402 1 51.28 200 MET B N 1
ATOM 3877 C CA . MET B 1 200 ? 23.734 -9.086 -3.514 1 51.28 200 MET B CA 1
ATOM 3878 C C . MET B 1 200 ? 24.062 -10.109 -2.43 1 51.28 200 MET B C 1
ATOM 3880 O O . MET B 1 200 ? 25.219 -10.227 -2.016 1 51.28 200 MET B O 1
ATOM 3884 N N . THR B 1 201 ? 23.141 -10.812 -2.098 1 62.12 201 THR B N 1
ATOM 3885 C CA . THR B 1 201 ? 23.375 -11.695 -0.957 1 62.12 201 THR B CA 1
ATOM 3886 C C . THR B 1 201 ? 23.75 -13.094 -1.421 1 62.12 201 THR B C 1
ATOM 3888 O O . THR B 1 201 ? 24.203 -13.922 -0.625 1 62.12 201 THR B O 1
ATOM 3891 N N . SER B 1 202 ? 23.688 -13.234 -2.723 1 70.25 202 SER B N 1
ATOM 3892 C CA . SER B 1 202 ? 23.844 -14.594 -3.223 1 70.25 202 SER B CA 1
ATOM 3893 C C . SER B 1 202 ? 25.281 -15.094 -3.055 1 70.25 202 SER B C 1
ATOM 3895 O O . SER B 1 202 ? 25.516 -16.297 -2.896 1 70.25 202 SER B O 1
ATOM 3897 N N . SER B 1 203 ? 26.125 -14.117 -3.045 1 70.19 203 SER B N 1
ATOM 3898 C CA . SER B 1 203 ? 27.516 -14.523 -3 1 70.19 203 SER B CA 1
ATOM 3899 C C . SER B 1 203 ? 27.906 -15 -1.605 1 70.19 203 SER B C 1
ATOM 3901 O O . SER B 1 203 ? 28.906 -15.711 -1.443 1 70.19 203 SER B O 1
ATOM 3903 N N . ILE B 1 204 ? 27.141 -14.695 -0.655 1 74.38 204 ILE B N 1
ATOM 3904 C CA . ILE B 1 204 ? 27.547 -14.992 0.714 1 74.38 204 ILE B CA 1
ATOM 3905 C C . ILE B 1 204 ? 26.844 -16.25 1.204 1 74.38 204 ILE B C 1
ATOM 3907 O O . ILE B 1 204 ? 27.203 -16.812 2.24 1 74.38 204 ILE B O 1
ATOM 3911 N N . PHE B 1 205 ? 26 -16.781 0.364 1 80.75 205 PHE B N 1
ATOM 3912 C CA . PHE B 1 205 ? 25.203 -17.891 0.839 1 80.75 205 PHE B CA 1
ATOM 3913 C C . PHE B 1 205 ? 25.75 -19.219 0.303 1 80.75 205 PHE B C 1
ATOM 3915 O O . PHE B 1 205 ? 26.312 -19.266 -0.787 1 80.75 205 PHE B O 1
ATOM 3922 N N . THR B 1 206 ? 25.672 -20.234 1.145 1 84.75 206 THR B N 1
ATOM 3923 C CA . THR B 1 206 ? 26.016 -21.578 0.683 1 84.75 206 THR B CA 1
ATOM 3924 C C . THR B 1 206 ? 25.016 -22.047 -0.382 1 84.75 206 THR B C 1
ATOM 3926 O O . THR B 1 206 ? 23.953 -21.453 -0.552 1 84.75 206 THR B O 1
ATOM 3929 N N . LYS B 1 207 ? 25.375 -23.047 -1.066 1 85.56 207 LYS B N 1
ATOM 3930 C CA . LYS B 1 207 ? 24.516 -23.609 -2.1 1 85.56 207 LYS B CA 1
ATOM 3931 C C . LYS B 1 207 ? 23.188 -24.078 -1.513 1 85.56 207 LYS B C 1
ATOM 3933 O O . LYS B 1 207 ? 22.141 -23.906 -2.135 1 85.56 207 LYS B O 1
ATOM 3938 N N . ASP B 1 208 ? 23.266 -24.641 -0.377 1 84.12 208 ASP B N 1
ATOM 3939 C CA . ASP B 1 208 ? 22.062 -25.156 0.272 1 84.12 208 ASP B CA 1
ATOM 3940 C C . ASP B 1 208 ? 21.094 -24.031 0.611 1 84.12 208 ASP B C 1
ATOM 3942 O O . ASP B 1 208 ? 19.891 -24.172 0.43 1 84.12 208 ASP B O 1
ATOM 3946 N N . ILE B 1 209 ? 21.688 -22.984 1.021 1 83.94 209 ILE B N 1
ATOM 3947 C CA . ILE B 1 209 ? 20.875 -21.828 1.365 1 83.94 209 ILE B CA 1
ATOM 3948 C C . ILE B 1 209 ? 20.281 -21.234 0.097 1 83.94 209 ILE B C 1
ATOM 3950 O O . ILE B 1 209 ? 19.094 -20.875 0.067 1 83.94 209 ILE B O 1
ATOM 3954 N N . LEU B 1 210 ? 21.062 -21.203 -0.882 1 86.56 210 LEU B N 1
ATOM 3955 C CA . LEU B 1 210 ? 20.594 -20.656 -2.148 1 86.56 210 LEU B CA 1
ATOM 3956 C C . LEU B 1 210 ? 19.453 -21.484 -2.721 1 86.56 210 LEU B C 1
ATOM 3958 O O . LEU B 1 210 ? 18.516 -20.953 -3.301 1 86.56 210 LEU B O 1
ATOM 3962 N N . GLU B 1 211 ? 19.547 -22.766 -2.531 1 87.19 211 GLU B N 1
ATOM 3963 C CA . GLU B 1 211 ? 18.5 -23.656 -3.002 1 87.19 211 GLU B CA 1
ATOM 3964 C C . GLU B 1 211 ? 17.188 -23.422 -2.258 1 87.19 211 GLU B C 1
ATOM 3966 O O . GLU B 1 211 ? 16.109 -23.5 -2.846 1 87.19 211 GLU B O 1
ATOM 3971 N N . MET B 1 212 ? 17.312 -23.109 -0.999 1 87.62 212 MET B N 1
ATOM 3972 C CA . MET B 1 212 ? 16.125 -22.875 -0.193 1 87.62 212 MET B CA 1
ATOM 3973 C C . MET B 1 212 ? 15.477 -21.547 -0.542 1 87.62 212 MET B C 1
ATOM 3975 O O . MET B 1 212 ? 14.297 -21.328 -0.274 1 87.62 212 MET B O 1
ATOM 3979 N N . LEU B 1 213 ? 16.266 -20.703 -1.155 1 88.12 213 LEU B N 1
ATOM 3980 C CA . LEU B 1 213 ? 15.758 -19.391 -1.5 1 88.12 213 LEU B CA 1
ATOM 3981 C C . LEU B 1 213 ? 15.336 -19.328 -2.965 1 88.12 213 LEU B C 1
ATOM 3983 O O . LEU B 1 213 ? 15.055 -18.25 -3.494 1 88.12 213 LEU B O 1
ATOM 3987 N N . SER B 1 214 ? 15.297 -20.547 -3.531 1 88.94 214 SER B N 1
ATOM 3988 C CA . SER B 1 214 ? 14.945 -20.625 -4.945 1 88.94 214 SER B CA 1
ATOM 3989 C C . SER B 1 214 ? 13.445 -20.438 -5.156 1 88.94 214 SER B C 1
ATOM 3991 O O . SER B 1 214 ? 12.664 -20.578 -4.215 1 88.94 214 SER B O 1
ATOM 3993 N N . ALA B 1 215 ? 12.992 -20.141 -6.375 1 87.88 215 ALA B N 1
ATOM 3994 C CA . ALA B 1 215 ? 11.609 -19.891 -6.777 1 87.88 215 ALA B CA 1
ATOM 3995 C C . ALA B 1 215 ? 10.719 -21.094 -6.457 1 87.88 215 ALA B C 1
ATOM 3997 O O . ALA B 1 215 ? 9.547 -20.922 -6.121 1 87.88 215 ALA B O 1
ATOM 3998 N N . ASP B 1 216 ? 11.266 -22.297 -6.523 1 91.06 216 ASP B N 1
ATOM 3999 C CA . ASP B 1 216 ? 10.5 -23.516 -6.348 1 91.06 216 ASP B CA 1
ATOM 4000 C C . ASP B 1 216 ? 9.883 -23.578 -4.949 1 91.06 216 ASP B C 1
ATOM 4002 O O . ASP B 1 216 ? 8.883 -24.281 -4.738 1 91.06 216 ASP B O 1
ATOM 4006 N N . LYS B 1 217 ? 10.492 -22.844 -4.031 1 94.19 217 LYS B N 1
ATOM 4007 C CA . LYS B 1 217 ? 10.016 -22.891 -2.65 1 94.19 217 LYS B CA 1
ATOM 4008 C C . LYS B 1 217 ? 8.797 -21.984 -2.457 1 94.19 217 LYS B C 1
ATOM 4010 O O . LYS B 1 217 ? 8.094 -22.094 -1.448 1 94.19 217 LYS B O 1
ATOM 4015 N N . ILE B 1 218 ? 8.484 -21.172 -3.447 1 96.44 218 ILE B N 1
ATOM 4016 C CA . ILE B 1 218 ? 7.348 -20.25 -3.383 1 96.44 218 ILE B CA 1
ATOM 4017 C C . ILE B 1 218 ? 6.133 -20.906 -4.047 1 96.44 218 ILE B C 1
ATOM 4019 O O . ILE B 1 218 ? 4.992 -20.609 -3.682 1 96.44 218 ILE B O 1
ATOM 4023 N N . VAL B 1 219 ? 6.32 -21.812 -4.988 1 97.25 219 VAL B N 1
ATOM 4024 C CA . VAL B 1 219 ? 5.328 -22.391 -5.891 1 97.25 219 VAL B CA 1
ATOM 4025 C C . VAL B 1 219 ? 4.23 -23.078 -5.082 1 97.25 219 VAL B C 1
ATOM 4027 O O . VAL B 1 219 ? 3.041 -22.875 -5.352 1 97.25 219 VAL B O 1
ATOM 4030 N N . PRO B 1 220 ? 4.57 -23.797 -3.98 1 97.94 220 PRO B N 1
ATOM 4031 C CA . PRO B 1 220 ? 3.527 -24.531 -3.256 1 97.94 220 PRO B CA 1
ATOM 4032 C C . PRO B 1 220 ? 2.467 -23.609 -2.662 1 97.94 220 PRO B C 1
ATOM 4034 O O . PRO B 1 220 ? 1.28 -23.953 -2.656 1 97.94 220 PRO B O 1
ATOM 4037 N N . LEU B 1 221 ? 2.885 -22.484 -2.189 1 98.5 221 LEU B N 1
ATOM 4038 C CA . LEU B 1 221 ? 1.916 -21.547 -1.626 1 98.5 221 LEU B CA 1
ATOM 4039 C C . LEU B 1 221 ? 0.97 -21.031 -2.703 1 98.5 221 LEU B C 1
ATOM 4041 O O . LEU B 1 221 ? -0.236 -20.922 -2.475 1 98.5 221 LEU B O 1
ATOM 4045 N N . ILE B 1 222 ? 1.484 -20.75 -3.887 1 98.69 222 ILE B N 1
ATOM 4046 C CA . ILE B 1 222 ? 0.695 -20.234 -5 1 98.69 222 ILE B CA 1
ATOM 4047 C C . ILE B 1 222 ? -0.358 -21.266 -5.402 1 98.69 222 ILE B C 1
ATOM 4049 O O . ILE B 1 222 ? -1.526 -20.922 -5.602 1 98.69 222 ILE B O 1
ATOM 4053 N N . ILE B 1 223 ? 0.056 -22.5 -5.473 1 98.75 223 ILE B N 1
ATOM 4054 C CA . ILE B 1 223 ? -0.841 -23.578 -5.855 1 98.75 223 ILE B CA 1
ATOM 4055 C C . ILE B 1 223 ? -1.957 -23.719 -4.824 1 98.75 223 ILE B C 1
ATOM 4057 O O . ILE B 1 223 ? -3.131 -23.844 -5.184 1 98.75 223 ILE B O 1
ATOM 4061 N N . CYS B 1 224 ? -1.631 -23.625 -3.582 1 98.56 224 CYS B N 1
ATOM 4062 C CA . CYS B 1 224 ? -2.619 -23.766 -2.516 1 98.56 224 CYS B CA 1
ATOM 4063 C C . CYS B 1 224 ? -3.613 -22.609 -2.553 1 98.56 224 CYS B C 1
ATOM 4065 O O . CYS B 1 224 ? -4.824 -22.828 -2.492 1 98.56 224 CYS B O 1
ATOM 4067 N N . LEU B 1 225 ? -3.117 -21.406 -2.738 1 98.69 225 LEU B N 1
ATOM 4068 C CA . LEU B 1 225 ? -3.965 -20.219 -2.73 1 98.69 225 LEU B CA 1
ATOM 4069 C C . LEU B 1 225 ? -4.875 -20.203 -3.953 1 98.69 225 LEU B C 1
ATOM 4071 O O . LEU B 1 225 ? -5.988 -19.672 -3.893 1 98.69 225 LEU B O 1
ATOM 4075 N N . ALA B 1 226 ? -4.441 -20.797 -5.016 1 98.81 226 ALA B N 1
ATOM 4076 C CA . ALA B 1 226 ? -5.191 -20.75 -6.27 1 98.81 226 ALA B CA 1
ATOM 4077 C C . ALA B 1 226 ? -6.207 -21.891 -6.344 1 98.81 226 ALA B C 1
ATOM 4079 O O . ALA B 1 226 ? -7.07 -21.906 -7.223 1 98.81 226 ALA B O 1
ATOM 4080 N N . HIS B 1 227 ? -6.109 -22.859 -5.488 1 98.75 227 HIS B N 1
ATOM 4081 C CA . HIS B 1 227 ? -6.973 -24.031 -5.559 1 98.75 227 HIS B CA 1
ATOM 4082 C C . HIS B 1 227 ? -8.359 -23.734 -5 1 98.75 227 HIS B C 1
ATOM 4084 O O . HIS B 1 227 ? -8.516 -22.859 -4.141 1 98.75 227 HIS B O 1
ATOM 4090 N N . GLU B 1 228 ? -9.328 -24.453 -5.426 1 97.75 228 GLU B N 1
ATOM 4091 C CA . GLU B 1 228 ? -10.719 -24.234 -5.035 1 97.75 228 GLU B CA 1
ATOM 4092 C C . GLU B 1 228 ? -10.93 -24.531 -3.555 1 97.75 228 GLU B C 1
ATOM 4094 O O . GLU B 1 228 ? -11.875 -24.047 -2.941 1 97.75 228 GLU B O 1
ATOM 4099 N N . ASN B 1 229 ? -9.961 -25.281 -2.961 1 97.25 229 ASN B N 1
ATOM 4100 C CA . ASN B 1 229 ? -10.07 -25.625 -1.548 1 97.25 229 ASN B CA 1
ATOM 4101 C C . ASN B 1 229 ? -9.727 -24.438 -0.652 1 97.25 229 ASN B C 1
ATOM 4103 O O . ASN B 1 229 ? -10.055 -24.438 0.538 1 97.25 229 ASN B O 1
ATOM 4107 N N . CYS B 1 230 ? -8.992 -23.453 -1.194 1 96.31 230 CYS B N 1
ATOM 4108 C CA . CYS B 1 230 ? -8.562 -22.328 -0.373 1 96.31 230 CYS B CA 1
ATOM 4109 C C . CYS B 1 230 ? -9.734 -21.422 -0.032 1 96.31 230 CYS B C 1
ATOM 4111 O O . CYS B 1 230 ? -10.5 -21.031 -0.916 1 96.31 230 CYS B O 1
ATOM 4113 N N . SER B 1 231 ? -9.844 -21.078 1.212 1 96.62 231 SER B N 1
ATOM 4114 C CA . SER B 1 231 ? -10.961 -20.234 1.636 1 96.62 231 SER B CA 1
ATOM 4115 C C . SER B 1 231 ? -10.516 -18.812 1.927 1 96.62 231 SER B C 1
ATOM 4117 O O . SER B 1 231 ? -11.344 -17.906 2.059 1 96.62 231 SER B O 1
ATOM 4119 N N . ASP B 1 232 ? -9.227 -18.625 1.996 1 98.44 232 ASP B N 1
ATOM 4120 C CA . ASP B 1 232 ? -8.734 -17.281 2.311 1 98.44 232 ASP B CA 1
ATOM 4121 C C . ASP B 1 232 ? -9.055 -16.297 1.184 1 98.44 232 ASP B C 1
ATOM 4123 O O . ASP B 1 232 ? -9.039 -16.672 0.008 1 98.44 232 ASP B O 1
ATOM 4127 N N . ASN B 1 233 ? -9.391 -15.133 1.543 1 98.69 233 ASN B N 1
ATOM 4128 C CA . ASN B 1 233 ? -9.742 -14.031 0.654 1 98.69 233 ASN B CA 1
ATOM 4129 C C . ASN B 1 233 ? -9.312 -12.688 1.233 1 98.69 233 ASN B C 1
ATOM 4131 O O . ASN B 1 233 ? -9.625 -12.367 2.381 1 98.69 233 ASN B O 1
ATOM 4135 N N . GLY B 1 234 ? -8.555 -11.93 0.471 1 98.69 234 GLY B N 1
ATOM 4136 C CA . GLY B 1 234 ? -8.031 -10.648 0.936 1 98.69 234 GLY B CA 1
ATOM 4137 C C . GLY B 1 234 ? -6.855 -10.789 1.88 1 98.69 234 GLY B C 1
ATOM 4138 O O . GLY B 1 234 ? -6.484 -9.836 2.568 1 98.69 234 GLY B O 1
ATOM 4139 N N . ALA B 1 235 ? -6.227 -11.977 1.897 1 98.75 235 ALA B N 1
ATOM 4140 C CA . ALA B 1 235 ? -5.191 -12.281 2.881 1 98.75 235 ALA B CA 1
ATOM 4141 C C . ALA B 1 235 ? -3.811 -11.898 2.361 1 98.75 235 ALA B C 1
ATOM 4143 O O . ALA B 1 235 ? -3.631 -11.68 1.16 1 98.75 235 ALA B O 1
ATOM 4144 N N . LEU B 1 236 ? -2.91 -11.766 3.301 1 98.75 236 LEU B N 1
ATOM 4145 C CA . LEU B 1 236 ? -1.509 -11.461 3.041 1 98.75 236 LEU B CA 1
ATOM 4146 C C . LEU B 1 236 ? -0.599 -12.531 3.633 1 98.75 236 LEU B C 1
ATOM 4148 O O . LEU B 1 236 ? -0.65 -12.797 4.836 1 98.75 236 LEU B O 1
ATOM 4152 N N . PHE B 1 237 ? 0.232 -13.133 2.75 1 98.88 237 PHE B N 1
ATOM 4153 C CA . PHE B 1 237 ? 1.158 -14.172 3.188 1 98.88 237 PHE B CA 1
ATOM 4154 C C . PHE B 1 237 ? 2.598 -13.781 2.875 1 98.88 237 PHE B C 1
ATOM 4156 O O . PHE B 1 237 ? 2.879 -13.234 1.806 1 98.88 237 PHE B O 1
ATOM 4163 N N . GLU B 1 238 ? 3.426 -13.984 3.781 1 97.81 238 GLU B N 1
ATOM 4164 C CA . GLU B 1 238 ? 4.867 -13.883 3.564 1 97.81 238 GLU B CA 1
ATOM 4165 C C . GLU B 1 238 ? 5.5 -15.266 3.426 1 97.81 238 GLU B C 1
ATOM 4167 O O . GLU B 1 238 ? 5.113 -16.203 4.125 1 97.81 238 GLU B O 1
ATOM 4172 N N . THR B 1 239 ? 6.43 -15.406 2.488 1 96.69 239 THR B N 1
ATOM 4173 C CA . THR B 1 239 ? 7.082 -16.688 2.271 1 96.69 239 THR B CA 1
ATOM 4174 C C . THR B 1 239 ? 8.531 -16.5 1.85 1 96.69 239 THR B C 1
ATOM 4176 O O . THR B 1 239 ? 8.844 -15.578 1.088 1 96.69 239 THR B O 1
ATOM 4179 N N . SER B 1 240 ? 9.375 -17.266 2.486 1 93.31 240 SER B N 1
ATOM 4180 C CA . SER B 1 240 ? 10.805 -17.234 2.211 1 93.31 240 SER B CA 1
ATOM 4181 C C . SER B 1 240 ? 11.484 -18.516 2.701 1 93.31 240 SER B C 1
ATOM 4183 O O . SER B 1 240 ? 11.211 -18.984 3.807 1 93.31 240 SER B O 1
ATOM 4185 N N . GLY B 1 241 ? 12.359 -19.078 1.932 1 90.88 241 GLY B N 1
ATOM 4186 C CA . GLY B 1 241 ? 13.211 -20.172 2.348 1 90.88 241 GLY B CA 1
ATOM 4187 C C . GLY B 1 241 ? 12.438 -21.328 2.965 1 90.88 241 GLY B C 1
ATOM 4188 O O . GLY B 1 241 ? 12.828 -21.859 4 1 90.88 241 GLY B O 1
ATOM 4189 N N . GLY B 1 242 ? 11.273 -21.578 2.443 1 94 242 GLY B N 1
ATOM 4190 C CA . GLY B 1 242 ? 10.453 -22.672 2.951 1 94 242 GLY B CA 1
ATOM 4191 C C . GLY B 1 242 ? 9.547 -22.266 4.094 1 94 242 GLY B C 1
ATOM 4192 O O . GLY B 1 242 ? 8.789 -23.078 4.625 1 94 242 GLY B O 1
ATOM 4193 N N . TRP B 1 243 ? 9.695 -21.062 4.484 1 96.69 243 TRP B N 1
ATOM 4194 C CA . TRP B 1 243 ? 8.852 -20.5 5.539 1 96.69 243 TRP B CA 1
ATOM 4195 C C . TRP B 1 243 ? 7.637 -19.797 4.945 1 96.69 243 TRP B C 1
ATOM 4197 O O . TRP B 1 243 ? 7.75 -19.078 3.957 1 96.69 243 TRP B O 1
ATOM 4207 N N . VAL B 1 244 ? 6.406 -20.125 5.477 1 98.12 244 VAL B N 1
ATOM 4208 C CA . VAL B 1 244 ? 5.156 -19.516 5.047 1 98.12 244 VAL B CA 1
ATOM 4209 C C . VAL B 1 244 ? 4.371 -19.031 6.266 1 98.12 244 VAL B C 1
ATOM 4211 O O . VAL B 1 244 ? 4.199 -19.766 7.234 1 98.12 244 VAL B O 1
ATOM 4214 N N . THR B 1 245 ? 3.906 -17.828 6.23 1 98.38 245 THR B N 1
ATOM 4215 C CA . THR B 1 245 ? 3.16 -17.281 7.363 1 98.38 245 THR B CA 1
ATOM 4216 C C . THR B 1 245 ? 2.166 -16.234 6.898 1 98.38 245 THR B C 1
ATOM 4218 O O . THR B 1 245 ? 2.24 -15.75 5.766 1 98.38 245 THR B O 1
ATOM 4221 N N . LYS B 1 246 ? 1.217 -15.938 7.73 1 98.62 246 LYS B N 1
ATOM 4222 C CA . LYS B 1 246 ? 0.188 -14.938 7.461 1 98.62 246 LYS B CA 1
ATOM 4223 C C . LYS B 1 246 ? 0.42 -13.672 8.281 1 98.62 246 LYS B C 1
ATOM 4225 O O . LYS B 1 246 ? 0.991 -13.734 9.375 1 98.62 246 LYS B O 1
ATOM 4230 N N . LEU B 1 247 ? 0.04 -12.531 7.75 1 98.56 247 LEU B N 1
ATOM 4231 C CA . LEU B 1 247 ? 0.117 -11.258 8.453 1 98.56 247 LEU B CA 1
ATOM 4232 C C . LEU B 1 247 ? -1.261 -10.609 8.555 1 98.56 247 LEU B C 1
ATOM 4234 O O . LEU B 1 247 ? -2.127 -10.852 7.715 1 98.56 247 LEU B O 1
ATOM 4238 N N . ARG B 1 248 ? -1.412 -9.773 9.578 1 98.38 248 ARG B N 1
ATOM 4239 C CA . ARG B 1 248 ? -2.572 -8.898 9.727 1 98.38 248 ARG B CA 1
ATOM 4240 C C . ARG B 1 248 ? -2.203 -7.625 10.477 1 98.38 248 ARG B C 1
ATOM 4242 O O . ARG B 1 248 ? -1.113 -7.52 11.039 1 98.38 248 ARG B O 1
ATOM 4249 N N . TRP B 1 249 ? -3.092 -6.617 10.438 1 98.25 249 TRP B N 1
ATOM 4250 C CA . TRP B 1 249 ? -2.881 -5.406 11.227 1 98.25 249 TRP B CA 1
ATOM 4251 C C . TRP B 1 249 ? -3.158 -5.66 12.703 1 98.25 249 TRP B C 1
ATOM 4253 O O . TRP B 1 249 ? -4.145 -6.312 13.055 1 98.25 249 TRP B O 1
ATOM 4263 N N . GLN B 1 250 ? -2.268 -5.227 13.484 1 98.62 250 GLN B N 1
ATOM 4264 C CA . GLN B 1 250 ? -2.529 -5.031 14.906 1 98.62 250 GLN B CA 1
ATOM 4265 C C . GLN B 1 250 ? -2.729 -3.553 15.234 1 98.62 250 GLN 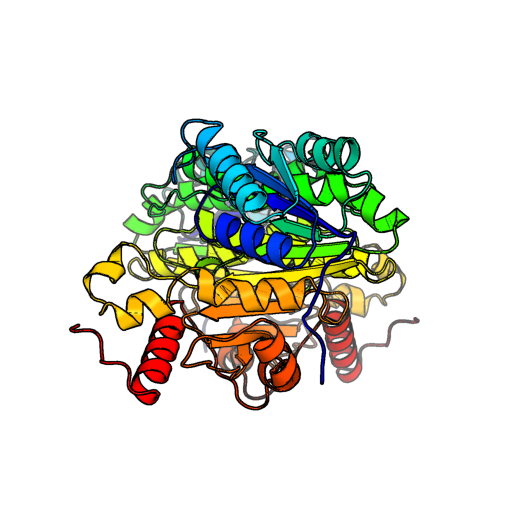B C 1
ATOM 4267 O O . GLN B 1 250 ? -1.899 -2.715 14.867 1 98.62 250 GLN B O 1
ATOM 4272 N N . ARG B 1 251 ? -3.834 -3.238 15.844 1 98.25 251 ARG B N 1
ATOM 4273 C CA . ARG B 1 251 ? -4.184 -1.861 16.172 1 98.25 251 ARG B CA 1
ATOM 4274 C C . ARG B 1 251 ? -4.188 -1.651 17.688 1 98.25 251 ARG B C 1
ATOM 4276 O O . ARG B 1 251 ? -4.812 -2.42 18.422 1 98.25 251 ARG B O 1
ATOM 4283 N N . GLY B 1 252 ? -3.471 -0.654 18.156 1 98.38 252 GLY B N 1
ATOM 4284 C CA . GLY B 1 252 ? -3.455 -0.344 19.578 1 98.38 252 GLY B CA 1
ATOM 4285 C C . GLY B 1 252 ? -4.789 0.162 20.094 1 98.38 252 GLY B C 1
ATOM 4286 O O . GLY B 1 252 ? -5.684 0.487 19.297 1 98.38 252 GLY B O 1
ATOM 4287 N N . LYS B 1 253 ? -4.844 0.221 21.391 1 97.19 253 LYS B N 1
ATOM 4288 C CA . LYS B 1 253 ? -6.047 0.765 22 1 97.19 253 LYS B CA 1
ATOM 4289 C C . LYS B 1 253 ? -6.215 2.246 21.672 1 97.19 253 LYS B C 1
ATOM 4291 O O . LYS B 1 253 ? -7.332 2.711 21.438 1 97.19 253 LYS B O 1
ATOM 4296 N N . GLY B 1 254 ? -5.086 2.934 21.719 1 97.88 254 GLY B N 1
ATOM 4297 C CA . GLY B 1 254 ? -5.098 4.363 21.469 1 97.88 254 GLY B CA 1
ATOM 4298 C C . GLY B 1 254 ? -5.738 5.164 22.594 1 97.88 254 GLY B C 1
ATOM 4299 O O . GLY B 1 254 ? -5.793 4.703 23.734 1 97.88 254 GLY B O 1
ATOM 4300 N N . THR B 1 255 ? -6.043 6.367 22.297 1 98.06 255 THR B N 1
ATOM 4301 C CA . THR B 1 255 ? -6.68 7.293 23.234 1 98.06 255 THR B CA 1
ATOM 4302 C C . THR B 1 255 ? -7.883 7.973 22.578 1 98.06 255 THR B C 1
ATOM 4304 O O . THR B 1 255 ? -7.828 8.367 21.422 1 98.06 255 THR B O 1
ATOM 4307 N N . PHE B 1 256 ? -8.953 8.07 23.312 1 97.19 256 PHE B N 1
ATOM 4308 C CA . PHE B 1 256 ? -10.156 8.773 22.875 1 97.19 256 PHE B CA 1
ATOM 4309 C C . PHE B 1 256 ? -10.32 10.086 23.641 1 97.19 256 PHE B C 1
ATOM 4311 O O . PHE B 1 256 ? -10.359 10.086 24.875 1 97.19 256 PHE B O 1
ATOM 4318 N N . PHE B 1 257 ? -10.375 11.195 22.891 1 96.25 257 PHE B N 1
ATOM 4319 C CA . PHE B 1 257 ? -10.617 12.516 23.469 1 96.25 257 PHE B CA 1
ATOM 4320 C C . PHE B 1 257 ? -12.07 12.938 23.266 1 96.25 257 PHE B C 1
ATOM 4322 O O . PHE B 1 257 ? -12.477 13.266 22.156 1 96.25 257 PHE B O 1
ATOM 4329 N N . SER B 1 258 ? -12.852 12.992 24.266 1 89.88 258 SER B N 1
ATOM 4330 C CA . SER B 1 258 ? -14.305 13.148 24.188 1 89.88 258 SER B CA 1
ATOM 4331 C C . SER B 1 258 ? -14.695 14.609 24 1 89.88 258 SER B C 1
ATOM 4333 O O . SER B 1 258 ? -15.859 14.922 23.734 1 89.88 258 SER B O 1
ATOM 4335 N N . LYS B 1 259 ? -13.844 15.492 24.219 1 88.19 259 LYS B N 1
ATOM 4336 C CA . LYS B 1 259 ? -14.07 16.922 24.047 1 88.19 259 LYS B CA 1
ATOM 4337 C C . LYS B 1 259 ? -13.086 17.516 23.047 1 88.19 259 LYS B C 1
ATOM 4339 O O . LYS B 1 259 ? -12.383 16.781 22.359 1 88.19 259 LYS B O 1
ATOM 4344 N N . ASN B 1 260 ? -13.18 18.797 22.938 1 90.12 260 ASN B N 1
ATOM 4345 C CA . ASN B 1 260 ? -12.148 19.453 22.156 1 90.12 260 ASN B CA 1
ATOM 4346 C C . ASN B 1 260 ? -10.766 19.25 22.766 1 90.12 260 ASN B C 1
ATOM 4348 O O . ASN B 1 260 ? -10.609 19.266 23.984 1 90.12 260 ASN B O 1
ATOM 4352 N N . PHE B 1 261 ? -9.859 18.844 21.969 1 95.06 261 PHE B N 1
ATOM 4353 C CA . PHE B 1 261 ? -8.5 18.578 22.406 1 95.06 261 PHE B CA 1
ATOM 4354 C C . PHE B 1 261 ? -7.484 19.234 21.484 1 95.06 261 PHE B C 1
ATOM 4356 O O . PHE B 1 261 ? -7.801 19.531 20.328 1 95.06 261 PHE B O 1
ATOM 4363 N N . THR B 1 262 ? -6.328 19.469 22 1 96.12 262 THR B N 1
ATOM 4364 C CA . THR B 1 262 ? -5.27 20.156 21.266 1 96.12 262 THR B CA 1
ATOM 4365 C C . THR B 1 262 ? -4.145 19.188 20.906 1 96.12 262 THR B C 1
ATOM 4367 O O . THR B 1 262 ? -4.172 18.031 21.312 1 96.12 262 THR B O 1
ATOM 4370 N N . ALA B 1 263 ? -3.164 19.688 20.141 1 97.69 263 ALA B N 1
ATOM 4371 C CA . ALA B 1 263 ? -1.963 18.906 19.828 1 97.69 263 ALA B CA 1
ATOM 4372 C C . ALA B 1 263 ? -1.185 18.578 21.094 1 97.69 263 ALA B C 1
ATOM 4374 O O . ALA B 1 263 ? -0.609 17.484 21.203 1 97.69 263 ALA B O 1
ATOM 4375 N N . GLU B 1 264 ? -1.181 19.516 22.047 1 98 264 GLU B N 1
ATOM 4376 C CA . GLU B 1 264 ? -0.491 19.312 23.328 1 98 264 GLU B CA 1
ATOM 4377 C C . GLU B 1 264 ? -1.159 18.203 24.141 1 98 264 GLU B C 1
ATOM 4379 O O . GLU B 1 264 ? -0.487 17.453 24.859 1 98 264 GLU B O 1
ATOM 4384 N N . ASP B 1 265 ? -2.455 18.094 24.016 1 97.19 265 ASP B N 1
ATOM 4385 C CA . ASP B 1 265 ? -3.156 16.984 24.641 1 97.19 265 ASP B CA 1
ATOM 4386 C C . ASP B 1 265 ? -2.711 15.648 24.047 1 97.19 265 ASP B C 1
ATOM 4388 O O . ASP B 1 265 ? -2.51 14.672 24.766 1 97.19 265 ASP B O 1
ATOM 4392 N N . ILE B 1 266 ? -2.57 15.562 22.75 1 97.81 266 ILE B N 1
ATOM 4393 C CA . ILE B 1 266 ? -2.09 14.367 22.078 1 97.81 266 ILE B CA 1
ATOM 4394 C C . ILE B 1 266 ? -0.683 14.031 22.562 1 97.81 266 ILE B C 1
ATOM 4396 O O . ILE B 1 266 ? -0.391 12.875 22.891 1 97.81 266 ILE B O 1
ATOM 4400 N N . GLU B 1 267 ? 0.184 15.031 22.594 1 97.75 267 GLU B N 1
ATOM 4401 C CA . GLU B 1 267 ? 1.564 14.828 23.016 1 97.75 267 GLU B CA 1
ATOM 4402 C C . GLU B 1 267 ? 1.622 14.234 24.422 1 97.75 267 GLU B C 1
ATOM 4404 O O . GLU B 1 267 ? 2.43 13.344 24.688 1 97.75 267 GLU B O 1
ATOM 4409 N N . LYS B 1 268 ? 0.733 14.727 25.297 1 97.5 268 LYS B N 1
ATOM 4410 C CA . LYS B 1 268 ? 0.694 14.25 26.672 1 97.5 268 LYS B CA 1
ATOM 4411 C C . LYS B 1 268 ? 0.339 12.766 26.719 1 97.5 268 LYS B C 1
ATOM 4413 O O . LYS B 1 268 ? 0.717 12.062 27.672 1 97.5 268 LYS B O 1
ATOM 4418 N N . HIS B 1 269 ? -0.409 12.297 25.719 1 97.88 269 HIS B N 1
ATOM 4419 C CA . HIS B 1 269 ? -0.875 10.914 25.719 1 97.88 269 HIS B CA 1
ATOM 4420 C C . HIS B 1 269 ? -0.143 10.086 24.672 1 97.88 269 HIS B C 1
ATOM 4422 O O . HIS B 1 269 ? -0.642 9.039 24.25 1 97.88 269 HIS B O 1
ATOM 4428 N N . TRP B 1 270 ? 1.033 10.586 24.266 1 98 270 TRP B N 1
ATOM 4429 C CA . TRP B 1 270 ? 1.729 9.969 23.141 1 98 270 TRP B CA 1
ATOM 4430 C C . TRP B 1 270 ? 2.135 8.531 23.469 1 98 270 TRP B C 1
ATOM 4432 O O . TRP B 1 270 ? 2.08 7.656 22.609 1 98 270 TRP B O 1
ATOM 4442 N N . VAL B 1 271 ? 2.512 8.258 24.734 1 97.81 271 VAL B N 1
ATOM 4443 C CA . VAL B 1 271 ? 2.912 6.922 25.141 1 97.81 271 VAL B CA 1
ATOM 4444 C C . VAL B 1 271 ? 1.731 5.961 25 1 97.81 271 VAL B C 1
ATOM 4446 O O . VAL B 1 271 ? 1.885 4.848 24.5 1 97.81 271 VAL B O 1
ATOM 4449 N N . GLU B 1 272 ? 0.563 6.402 25.406 1 98 272 GLU B N 1
ATOM 4450 C CA . GLU B 1 272 ? -0.644 5.59 25.297 1 98 272 GLU B CA 1
ATOM 4451 C C . GLU B 1 272 ? -1.011 5.34 23.828 1 98 272 GLU B C 1
ATOM 4453 O O . GLU B 1 272 ? -1.38 4.223 23.469 1 98 272 GLU B O 1
ATOM 4458 N N . ILE B 1 273 ? -0.911 6.34 23.062 1 98.38 273 ILE B N 1
ATOM 4459 C CA . ILE B 1 273 ? -1.259 6.273 21.641 1 98.38 273 ILE B CA 1
ATOM 4460 C C . ILE B 1 273 ? -0.332 5.293 20.922 1 98.38 273 ILE B C 1
ATOM 4462 O O . ILE B 1 273 ? -0.76 4.566 20.031 1 98.38 273 ILE B O 1
ATOM 4466 N N . ASN B 1 274 ? 0.889 5.184 21.422 1 98.19 274 ASN B N 1
ATOM 4467 C CA . ASN B 1 274 ? 1.895 4.34 20.781 1 98.19 274 ASN B CA 1
ATOM 4468 C C . ASN B 1 274 ? 1.902 2.934 21.375 1 98.19 274 ASN B C 1
ATOM 4470 O O . ASN B 1 274 ? 2.658 2.07 20.922 1 98.19 274 ASN B O 1
ATOM 4474 N N . SER B 1 275 ? 1.05 2.643 22.375 1 98.38 275 SER B N 1
ATOM 4475 C CA . SER B 1 275 ? 1.098 1.374 23.094 1 98.38 275 SER B CA 1
ATOM 4476 C C . SER B 1 275 ? 0.312 0.292 22.359 1 98.38 275 SER B C 1
ATOM 4478 O O . SER B 1 275 ? -0.764 0.558 21.812 1 98.38 275 SER B O 1
ATOM 4480 N N . PHE B 1 276 ? 0.827 -0.942 22.438 1 98.06 276 PHE B N 1
ATOM 4481 C CA . PHE B 1 276 ? 0.13 -2.104 21.906 1 98.06 276 PHE B CA 1
ATOM 4482 C C . PHE B 1 276 ? -0.245 -3.076 23.016 1 98.06 276 PHE B C 1
ATOM 4484 O O . PHE B 1 276 ? -0.49 -4.258 22.766 1 98.06 276 PHE B O 1
ATOM 4491 N N . GLU B 1 277 ? -0.268 -2.625 24.234 1 96.44 277 GLU B N 1
ATOM 4492 C CA . GLU B 1 277 ? -0.653 -3.445 25.391 1 96.44 277 GLU B CA 1
ATOM 4493 C C . GLU B 1 277 ? -2.096 -3.926 25.266 1 96.44 277 GLU B C 1
ATOM 4495 O O . GLU B 1 277 ? -2.42 -5.047 25.656 1 96.44 277 GLU B O 1
ATOM 4500 N N . HIS B 1 278 ? -3.01 -3.125 24.781 1 95.69 278 HIS B N 1
ATOM 4501 C CA . HIS B 1 278 ? -4.379 -3.488 24.438 1 95.69 278 HIS B CA 1
ATOM 4502 C C . HIS B 1 278 ? -4.648 -3.24 22.953 1 95.69 278 HIS B C 1
ATOM 4504 O O . HIS B 1 278 ? -4.438 -2.131 22.453 1 95.69 278 HIS B O 1
ATOM 4510 N N . CYS B 1 279 ? -4.855 -4.371 22.297 1 97.44 279 CYS B N 1
ATOM 4511 C CA . CYS B 1 279 ? -4.941 -4.258 20.844 1 97.44 279 CYS B CA 1
ATOM 4512 C C . CYS B 1 279 ? -6.188 -4.957 20.312 1 97.44 279 CYS B C 1
ATOM 4514 O O . CYS B 1 279 ? -6.836 -5.715 21.031 1 97.44 279 CYS B O 1
ATOM 4516 N N . ASP B 1 280 ? -6.555 -4.602 19.156 1 97.56 280 ASP B N 1
ATOM 4517 C CA . ASP B 1 280 ? -7.551 -5.344 18.391 1 97.56 280 ASP B CA 1
ATOM 4518 C C . ASP B 1 280 ? -7.09 -5.547 16.938 1 97.56 280 ASP B C 1
ATOM 4520 O O . ASP B 1 280 ? -5.973 -5.172 16.578 1 97.56 280 ASP B O 1
ATOM 4524 N N . TYR B 1 281 ?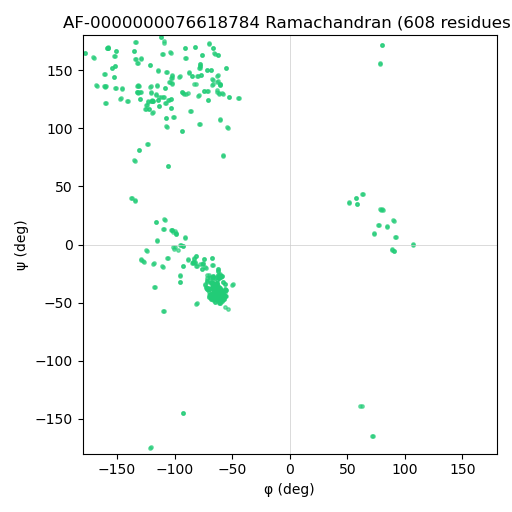 -7.859 -6.309 16.156 1 97.56 281 TYR B N 1
ATOM 4525 C CA . TYR B 1 281 ? -7.457 -6.742 14.82 1 97.56 281 TYR B CA 1
ATOM 4526 C C . TYR B 1 281 ? -8.555 -6.473 13.797 1 97.56 281 TYR B C 1
ATOM 4528 O O . TYR B 1 281 ? -9.258 -7.391 13.375 1 97.56 281 TYR B O 1
ATOM 4536 N N . PRO B 1 282 ? -8.547 -5.168 13.367 1 95.69 282 PRO B N 1
ATOM 4537 C CA . PRO B 1 282 ? -9.641 -4.789 12.461 1 95.69 282 PRO B CA 1
ATOM 4538 C C . PRO B 1 282 ? -9.539 -5.465 11.102 1 95.69 282 PRO B C 1
ATOM 4540 O O . PRO B 1 282 ? -8.43 -5.688 10.594 1 95.69 282 PRO B O 1
ATOM 4543 N N . ARG B 1 283 ? -10.711 -5.684 10.492 1 92.56 283 ARG B N 1
ATOM 4544 C CA . ARG B 1 283 ? -10.766 -6.379 9.211 1 92.56 283 ARG B CA 1
ATOM 4545 C C . ARG B 1 283 ? -11.359 -5.484 8.133 1 92.56 283 ARG B C 1
ATOM 4547 O O . ARG B 1 283 ? -11.258 -5.785 6.941 1 92.56 283 ARG B O 1
ATOM 4554 N N . ASN B 1 284 ? -12.023 -4.41 8.57 1 92.56 284 ASN B N 1
ATOM 4555 C CA . ASN B 1 284 ? -12.648 -3.471 7.648 1 92.56 284 ASN B CA 1
ATOM 4556 C C . ASN B 1 284 ? -12.875 -2.111 8.305 1 92.56 284 ASN B C 1
ATOM 4558 O O . ASN B 1 284 ? -12.742 -1.972 9.516 1 92.56 284 ASN B O 1
ATOM 4562 N N . GLY B 1 285 ? -13.219 -1.131 7.516 1 89 285 GLY B N 1
ATOM 4563 C CA . GLY B 1 285 ? -13.398 0.231 7.988 1 89 285 GLY B CA 1
ATOM 4564 C C . GLY B 1 285 ? -14.578 0.381 8.938 1 89 285 GLY B C 1
ATOM 4565 O O . GLY B 1 285 ? -14.555 1.217 9.844 1 89 285 GLY B O 1
ATOM 4566 N N . ASN B 1 286 ? -15.57 -0.426 8.781 1 88.69 286 ASN B N 1
ATOM 4567 C CA . ASN B 1 286 ? -16.766 -0.36 9.625 1 88.69 286 ASN B CA 1
ATOM 4568 C C . ASN B 1 286 ? -16.438 -0.663 11.086 1 88.69 286 ASN B C 1
ATOM 4570 O O . ASN B 1 286 ? -17.047 -0.111 11.992 1 88.69 286 ASN B O 1
ATOM 4574 N N . GLU B 1 287 ? -15.484 -1.507 11.25 1 92.44 287 GLU B N 1
ATOM 4575 C CA . GLU B 1 287 ? -15.094 -1.837 12.617 1 92.44 287 GLU B CA 1
ATOM 4576 C C . GLU B 1 287 ? -14.492 -0.626 13.328 1 92.44 287 GLU B C 1
ATOM 4578 O O . GLU B 1 287 ? -14.664 -0.461 14.539 1 92.44 287 GLU B O 1
ATOM 4583 N N . THR B 1 288 ? -13.773 0.212 12.578 1 90.69 288 THR B N 1
ATOM 4584 C CA . THR B 1 288 ? -13.258 1.454 13.141 1 90.69 288 THR B CA 1
ATOM 4585 C C . THR B 1 288 ? -14.398 2.4 13.5 1 90.69 288 THR B C 1
ATOM 4587 O O . THR B 1 288 ? -14.406 2.986 14.586 1 90.69 288 THR B O 1
ATOM 4590 N N . PHE B 1 289 ? -15.266 2.506 12.617 1 86.62 289 PHE B N 1
ATOM 4591 C CA . PHE B 1 289 ? -16.406 3.383 12.844 1 86.62 289 PHE B CA 1
ATOM 4592 C C . PHE B 1 289 ? -17.203 2.932 14.062 1 86.62 289 PHE B C 1
ATOM 4594 O O . PHE B 1 289 ? -17.594 3.752 14.898 1 86.62 289 PHE B O 1
ATOM 4601 N N . GLN B 1 290 ? -17.469 1.669 14.164 1 89.25 290 GLN B N 1
ATOM 4602 C CA . GLN B 1 290 ? -18.203 1.117 15.305 1 89.25 290 GLN B CA 1
ATOM 4603 C C . GLN B 1 290 ? -17.453 1.38 16.609 1 89.25 290 GLN B C 1
ATOM 4605 O O . GLN B 1 290 ? -18.094 1.681 17.625 1 89.25 290 GLN B O 1
ATOM 4610 N N . LYS B 1 291 ? -16.188 1.219 16.562 1 92 291 LYS B N 1
ATOM 4611 C CA . LYS B 1 291 ? -15.383 1.494 17.75 1 92 291 LYS B CA 1
ATOM 4612 C C . LYS B 1 291 ? -15.539 2.945 18.188 1 92 291 LYS B C 1
ATOM 4614 O O . LYS B 1 291 ? -15.734 3.219 19.375 1 92 291 LYS B O 1
ATOM 4619 N N . VAL B 1 292 ? -15.453 3.834 17.328 1 90.88 292 VAL B N 1
ATOM 4620 C CA . VAL B 1 292 ? -15.555 5.262 17.625 1 90.88 292 VAL B CA 1
ATOM 4621 C C . VAL B 1 292 ? -16.938 5.582 18.172 1 90.88 292 VAL B C 1
ATOM 4623 O O . VAL B 1 292 ? -17.062 6.336 19.141 1 90.88 292 VAL B O 1
ATOM 4626 N N . LEU B 1 293 ? -17.922 4.973 17.516 1 89.06 293 LEU B N 1
ATOM 4627 C CA . LEU B 1 293 ? -19.281 5.195 18 1 89.06 293 LEU B CA 1
ATOM 4628 C C . LEU B 1 293 ? -19.453 4.695 19.422 1 89.06 293 LEU B C 1
ATOM 4630 O O . LEU B 1 293 ? -20.125 5.332 20.234 1 89.06 293 LEU B O 1
ATOM 4634 N N . THR B 1 294 ? -18.906 3.562 19.672 1 92.31 294 THR B N 1
ATOM 4635 C CA . THR B 1 294 ? -18.984 3.006 21.016 1 92.31 294 THR B CA 1
ATOM 4636 C C . THR B 1 294 ? -18.297 3.926 22.016 1 92.31 294 THR B C 1
ATOM 4638 O O . THR B 1 294 ? -18.828 4.172 23.109 1 92.31 294 THR B O 1
ATOM 4641 N N . LEU B 1 295 ? -17.141 4.461 21.656 1 92.88 295 LEU B N 1
ATOM 4642 C CA . LEU B 1 295 ? -16.406 5.371 22.531 1 92.88 295 LEU B CA 1
ATOM 4643 C C . LEU B 1 295 ? -17.203 6.648 22.766 1 92.88 295 LEU B C 1
ATOM 4645 O O . LEU B 1 295 ? -17.219 7.164 23.891 1 92.88 295 LEU B O 1
ATOM 4649 N N . MET B 1 296 ? -17.812 7.117 21.766 1 89.5 296 MET B N 1
ATOM 4650 C CA . MET B 1 296 ? -18.641 8.32 21.875 1 89.5 296 MET B CA 1
ATOM 4651 C C . MET B 1 296 ? -19.828 8.078 22.797 1 89.5 296 MET B C 1
ATOM 4653 O O . MET B 1 296 ? -20.188 8.938 23.594 1 89.5 296 MET B O 1
ATOM 4657 N N . GLU B 1 297 ? -20.438 6.926 22.594 1 89.25 297 GLU B N 1
ATOM 4658 C CA . GLU B 1 297 ? -21.578 6.562 23.453 1 89.25 297 GLU B CA 1
ATOM 4659 C C . GLU B 1 297 ? -21.156 6.484 24.906 1 89.25 297 GLU B C 1
ATOM 4661 O O . GLU B 1 297 ? -21.875 6.949 25.797 1 89.25 297 GLU B O 1
ATOM 4666 N N . GLU B 1 298 ? -20.078 5.891 25.078 1 91 298 GLU B N 1
ATOM 4667 C CA . GLU B 1 298 ? -19.562 5.762 26.438 1 91 298 GLU B CA 1
ATOM 4668 C C . GLU B 1 298 ? -19.266 7.129 27.047 1 91 298 GLU B C 1
ATOM 4670 O O . GLU B 1 298 ? -19.344 7.301 28.266 1 91 298 GLU B O 1
ATOM 4675 N N . ALA B 1 299 ? -18.984 8.102 26.203 1 88.69 299 ALA B N 1
ATOM 4676 C CA . ALA B 1 299 ? -18.688 9.461 26.656 1 88.69 299 ALA B CA 1
ATOM 4677 C C . ALA B 1 299 ? -19.953 10.297 26.719 1 88.69 299 ALA B C 1
ATOM 4679 O O . ALA B 1 299 ? -19.891 11.523 26.859 1 88.69 299 ALA B O 1
ATOM 4680 N N . ASN B 1 300 ? -21.094 9.656 26.5 1 81.69 300 ASN B N 1
ATOM 4681 C CA . ASN B 1 300 ? -22.438 10.219 26.672 1 81.69 300 ASN B CA 1
ATOM 4682 C C . ASN B 1 300 ? -22.844 11.07 25.484 1 81.69 300 ASN B C 1
ATOM 4684 O O . ASN B 1 300 ? -23.5 12.094 25.641 1 81.69 300 ASN B O 1
ATOM 4688 N N . PHE B 1 301 ? -22.328 10.672 24.391 1 78.44 301 PHE B N 1
ATOM 4689 C CA . PHE B 1 301 ? -22.906 11.227 23.172 1 78.44 301 PHE B CA 1
ATOM 4690 C C . PHE B 1 301 ? -24.156 10.453 22.766 1 78.44 301 PHE B C 1
ATOM 4692 O O . PHE B 1 301 ? -24.25 9.25 23.016 1 78.44 301 PHE B O 1
ATOM 4699 N N . PRO B 1 302 ? -25.094 11.172 22.375 1 70.19 302 PRO B N 1
ATOM 4700 C CA . PRO B 1 302 ? -26.312 10.438 22 1 70.19 302 PRO B CA 1
ATOM 4701 C C . PRO B 1 302 ? -26.078 9.492 20.828 1 70.19 302 PRO B C 1
ATOM 4703 O O . PRO B 1 302 ? -25.266 9.773 19.938 1 70.19 302 PRO B O 1
ATOM 4706 N N . LYS B 1 303 ? -26.672 8.328 20.891 1 66.25 303 LYS B N 1
ATOM 4707 C CA . LYS B 1 303 ? -26.547 7.328 19.828 1 66.25 303 LYS B CA 1
ATOM 4708 C C . LYS B 1 303 ? -27.234 7.797 18.547 1 66.25 303 LYS B C 1
ATOM 4710 O O . LYS B 1 303 ? -28.359 8.32 18.594 1 66.25 303 LYS B O 1
ATOM 4715 N N . PRO B 1 304 ? -26.516 7.555 17.406 1 60.22 304 PRO B N 1
ATOM 4716 C CA . PRO B 1 304 ? -27.188 7.891 16.156 1 60.22 304 PRO B CA 1
ATOM 4717 C C . PRO B 1 304 ? -28.453 7.07 15.914 1 60.22 304 PRO B C 1
ATOM 4719 O O . PRO B 1 304 ? -28.531 5.918 16.344 1 60.22 304 PRO B O 1
ATOM 4722 N N . LYS B 1 305 ? -29.625 7.66 15.562 1 54.56 305 LYS B N 1
ATOM 4723 C CA . LYS B 1 305 ? -30.844 6.941 15.164 1 54.56 305 LYS B CA 1
ATOM 4724 C C . LYS B 1 305 ? -30.578 6.043 13.961 1 54.56 305 LYS B C 1
ATOM 4726 O O . LYS B 1 305 ? -30.219 6.527 12.883 1 54.56 305 LYS B O 1
ATOM 4731 N N . ILE B 1 306 ? -29.922 4.879 14.148 1 45.16 306 ILE B N 1
ATOM 4732 C CA . ILE B 1 306 ? -29.953 3.98 13 1 45.16 306 ILE B CA 1
ATOM 4733 C C . ILE B 1 306 ? -31.391 3.775 12.531 1 45.16 306 ILE B C 1
ATOM 4735 O O . ILE B 1 306 ? -32.281 3.592 13.352 1 45.16 306 ILE B O 1
#

Foldseek 3Di:
DPDDQAQALAEEEEAQCLDFLNLLLQLVNQVRHYEYEQEYLCADLARDDGDQNSQVVSQVVSVVVPGHYDYDNDQLLQLLRSVVVRCVPRNAHAEYEQDWFHDDFAAPVPDDPVRLVRRLCRAQSSLCNNCVNRVVRLLVVLHHFYEHEAAPCLVPNDGRQPSNNVRRVVRLVVQLVVLVVSVVSHHAYEYEHEDADDPVCVVVDDPLQNVLRGSNLVNVVVSQRSGSPDDDHSWYWYDGSNDIDTDFDKAAPADDDQDDDDPVRCVVCVCRRPDRPDIDTDSDPVVVVVVNQVVNVVVPDDHDPD/DPDDQAQALAEEEEAQCLDFLNLLLQLVNQVRHYEYEQEYLCADLARHDGDQNSQVVSQVVSVVVVGHYDYDNDQLLQLLRSVVVRCVPRNAHAEYEQDWFHDDFAAPVPDDPVRLVRRLCRAQSSLCNNCVNRPVRLLVVLHHFYEHEAAPCLVPNDGRQPSNNVNRVVRLVVQLVVLVVSVVSHHAYEYEHEDADDPVCVVVDDPLQNVLRGSNLVNVVVSQRSGSPDDDHSWYWYDGSNDIDTDFDKAAPADDDQDDDDPVRCVVCVCRRPDRPDIDTDSDPVVVVVVNQVVNVVVPDDHDPD

Radius of gyration: 24.42 Å; Cα contacts (8 Å, |Δi|>4): 1498; chains: 2; bounding box: 61×78×60 Å

Nearest PDB structures (foldseek):
  1zbq-assembly3_F  TM=9.589E-01  e=3.127E-43  Homo sapiens
  1gz6-assembly2_D  TM=9.604E-01  e=2.507E-42  Rattus norvegicus
  1gz6-assembly2_C  TM=9.682E-01  e=3.571E-40  Rattus norvegicus
  1gz6-assembly1_B  TM=9.705E-01  e=1.589E-38  Rattus norvegicus
  2et6-assembly1_A  TM=9.194E-01  e=8.473E-32  Candida tropicalis